Protein AF-A0A7J6M4R4-F1 (afdb_monomer_lite)

Radius of gyration: 27.01 Å; chains: 1; bounding box: 66×54×71 Å

Organism: Perkinsus olseni (NCBI:txid32597)

Sequence (510 aa):
MNATEAFQARMKKYGTVGLGIIPDSLGALHVAETLDDTTPPPAPTTTGADAINNRDDFLKLLNEVADYHINSRKRISDFARELIKKGGGYEALTFKDLYNMLLDLGQWKDPAEERGINDRDIQSLAMKYDDDEVNKAGERMMLAQQGGISVPPVHATKSVADSIDRKKVINIHKFMNKTFLRLVATFKKIPQTERYEMLPKVVEAAAEVHVTLKVYSEFHIDADDLEMAVQRMEKQLEDDKAYQQEAEMLAHTMAKLHEYCRPLLLEDEFEKMMELLYEQNTSTRKLWAKLYDMLFSSKGTPDHHKISIKTAYREFVKHTKENSKAMKDASRYHPALNPLELGDLYGRYKDNDKIHNIWIKSSCDLAAYLQVMMIAAQGQMPPPPPPPSVMKRVKNITASQVVAMQSCMTACLGLIKTMMKSEENPEEVFDAQYALPFAQGVASIAIEREDSGKGLTGEDLTIAGMMHSPTLQGDMKFMESSMKQQQYISEIMQMCGGAKPPGGDQFTTA

Structure (mmCIF, N/CA/C/O backbone):
data_AF-A0A7J6M4R4-F1
#
_entry.id   AF-A0A7J6M4R4-F1
#
loop_
_atom_site.group_PDB
_atom_site.id
_atom_site.type_symbol
_atom_site.label_atom_id
_atom_site.label_alt_id
_atom_site.label_comp_id
_atom_site.label_asym_id
_atom_site.label_entity_id
_atom_site.label_seq_id
_atom_site.pdbx_PDB_ins_code
_atom_site.Cartn_x
_atom_site.Cartn_y
_atom_site.Cartn_z
_atom_site.occupancy
_atom_site.B_iso_or_equiv
_atom_site.auth_seq_id
_atom_site.auth_comp_id
_atom_site.auth_asym_id
_atom_site.auth_atom_id
_atom_site.pdbx_PDB_model_num
ATOM 1 N N . MET A 1 1 ? -4.336 34.709 4.872 1.00 43.22 1 MET A N 1
ATOM 2 C CA . MET A 1 1 ? -4.403 33.239 4.853 1.00 43.22 1 MET A CA 1
ATOM 3 C C . MET A 1 1 ? -5.694 32.859 4.156 1.00 43.22 1 MET A C 1
ATOM 5 O O . MET A 1 1 ? -6.758 33.210 4.661 1.00 43.22 1 MET A O 1
ATOM 9 N N . ASN A 1 2 ? -5.619 32.290 2.954 1.00 42.69 2 ASN A N 1
ATOM 10 C CA . ASN A 1 2 ? -6.815 31.843 2.232 1.00 42.69 2 ASN A CA 1
ATOM 11 C C . ASN A 1 2 ? -7.357 30.533 2.853 1.00 42.69 2 ASN A C 1
ATOM 13 O O . ASN A 1 2 ? -6.681 29.899 3.665 1.00 42.69 2 ASN A O 1
ATOM 17 N N . ALA A 1 3 ? -8.585 30.132 2.512 1.00 34.19 3 ALA A N 1
ATOM 18 C CA . ALA A 1 3 ? -9.226 28.949 3.102 1.00 34.19 3 ALA A CA 1
ATOM 19 C C . ALA A 1 3 ? -8.422 27.648 2.882 1.00 34.19 3 ALA A C 1
ATOM 21 O O . ALA A 1 3 ? -8.384 26.792 3.764 1.00 34.19 3 ALA A O 1
ATOM 22 N N . THR A 1 4 ? -7.718 27.534 1.755 1.00 36.28 4 THR A N 1
ATOM 23 C CA . THR A 1 4 ? -6.858 26.394 1.401 1.00 36.28 4 THR A CA 1
ATOM 24 C C . THR A 1 4 ? -5.586 26.344 2.250 1.00 36.28 4 THR A C 1
ATOM 26 O O . THR A 1 4 ? -5.200 25.279 2.723 1.00 36.28 4 THR A O 1
ATOM 29 N N . GLU A 1 5 ? -4.965 27.490 2.524 1.00 38.06 5 GLU A N 1
ATOM 30 C CA . GLU A 1 5 ? -3.807 27.605 3.417 1.00 38.06 5 GLU A CA 1
ATOM 31 C C . GLU A 1 5 ? -4.200 27.312 4.868 1.00 38.06 5 GLU A C 1
ATOM 33 O O . GLU A 1 5 ? -3.469 26.628 5.580 1.00 38.06 5 GLU A O 1
ATOM 38 N N . ALA A 1 6 ? -5.372 27.782 5.312 1.00 41.06 6 ALA A N 1
ATOM 39 C CA . ALA A 1 6 ? -5.913 27.470 6.636 1.00 41.06 6 ALA A CA 1
ATOM 40 C C . ALA A 1 6 ? -6.233 25.973 6.784 1.00 41.06 6 ALA A C 1
ATOM 42 O O . ALA A 1 6 ? -5.983 25.397 7.844 1.00 41.06 6 ALA A O 1
ATOM 43 N N . PHE A 1 7 ? -6.727 25.334 5.720 1.00 39.25 7 PHE A N 1
ATOM 44 C CA . PHE A 1 7 ? -6.954 23.893 5.647 1.00 39.25 7 PHE A CA 1
ATOM 45 C C . PHE A 1 7 ? -5.641 23.103 5.704 1.00 39.25 7 PHE A C 1
ATOM 47 O O . PHE A 1 7 ? -5.498 22.240 6.564 1.00 39.25 7 PHE A O 1
ATOM 54 N N . GLN A 1 8 ? -4.646 23.446 4.880 1.00 40.47 8 GLN A N 1
ATOM 55 C CA . GLN A 1 8 ? -3.325 22.808 4.898 1.00 40.47 8 GLN A CA 1
ATOM 56 C C . GLN A 1 8 ? -2.599 23.013 6.232 1.00 40.47 8 GLN A C 1
ATOM 58 O O . GLN A 1 8 ? -2.008 22.074 6.753 1.00 40.47 8 GLN A O 1
ATOM 63 N N . ALA A 1 9 ? -2.685 24.199 6.839 1.00 42.94 9 ALA A N 1
ATOM 64 C CA . ALA A 1 9 ? -2.088 24.464 8.145 1.00 42.94 9 ALA A CA 1
ATOM 65 C C . ALA A 1 9 ? -2.790 23.708 9.283 1.00 42.94 9 ALA A C 1
ATOM 67 O O . ALA A 1 9 ? -2.124 23.280 10.220 1.00 42.94 9 ALA A O 1
ATOM 68 N N . ARG A 1 10 ? -4.112 23.500 9.210 1.00 42.72 10 ARG A N 1
ATOM 69 C CA . ARG A 1 10 ? -4.854 22.671 10.177 1.00 42.72 10 ARG A CA 1
ATOM 70 C C . ARG A 1 10 ? -4.609 21.180 9.955 1.00 42.72 10 ARG A C 1
ATOM 72 O O . ARG A 1 10 ? -4.394 20.480 10.931 1.00 42.72 10 ARG A O 1
ATOM 79 N N . MET A 1 11 ? -4.534 20.717 8.710 1.00 38.66 11 MET A N 1
ATOM 80 C CA . MET A 1 11 ? -4.119 19.353 8.359 1.00 38.66 11 MET A CA 1
ATOM 81 C C . MET A 1 11 ? -2.675 19.067 8.793 1.00 38.66 11 MET A C 1
ATOM 83 O O . MET A 1 11 ? -2.385 17.987 9.283 1.00 38.66 11 MET A O 1
ATOM 87 N N . LYS A 1 12 ? -1.776 20.051 8.687 1.00 39.12 12 LYS A N 1
ATOM 88 C CA . LYS A 1 12 ? -0.374 19.950 9.120 1.00 39.12 12 LYS A CA 1
ATOM 89 C C . LYS A 1 12 ? -0.208 20.038 10.642 1.00 39.12 12 LYS A C 1
ATOM 91 O O . LYS A 1 12 ? 0.678 19.400 11.191 1.00 39.12 12 LYS A O 1
ATOM 96 N N . LYS A 1 13 ? -1.045 20.829 11.324 1.00 37.16 13 LYS A N 1
ATOM 97 C CA . LYS A 1 13 ? -0.998 21.026 12.786 1.00 37.16 13 LYS A CA 1
ATOM 98 C C . LYS A 1 13 ? -1.772 19.963 13.567 1.00 37.16 13 LYS A C 1
ATOM 100 O O . LYS A 1 13 ? -1.419 19.680 14.705 1.00 37.16 13 LYS A O 1
ATOM 105 N N . TYR A 1 14 ? -2.833 19.421 12.979 1.00 37.69 14 TYR A N 1
ATOM 106 C CA . TYR A 1 14 ? -3.732 18.485 13.640 1.00 37.69 14 TYR A CA 1
ATOM 107 C C . TYR A 1 14 ? -3.774 17.117 12.959 1.00 37.69 14 TYR A C 1
ATOM 109 O O . TYR A 1 14 ? -4.137 16.182 13.638 1.00 37.69 14 TYR A O 1
ATOM 117 N N . GLY A 1 15 ? -3.370 16.943 11.697 1.00 42.88 15 GLY A N 1
ATOM 118 C CA . GLY A 1 15 ? -3.602 15.719 10.908 1.00 42.88 15 GLY A CA 1
ATOM 119 C C . GLY A 1 15 ? -4.983 15.714 10.233 1.00 42.88 15 GLY A C 1
ATOM 120 O O . GLY A 1 15 ? -5.699 16.716 10.275 1.00 42.88 15 GLY A O 1
ATOM 121 N N . THR A 1 16 ? -5.405 14.575 9.664 1.00 38.44 16 THR A N 1
ATOM 122 C CA . THR A 1 16 ? -6.754 14.238 9.119 1.00 38.44 16 THR A CA 1
ATOM 123 C C . THR A 1 16 ? -7.880 14.278 10.182 1.00 38.44 16 THR A C 1
ATOM 125 O O . THR A 1 16 ? -8.871 13.551 10.140 1.00 38.44 16 THR A O 1
ATOM 128 N N . VAL A 1 17 ? -7.717 15.125 11.192 1.00 37.97 17 VAL A N 1
ATOM 129 C CA . VAL A 1 17 ? -8.192 14.995 12.575 1.00 37.97 17 VAL A CA 1
ATOM 130 C C . VAL A 1 17 ? -9.563 15.623 12.825 1.00 37.97 17 VAL A C 1
ATOM 132 O O . VAL A 1 17 ? -10.061 15.638 13.944 1.00 37.97 17 VAL A O 1
ATOM 135 N N . GLY A 1 18 ? -10.252 16.018 11.757 1.00 32.75 18 GLY A N 1
ATOM 136 C CA . GLY A 1 18 ? -11.677 16.351 11.784 1.00 32.75 18 GLY A CA 1
ATOM 137 C C . GLY A 1 18 ? -12.593 15.239 11.277 1.00 32.75 18 GLY A C 1
ATOM 138 O O . GLY A 1 18 ? -13.783 15.475 11.186 1.00 32.75 18 GLY A O 1
ATOM 139 N N . LEU A 1 19 ? -12.081 14.069 10.879 1.00 35.00 19 LEU A N 1
ATOM 140 C CA . LEU A 1 19 ? -12.911 13.020 10.263 1.00 35.00 19 LEU A CA 1
ATOM 141 C C . LEU A 1 19 ? -13.091 11.774 11.111 1.00 35.00 19 LEU A C 1
ATOM 143 O O . LEU A 1 19 ? -13.772 10.866 10.642 1.00 35.00 19 LEU A O 1
ATOM 147 N N . GLY A 1 20 ? -12.484 11.755 12.309 1.00 37.81 20 GLY A N 1
ATOM 148 C CA . GLY A 1 20 ? -12.611 10.694 13.304 1.00 37.81 20 GLY A CA 1
ATOM 149 C C . GLY A 1 20 ? -12.851 9.352 12.641 1.00 37.81 20 GLY A C 1
ATOM 150 O O . GLY A 1 20 ? -13.966 8.859 12.747 1.00 37.81 20 GLY A O 1
ATOM 151 N N . ILE A 1 21 ? -11.875 8.852 11.865 1.00 45.12 21 ILE A N 1
ATOM 152 C CA . ILE A 1 21 ? -12.045 7.595 11.131 1.00 45.12 21 ILE A CA 1
ATOM 153 C C . ILE A 1 21 ? -12.424 6.571 12.183 1.00 45.12 21 ILE A C 1
ATOM 155 O O . ILE A 1 21 ? -11.621 6.232 13.052 1.00 45.12 21 ILE A O 1
ATOM 159 N N . ILE A 1 22 ? -13.690 6.181 12.154 1.00 47.81 22 ILE A N 1
ATOM 160 C CA . ILE A 1 22 ? -14.184 5.049 12.901 1.00 47.81 22 ILE A CA 1
ATOM 161 C C . ILE A 1 22 ? -13.554 3.896 12.137 1.00 47.81 22 ILE A C 1
ATOM 163 O O . ILE A 1 22 ? -13.922 3.722 10.973 1.00 47.81 22 ILE A O 1
ATOM 167 N N . PRO A 1 23 ? -12.539 3.200 12.685 1.00 44.09 23 PRO A N 1
ATOM 168 C CA . PRO A 1 23 ? -12.071 2.007 12.019 1.00 44.09 23 PRO A CA 1
ATOM 169 C C . PRO A 1 23 ? -13.297 1.115 11.893 1.00 44.09 23 PRO A C 1
ATOM 171 O O . PRO A 1 23 ? -13.993 0.850 12.880 1.00 44.09 23 PRO A O 1
ATOM 174 N N . ASP A 1 24 ? -13.608 0.750 10.658 1.00 51.47 24 ASP A N 1
ATOM 175 C CA . ASP A 1 24 ? -14.667 -0.197 10.389 1.00 51.47 24 ASP A CA 1
ATOM 176 C C . ASP A 1 24 ? -14.326 -1.512 11.085 1.00 51.47 24 ASP A C 1
ATOM 178 O O . ASP A 1 24 ? -13.186 -1.753 11.498 1.00 51.47 24 ASP A O 1
ATOM 182 N N . SER A 1 25 ? -15.312 -2.386 11.263 1.00 47.34 25 SER A N 1
ATOM 183 C CA . SER A 1 25 ? -15.033 -3.632 11.979 1.00 47.34 25 SER A CA 1
ATOM 184 C C . SER A 1 25 ? -13.973 -4.491 11.281 1.00 47.34 25 SER A C 1
ATOM 186 O O . SER A 1 25 ? -13.215 -5.182 11.961 1.00 47.34 25 SER A O 1
ATOM 188 N N . LEU A 1 26 ? -13.831 -4.338 9.958 1.00 49.62 26 LEU A N 1
ATOM 189 C CA . LEU A 1 26 ? -12.753 -4.927 9.172 1.00 49.62 26 LEU A CA 1
ATOM 190 C C . LEU A 1 26 ? -11.388 -4.293 9.474 1.00 49.62 26 LEU A C 1
ATOM 192 O O . LEU A 1 26 ? -10.435 -5.017 9.713 1.00 49.62 26 LEU A O 1
ATOM 196 N N . GLY A 1 27 ? -11.272 -2.967 9.502 1.00 52.19 27 GLY A N 1
ATOM 197 C CA . GLY A 1 27 ? -10.034 -2.247 9.798 1.00 52.19 27 GLY A CA 1
ATOM 198 C C . GLY A 1 27 ? -9.601 -2.396 11.253 1.00 52.19 27 GLY A C 1
ATOM 199 O O . GLY A 1 27 ? -8.415 -2.547 11.525 1.00 52.19 27 GLY A O 1
ATOM 200 N N . ALA A 1 28 ? -10.548 -2.437 12.191 1.00 48.16 28 ALA A N 1
ATOM 201 C CA . ALA A 1 28 ? -10.298 -2.742 13.598 1.00 48.16 28 ALA A CA 1
ATOM 202 C C . ALA A 1 28 ? -9.776 -4.176 13.788 1.00 48.16 28 ALA A C 1
ATOM 204 O O . ALA A 1 28 ? -8.831 -4.384 14.551 1.00 48.16 28 ALA A O 1
ATOM 205 N N . LEU A 1 29 ? -10.365 -5.148 13.079 1.00 45.91 29 LEU A N 1
ATOM 206 C CA . LEU A 1 29 ? -9.872 -6.525 13.033 1.00 45.91 29 LEU A CA 1
ATOM 207 C C . LEU A 1 29 ? -8.509 -6.597 12.354 1.00 45.91 29 LEU A C 1
ATOM 209 O O . LEU A 1 29 ? -7.602 -7.153 12.941 1.00 45.91 29 LEU A O 1
ATOM 213 N N . HIS A 1 30 ? -8.320 -5.978 11.191 1.00 54.97 30 HIS A N 1
ATOM 214 C CA . HIS A 1 30 ? -7.069 -6.029 10.437 1.00 54.97 30 HIS A CA 1
ATOM 215 C C . HIS A 1 30 ? -5.902 -5.398 11.208 1.00 54.97 30 HIS A C 1
ATOM 217 O O . HIS A 1 30 ? -4.803 -5.948 11.243 1.00 54.97 30 HIS A O 1
ATOM 223 N N . VAL A 1 31 ? -6.137 -4.273 11.896 1.00 50.06 31 VAL A N 1
ATOM 224 C CA . VAL A 1 31 ? -5.154 -3.679 12.815 1.00 50.06 31 VAL A CA 1
ATOM 225 C C . VAL A 1 31 ? -4.826 -4.649 13.946 1.00 50.06 31 VAL A C 1
ATOM 227 O O . VAL A 1 31 ? -3.660 -4.806 14.276 1.00 50.06 31 VAL A O 1
ATOM 230 N N . ALA A 1 32 ? -5.813 -5.336 14.517 1.00 45.38 32 ALA A N 1
ATOM 231 C CA . ALA A 1 32 ? -5.558 -6.300 15.579 1.00 45.38 32 ALA A CA 1
ATOM 232 C C . ALA A 1 32 ? -4.910 -7.611 15.080 1.00 45.38 32 ALA A C 1
ATOM 234 O O . ALA A 1 32 ? -4.064 -8.168 15.766 1.00 45.38 32 ALA A O 1
ATOM 235 N N . GLU A 1 33 ? -5.244 -8.081 13.878 1.00 48.84 33 GLU A N 1
ATOM 236 C CA . GLU A 1 33 ? -4.722 -9.294 13.234 1.00 48.84 33 GLU A CA 1
ATOM 237 C C . GLU A 1 33 ? -3.269 -9.128 12.789 1.00 48.84 33 GLU A C 1
ATOM 239 O O . GLU A 1 33 ? -2.447 -10.009 13.028 1.00 48.84 33 GLU A O 1
ATOM 244 N N . THR A 1 34 ? -2.932 -7.974 12.204 1.00 46.62 34 THR A N 1
ATOM 245 C CA . THR A 1 34 ? -1.546 -7.620 11.847 1.00 46.62 34 THR A CA 1
ATOM 246 C C . THR A 1 34 ? -0.642 -7.486 13.074 1.00 46.62 34 THR A C 1
ATOM 248 O O . THR A 1 34 ? 0.573 -7.615 12.955 1.00 46.62 34 THR A O 1
ATOM 251 N N . LEU A 1 35 ? -1.221 -7.257 14.256 1.00 42.97 35 LEU A N 1
ATOM 252 C CA . LEU A 1 35 ? -0.511 -7.178 15.534 1.00 42.97 35 LEU A CA 1
ATOM 253 C C . LEU A 1 35 ? -0.487 -8.526 16.288 1.00 42.97 35 LEU A C 1
ATOM 255 O O . LEU A 1 35 ? 0.447 -8.790 17.041 1.00 42.97 35 LEU A O 1
ATOM 259 N N . ASP A 1 36 ? -1.464 -9.407 16.038 1.00 39.66 36 ASP A N 1
ATOM 260 C CA . ASP A 1 36 ? -1.549 -10.785 16.546 1.00 39.66 36 ASP A CA 1
ATOM 261 C C . ASP A 1 36 ? -0.744 -11.781 15.684 1.00 39.66 36 ASP A C 1
ATOM 263 O O . ASP A 1 36 ? -0.751 -12.987 15.948 1.00 39.66 36 ASP A O 1
ATOM 267 N N . ASP A 1 37 ? 0.022 -11.321 14.681 1.00 38.69 37 ASP A N 1
ATOM 268 C CA . ASP A 1 37 ? 1.041 -12.121 13.975 1.00 38.69 37 ASP A CA 1
ATOM 269 C C . ASP A 1 37 ? 2.296 -12.421 14.810 1.00 38.69 37 ASP A C 1
ATOM 271 O O . ASP A 1 37 ? 3.432 -12.475 14.352 1.00 38.69 37 ASP A O 1
ATOM 275 N N . THR A 1 38 ? 2.032 -12.740 16.076 1.00 36.66 38 THR A N 1
ATOM 276 C CA . THR A 1 38 ? 2.885 -13.507 16.970 1.00 36.66 38 THR A CA 1
ATOM 277 C C . THR A 1 38 ? 2.800 -14.995 16.612 1.00 36.66 38 THR A C 1
ATOM 279 O O . THR A 1 38 ? 2.371 -15.846 17.393 1.00 36.66 38 THR A O 1
ATOM 282 N N . THR A 1 39 ? 3.283 -15.375 15.426 1.00 32.81 39 THR A N 1
ATOM 283 C CA . THR A 1 39 ? 4.034 -16.640 15.393 1.00 32.81 39 THR A CA 1
ATOM 284 C C . THR A 1 39 ? 5.058 -16.558 16.527 1.00 32.81 39 THR A C 1
ATOM 286 O O . THR A 1 39 ? 5.784 -15.561 16.573 1.00 32.81 39 THR A O 1
ATOM 289 N N . PRO A 1 40 ? 5.113 -17.518 17.475 1.00 27.31 40 PRO A N 1
ATOM 290 C CA . PRO A 1 40 ? 6.178 -17.499 18.461 1.00 27.31 40 PRO A CA 1
ATOM 291 C C . PRO A 1 40 ? 7.479 -17.487 17.660 1.00 27.31 40 PRO A C 1
ATOM 293 O O . PRO A 1 40 ? 7.645 -18.357 16.793 1.00 27.31 40 PRO A O 1
ATOM 296 N N . PRO A 1 41 ? 8.365 -16.497 17.866 1.00 32.94 41 PRO A N 1
ATOM 297 C CA . PRO A 1 41 ? 9.645 -16.532 17.200 1.00 32.94 41 PRO A CA 1
ATOM 298 C C . PRO A 1 41 ? 10.280 -17.885 17.551 1.00 32.94 41 PRO A C 1
ATOM 300 O O . PRO A 1 41 ? 10.162 -18.335 18.703 1.00 32.94 41 PRO A O 1
ATOM 303 N N . PRO A 1 42 ? 10.948 -18.573 16.607 1.00 29.45 42 PRO A N 1
ATOM 304 C CA . PRO A 1 42 ? 11.981 -19.506 17.036 1.00 29.45 42 PRO A CA 1
ATOM 305 C C . PRO A 1 42 ? 12.830 -18.752 18.072 1.00 29.45 42 PRO A C 1
ATOM 307 O O . PRO A 1 42 ? 13.099 -17.577 17.854 1.00 29.45 42 PRO A O 1
ATOM 310 N N . ALA A 1 43 ? 13.097 -19.378 19.225 1.00 27.05 43 ALA A N 1
ATOM 311 C CA . ALA A 1 43 ? 13.816 -18.848 20.398 1.00 27.05 43 ALA A CA 1
ATOM 312 C C . ALA A 1 43 ? 14.475 -17.456 20.217 1.00 27.05 43 ALA A C 1
ATOM 314 O O . ALA A 1 43 ? 15.260 -17.282 19.292 1.00 27.05 43 ALA A O 1
ATOM 315 N N . PRO A 1 44 ? 14.252 -16.510 21.150 1.00 31.70 44 PRO A N 1
ATOM 316 C CA . PRO A 1 44 ? 14.281 -15.062 20.918 1.00 31.70 44 PRO A CA 1
ATOM 317 C C . PRO A 1 44 ? 15.391 -14.615 19.961 1.00 31.70 44 PRO A C 1
ATOM 319 O O . PRO A 1 44 ? 16.536 -14.411 20.358 1.00 31.70 44 PRO A O 1
ATOM 322 N N . THR A 1 45 ? 15.025 -14.399 18.704 1.00 36.94 45 THR A N 1
ATOM 323 C CA . THR A 1 45 ? 15.667 -13.389 17.871 1.00 36.94 45 THR A CA 1
ATOM 324 C C . THR A 1 45 ? 14.772 -12.164 17.921 1.00 36.94 45 THR A C 1
ATOM 326 O O . THR A 1 45 ? 13.642 -12.202 17.440 1.00 36.94 45 THR A O 1
ATOM 329 N N . THR A 1 46 ? 15.265 -11.124 18.587 1.00 40.50 46 THR A N 1
ATOM 330 C CA . THR A 1 46 ? 14.769 -9.745 18.567 1.00 40.50 46 THR A CA 1
ATOM 331 C C . THR A 1 46 ? 14.129 -9.394 17.222 1.00 40.50 46 THR A C 1
ATOM 333 O O . THR A 1 46 ? 14.775 -9.518 16.182 1.00 40.50 46 THR A O 1
ATOM 336 N N . THR A 1 47 ? 12.882 -8.924 17.237 1.00 51.31 47 THR A N 1
ATOM 337 C CA . THR A 1 47 ? 12.305 -8.102 16.163 1.00 51.31 47 THR A CA 1
ATOM 338 C C . THR A 1 47 ? 13.347 -7.054 15.769 1.00 51.31 47 THR A C 1
ATOM 340 O O . THR A 1 47 ? 13.869 -6.358 16.639 1.00 51.31 47 THR A O 1
ATOM 343 N N . GLY A 1 48 ? 13.740 -6.969 14.493 1.00 56.94 48 GLY A N 1
ATOM 344 C CA . GLY A 1 48 ? 14.892 -6.145 14.098 1.00 56.94 48 GLY A CA 1
ATOM 345 C C . GLY A 1 48 ? 14.746 -4.666 14.443 1.00 56.94 48 GLY A C 1
ATOM 346 O O . GLY A 1 48 ? 15.748 -4.003 14.694 1.00 56.94 48 GLY A O 1
ATOM 347 N N . ALA A 1 49 ? 13.513 -4.163 14.541 1.00 59.50 49 ALA A N 1
ATOM 348 C CA . ALA A 1 49 ? 13.232 -2.807 15.002 1.00 59.50 49 ALA A CA 1
ATOM 349 C C . ALA A 1 49 ? 13.609 -2.595 16.483 1.00 59.50 49 ALA A C 1
ATOM 351 O O . ALA A 1 49 ? 14.135 -1.540 16.824 1.00 59.50 49 ALA A O 1
ATOM 352 N N . ASP A 1 50 ? 13.449 -3.611 17.339 1.00 63.69 50 ASP A N 1
ATOM 353 C CA . ASP A 1 50 ? 13.881 -3.573 18.747 1.00 63.69 50 ASP A CA 1
ATOM 354 C C . ASP A 1 50 ? 15.406 -3.721 18.893 1.00 63.69 50 ASP A C 1
ATOM 356 O O . ASP A 1 50 ? 15.983 -3.390 19.929 1.00 63.69 50 ASP A O 1
ATOM 360 N N . ALA A 1 51 ? 16.093 -4.192 17.846 1.00 67.62 51 ALA A N 1
ATOM 361 C CA . ALA A 1 51 ? 17.552 -4.158 17.784 1.00 67.62 51 ALA A CA 1
ATOM 362 C C . ALA A 1 51 ? 18.091 -2.744 17.478 1.00 67.62 51 ALA A C 1
ATOM 364 O O . ALA A 1 51 ? 19.235 -2.449 17.831 1.00 67.62 51 ALA A O 1
ATOM 365 N N . ILE A 1 52 ? 17.274 -1.860 16.886 1.00 82.25 52 ILE A N 1
ATOM 366 C CA . ILE A 1 52 ? 17.601 -0.448 16.641 1.00 82.25 52 ILE A CA 1
ATOM 367 C C . ILE A 1 52 ? 17.336 0.343 17.932 1.00 82.25 52 ILE A C 1
ATOM 369 O O . ILE A 1 52 ? 16.264 0.909 18.162 1.00 82.25 52 ILE A O 1
ATOM 373 N N . ASN A 1 53 ? 18.331 0.361 18.816 1.00 80.94 53 ASN A N 1
ATOM 374 C CA . ASN A 1 53 ? 18.172 0.921 20.160 1.00 80.94 53 ASN A CA 1
ATOM 375 C C . ASN A 1 53 ? 18.470 2.422 20.223 1.00 80.94 53 ASN A C 1
ATOM 377 O O . ASN A 1 53 ? 17.960 3.135 21.093 1.00 80.94 53 ASN A O 1
ATOM 381 N N . ASN A 1 54 ? 19.275 2.929 19.294 1.00 89.75 54 ASN A N 1
ATOM 382 C CA . ASN A 1 54 ? 19.691 4.324 19.256 1.00 89.75 54 ASN A CA 1
ATOM 383 C C . ASN A 1 54 ? 19.625 4.902 17.831 1.00 89.75 54 ASN A C 1
ATOM 385 O O . ASN A 1 54 ? 19.433 4.192 16.845 1.00 89.75 54 ASN A O 1
ATOM 389 N N . ARG A 1 55 ? 19.773 6.227 17.758 1.00 91.88 55 ARG A N 1
ATOM 390 C CA . ARG A 1 55 ? 19.773 7.010 16.517 1.00 91.88 55 ARG A CA 1
ATOM 391 C C . ARG A 1 55 ? 20.820 6.519 15.515 1.00 91.88 55 ARG A C 1
ATOM 393 O O . ARG A 1 55 ? 20.534 6.454 14.323 1.00 91.88 55 ARG A O 1
ATOM 400 N N . ASP A 1 56 ? 22.017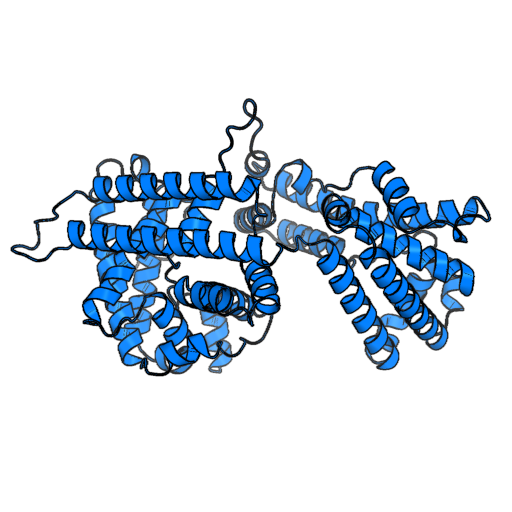 6.190 15.987 1.00 93.06 56 ASP A N 1
ATOM 401 C CA . ASP A 1 56 ? 23.144 5.847 15.119 1.00 93.06 56 ASP A CA 1
ATOM 402 C C . ASP A 1 56 ? 22.941 4.480 14.452 1.00 93.06 56 ASP A C 1
ATOM 404 O O . ASP A 1 56 ? 23.266 4.316 13.276 1.00 93.06 56 ASP A O 1
ATOM 408 N N . ASP A 1 57 ? 22.308 3.531 15.148 1.00 92.31 57 ASP A N 1
ATOM 409 C CA . ASP A 1 57 ? 21.888 2.250 14.572 1.00 92.31 57 ASP A CA 1
ATOM 410 C C . ASP A 1 57 ? 20.861 2.457 13.449 1.00 92.31 57 ASP A C 1
ATOM 412 O O . ASP A 1 57 ? 20.947 1.817 12.398 1.00 92.31 57 ASP A O 1
ATOM 416 N N . PHE A 1 58 ? 19.916 3.386 13.638 1.00 93.75 58 PHE A N 1
ATOM 417 C CA . PHE A 1 58 ? 18.922 3.706 12.616 1.00 93.75 58 PHE A CA 1
ATOM 418 C C . PHE A 1 58 ? 19.549 4.399 11.402 1.00 93.75 58 PHE A C 1
ATOM 420 O O . PHE A 1 58 ? 19.301 4.004 10.264 1.00 93.75 58 PHE A O 1
ATOM 427 N N . LEU A 1 59 ? 20.427 5.380 11.624 1.00 93.06 59 LEU A N 1
ATOM 428 C CA . LEU A 1 59 ? 21.192 6.022 10.552 1.00 93.06 59 LEU A CA 1
ATOM 429 C C . LEU A 1 59 ? 22.030 5.026 9.759 1.00 93.06 59 LEU A C 1
ATOM 431 O O . LEU A 1 59 ? 22.112 5.111 8.531 1.00 93.06 59 LEU A O 1
ATOM 435 N N . LYS A 1 60 ? 22.662 4.082 10.456 1.00 94.44 60 LYS A N 1
ATOM 436 C CA . LYS A 1 60 ? 23.433 3.020 9.826 1.00 94.44 60 LYS A CA 1
ATOM 437 C C . LYS A 1 60 ? 22.537 2.148 8.951 1.00 94.44 60 LYS A C 1
ATOM 439 O O . LYS A 1 60 ? 22.890 1.926 7.798 1.00 94.44 60 LYS A O 1
ATOM 444 N N . LEU A 1 61 ? 21.371 1.735 9.451 1.00 93.94 61 LEU A N 1
ATOM 445 C CA . LEU A 1 61 ? 20.386 0.983 8.672 1.00 93.94 61 LEU A CA 1
ATOM 446 C C . LEU A 1 61 ? 19.981 1.732 7.394 1.00 93.94 61 LEU A C 1
ATOM 448 O O . LEU A 1 61 ? 20.063 1.158 6.312 1.00 93.94 61 LEU A O 1
ATOM 452 N N . LEU A 1 62 ? 19.587 3.006 7.499 1.00 91.81 62 LEU A N 1
ATOM 453 C CA . LEU A 1 62 ? 19.167 3.809 6.342 1.00 91.81 62 LEU A CA 1
ATOM 454 C C . LEU A 1 62 ? 20.267 3.890 5.274 1.00 91.81 62 LEU A C 1
ATOM 456 O O . LEU A 1 62 ? 19.998 3.744 4.080 1.00 91.81 62 LEU A O 1
ATOM 460 N N . ASN A 1 63 ? 21.518 4.079 5.700 1.00 92.38 63 ASN A N 1
ATOM 461 C CA . ASN A 1 63 ? 22.659 4.109 4.790 1.00 92.38 63 ASN A CA 1
ATOM 462 C C . ASN A 1 63 ? 22.959 2.742 4.170 1.00 92.38 63 ASN A C 1
ATOM 464 O O . ASN A 1 63 ? 23.219 2.683 2.973 1.00 92.38 63 ASN A O 1
ATOM 468 N N . GLU A 1 64 ? 22.884 1.656 4.940 1.00 93.06 64 GLU A N 1
ATOM 469 C CA . GLU A 1 64 ? 23.058 0.293 4.428 1.00 93.06 64 GLU A CA 1
ATOM 470 C C . GLU A 1 64 ? 21.983 -0.066 3.393 1.00 93.06 64 GLU A C 1
ATOM 472 O O . GLU A 1 64 ? 22.302 -0.658 2.363 1.00 93.06 64 GLU A O 1
ATOM 477 N N . VAL A 1 65 ? 20.724 0.328 3.621 1.00 89.12 65 VAL A N 1
ATOM 478 C CA . VAL A 1 65 ? 19.632 0.148 2.651 1.00 89.12 65 VAL A CA 1
ATOM 479 C C . VAL A 1 65 ? 19.893 0.977 1.392 1.00 89.12 65 VAL A C 1
ATOM 481 O O . VAL A 1 65 ? 19.812 0.452 0.281 1.00 89.12 65 VAL A O 1
ATOM 484 N N . ALA A 1 66 ? 20.282 2.248 1.533 1.00 87.50 66 ALA A N 1
ATOM 485 C CA . ALA A 1 66 ? 20.645 3.085 0.389 1.00 87.50 66 ALA A CA 1
ATOM 486 C C . ALA A 1 66 ? 21.799 2.473 -0.430 1.00 87.50 66 ALA A C 1
ATOM 488 O O . ALA A 1 66 ? 21.714 2.374 -1.657 1.00 87.50 66 ALA A O 1
ATOM 489 N N . ASP A 1 67 ? 22.857 2.020 0.246 1.00 90.00 67 ASP A N 1
ATOM 490 C CA . ASP A 1 67 ? 24.021 1.385 -0.372 1.00 90.00 67 ASP A CA 1
ATOM 491 C C . ASP A 1 67 ? 23.648 0.063 -1.047 1.00 90.00 67 ASP A C 1
ATOM 493 O O . ASP A 1 67 ? 24.132 -0.218 -2.143 1.00 90.00 67 ASP A O 1
ATOM 497 N N . TYR A 1 68 ? 22.751 -0.726 -0.453 1.00 90.06 68 TYR A N 1
ATOM 498 C CA . TYR A 1 68 ? 22.209 -1.932 -1.073 1.00 90.06 68 TYR A CA 1
ATOM 499 C C . TYR A 1 68 ? 21.525 -1.619 -2.410 1.00 90.06 68 TYR A C 1
ATOM 501 O O . TYR A 1 68 ? 21.859 -2.240 -3.419 1.00 90.06 68 TYR A O 1
ATOM 509 N N . HIS A 1 69 ? 20.626 -0.630 -2.465 1.00 83.44 69 HIS A N 1
ATOM 510 C CA . HIS A 1 69 ? 19.937 -0.274 -3.713 1.00 83.44 69 HIS A CA 1
ATOM 511 C C . HIS A 1 69 ? 20.893 0.288 -4.776 1.00 83.44 69 HIS A C 1
ATOM 513 O O . HIS A 1 69 ? 20.753 -0.018 -5.963 1.00 83.44 69 HIS A O 1
ATOM 519 N N . ILE A 1 70 ? 21.900 1.067 -4.369 1.00 83.31 70 ILE A N 1
ATOM 520 C CA . ILE A 1 70 ? 22.963 1.553 -5.263 1.00 83.31 70 ILE A CA 1
ATOM 521 C C . ILE A 1 70 ? 23.784 0.379 -5.822 1.00 83.31 70 ILE A C 1
ATOM 523 O O . ILE A 1 70 ? 23.982 0.273 -7.035 1.00 83.31 70 ILE A O 1
ATOM 527 N N . ASN A 1 71 ? 24.236 -0.526 -4.954 1.00 85.50 71 ASN A N 1
ATOM 528 C CA . ASN A 1 71 ? 25.077 -1.658 -5.336 1.00 85.50 71 ASN A CA 1
ATOM 529 C C . ASN A 1 71 ? 24.312 -2.709 -6.146 1.00 85.50 71 ASN A C 1
ATOM 531 O O . ASN A 1 71 ? 24.890 -3.308 -7.050 1.00 85.50 71 ASN A O 1
ATOM 535 N N . SER A 1 72 ? 23.022 -2.914 -5.869 1.00 85.19 72 SER A N 1
ATOM 536 C CA . SER A 1 72 ? 22.169 -3.830 -6.629 1.00 85.19 72 SER A CA 1
ATOM 537 C C . SER A 1 72 ? 22.029 -3.376 -8.084 1.00 85.19 72 SER A C 1
ATOM 539 O O . SER A 1 72 ? 22.284 -4.168 -8.989 1.00 85.19 72 SER A O 1
ATOM 541 N N . ARG A 1 73 ? 21.763 -2.081 -8.328 1.00 80.06 73 ARG A N 1
ATOM 542 C CA . ARG A 1 73 ? 21.736 -1.509 -9.690 1.00 80.06 73 ARG A CA 1
ATOM 543 C C . ARG A 1 73 ? 23.061 -1.706 -10.419 1.00 80.06 73 ARG A C 1
ATOM 545 O O . ARG A 1 73 ? 23.091 -2.202 -11.543 1.00 80.06 73 ARG A O 1
ATOM 552 N N . LYS A 1 74 ? 24.175 -1.402 -9.745 1.00 83.12 74 LYS A N 1
ATOM 553 C CA . LYS A 1 74 ? 25.514 -1.634 -10.298 1.00 83.12 74 LYS A CA 1
ATOM 554 C C . LYS A 1 74 ? 25.734 -3.106 -10.660 1.00 83.12 74 LYS A C 1
ATOM 556 O O . LYS A 1 74 ? 26.218 -3.395 -11.747 1.00 83.12 74 LYS A O 1
ATOM 561 N N . ARG A 1 75 ? 25.349 -4.034 -9.779 1.00 86.75 75 ARG A N 1
ATOM 562 C CA . ARG A 1 75 ? 25.467 -5.481 -10.004 1.00 86.75 75 ARG A CA 1
ATOM 563 C C . ARG A 1 75 ? 24.656 -5.941 -11.218 1.00 86.75 75 ARG A C 1
ATOM 565 O O . ARG A 1 75 ? 25.145 -6.772 -11.977 1.00 86.75 75 ARG A O 1
ATOM 572 N N . ILE A 1 76 ? 23.452 -5.404 -11.411 1.00 87.50 76 ILE A N 1
ATOM 573 C CA . ILE A 1 76 ? 22.594 -5.708 -12.567 1.00 87.50 76 ILE A CA 1
ATOM 574 C C . ILE A 1 76 ? 23.239 -5.205 -13.872 1.00 87.50 76 ILE A C 1
ATOM 576 O O . ILE A 1 76 ? 23.335 -5.972 -14.835 1.00 87.50 76 ILE A O 1
ATOM 580 N N . SER A 1 77 ? 23.753 -3.968 -13.887 1.00 84.94 77 SER A N 1
ATOM 581 C CA . SER A 1 77 ? 24.481 -3.409 -15.041 1.00 84.94 77 SER A CA 1
ATOM 582 C C . SER A 1 77 ? 25.757 -4.210 -15.356 1.00 84.94 77 SER A C 1
ATOM 584 O O . SER A 1 77 ? 25.955 -4.663 -16.490 1.00 84.94 77 SER A O 1
ATOM 586 N N . ASP A 1 78 ? 26.580 -4.497 -14.340 1.00 88.12 78 ASP A N 1
ATOM 587 C CA . ASP A 1 78 ? 27.803 -5.298 -14.479 1.00 88.12 78 ASP A CA 1
ATOM 588 C C . ASP A 1 78 ? 27.492 -6.703 -15.028 1.00 88.12 78 ASP A C 1
ATOM 590 O O . ASP A 1 78 ? 28.181 -7.178 -15.934 1.00 88.12 78 ASP A O 1
ATOM 594 N N . PHE A 1 79 ? 26.416 -7.343 -14.556 1.00 91.06 79 PHE A N 1
ATOM 595 C CA . PHE A 1 79 ? 25.965 -8.645 -15.051 1.00 91.06 79 PHE A CA 1
ATOM 596 C C . PHE A 1 79 ? 25.598 -8.609 -16.542 1.00 91.06 79 PHE A C 1
ATOM 598 O O . PHE A 1 79 ? 26.081 -9.442 -17.315 1.00 91.06 79 PHE A O 1
ATOM 605 N N . ALA A 1 80 ? 24.798 -7.629 -16.981 1.00 90.62 80 ALA A N 1
ATOM 606 C CA . ALA A 1 80 ? 24.451 -7.475 -18.397 1.00 90.62 80 ALA A CA 1
ATOM 607 C C . ALA A 1 80 ? 25.708 -7.288 -19.265 1.00 90.62 80 ALA A C 1
ATOM 609 O O . ALA A 1 80 ? 25.855 -7.906 -20.325 1.00 90.62 80 ALA A O 1
ATOM 610 N N . ARG A 1 81 ? 26.661 -6.490 -18.781 1.00 89.06 81 ARG A N 1
ATOM 611 C CA . ARG A 1 81 ? 27.925 -6.236 -19.470 1.00 89.06 81 ARG A CA 1
ATOM 612 C C . ARG A 1 81 ? 28.822 -7.466 -19.543 1.00 89.06 81 ARG A C 1
ATOM 614 O O . ARG A 1 81 ? 29.485 -7.680 -20.558 1.00 89.06 81 ARG A O 1
ATOM 621 N N . GLU A 1 82 ? 28.872 -8.280 -18.494 1.00 91.19 82 GLU A N 1
ATOM 622 C CA . GLU A 1 82 ? 29.602 -9.547 -18.522 1.00 91.19 82 GLU A CA 1
ATOM 623 C C . GLU A 1 82 ? 29.046 -10.506 -19.575 1.00 91.19 82 GLU A C 1
ATOM 625 O O . GLU A 1 82 ? 29.830 -11.146 -20.277 1.00 91.19 82 GLU A O 1
ATOM 630 N N . LEU A 1 83 ? 27.719 -10.582 -19.722 1.00 92.69 83 LEU A N 1
ATOM 631 C CA . LEU A 1 83 ? 27.084 -11.387 -20.769 1.00 92.69 83 LEU A CA 1
ATOM 632 C C . LEU A 1 83 ? 27.483 -10.910 -22.168 1.00 92.69 83 LEU A C 1
ATOM 634 O O . LEU A 1 83 ? 27.843 -11.729 -23.009 1.00 92.69 83 LEU A O 1
ATOM 638 N N . ILE A 1 84 ? 27.505 -9.595 -22.390 1.00 91.19 84 ILE A N 1
ATOM 639 C CA . ILE A 1 84 ? 27.963 -8.993 -23.649 1.00 91.19 84 ILE A CA 1
ATOM 640 C C . ILE A 1 84 ? 29.443 -9.322 -23.914 1.00 91.19 84 ILE A C 1
ATOM 642 O O . ILE A 1 84 ? 29.808 -9.746 -25.012 1.00 91.19 84 ILE A O 1
ATOM 646 N N . LYS A 1 85 ? 30.312 -9.159 -22.905 1.00 89.50 85 LYS A N 1
ATOM 647 C CA . LYS A 1 85 ? 31.765 -9.392 -23.020 1.00 89.50 85 LYS A CA 1
ATOM 648 C C . LYS A 1 85 ? 32.130 -10.851 -23.278 1.00 89.50 85 LYS A C 1
ATOM 650 O O . LYS A 1 85 ? 33.127 -11.102 -23.952 1.00 89.50 85 LYS A O 1
ATOM 655 N N . LYS A 1 86 ? 31.359 -11.806 -22.744 1.00 86.88 86 LYS A N 1
ATOM 656 C CA . LYS A 1 86 ? 31.577 -13.249 -22.954 1.00 86.88 86 LYS A CA 1
ATOM 657 C C . LYS A 1 86 ? 31.379 -13.678 -24.419 1.00 86.88 86 LYS A C 1
ATOM 659 O O . LYS A 1 86 ? 31.774 -14.788 -24.768 1.00 86.88 86 LYS A O 1
ATOM 664 N N . GLY A 1 87 ? 30.878 -12.790 -25.284 1.00 71.12 87 GLY A N 1
ATOM 665 C CA . GLY A 1 87 ? 30.654 -13.056 -26.703 1.00 71.12 87 GLY A CA 1
ATOM 666 C C . GLY A 1 87 ? 29.304 -13.727 -26.961 1.00 71.12 87 GLY A C 1
ATOM 667 O O . GLY A 1 87 ? 28.570 -14.035 -26.027 1.00 71.12 87 GLY A O 1
ATOM 668 N N . GLY A 1 88 ? 28.959 -13.889 -28.243 1.00 67.19 88 GLY A N 1
ATOM 669 C CA . GLY A 1 88 ? 27.611 -14.251 -28.705 1.00 67.19 88 GLY A CA 1
ATOM 670 C C . GLY A 1 88 ? 26.968 -15.446 -27.988 1.00 67.19 88 GLY A C 1
ATOM 671 O O . GLY A 1 88 ? 27.643 -16.377 -27.554 1.00 67.19 88 GLY A O 1
ATOM 672 N N . GLY A 1 89 ? 25.637 -15.413 -27.890 1.00 80.62 89 GLY A N 1
ATOM 673 C CA . GLY A 1 89 ? 24.824 -16.417 -27.192 1.00 80.62 89 GLY A CA 1
ATOM 674 C C . GLY A 1 89 ? 23.853 -15.801 -26.186 1.00 80.62 89 GLY A C 1
ATOM 675 O O . GLY A 1 89 ? 22.808 -16.390 -25.908 1.00 80.62 89 GLY A O 1
ATOM 676 N N . TYR A 1 90 ? 24.131 -14.584 -25.708 1.00 87.62 90 TYR A N 1
ATOM 677 C CA . TYR A 1 90 ? 23.210 -13.841 -24.845 1.00 87.62 90 TYR A CA 1
ATOM 678 C C . TYR A 1 90 ? 21.909 -13.459 -25.578 1.00 87.62 90 TYR A C 1
ATOM 680 O O . TYR A 1 90 ? 20.864 -13.288 -24.954 1.00 87.62 90 TYR A O 1
ATOM 688 N N . GLU A 1 91 ? 21.929 -13.385 -26.912 1.00 85.94 91 GLU A N 1
ATOM 689 C CA . GLU A 1 91 ? 20.759 -13.084 -27.738 1.00 85.94 91 GLU A CA 1
ATOM 690 C C . GLU A 1 91 ? 19.702 -14.198 -27.707 1.00 85.94 91 GLU A C 1
ATOM 692 O O . GLU A 1 91 ? 18.519 -13.913 -27.941 1.00 85.94 91 GLU A O 1
ATOM 697 N N . ALA A 1 92 ? 20.135 -15.433 -27.423 1.00 88.50 92 ALA A N 1
ATOM 698 C CA . ALA A 1 92 ? 19.303 -16.629 -27.334 1.00 88.50 92 ALA A CA 1
ATOM 699 C C . ALA A 1 92 ? 18.749 -16.882 -25.921 1.00 88.50 92 ALA A C 1
ATOM 701 O O . ALA A 1 92 ? 17.868 -17.729 -25.773 1.00 88.50 92 ALA A O 1
ATOM 702 N N . LEU A 1 93 ? 19.228 -16.154 -24.904 1.00 92.69 93 LEU A N 1
ATOM 703 C CA . LEU A 1 93 ? 18.752 -16.306 -23.530 1.00 92.69 93 LEU A CA 1
ATOM 704 C C . LEU A 1 93 ? 17.274 -15.923 -23.427 1.00 92.69 93 LEU A C 1
ATOM 706 O O . LEU A 1 93 ? 16.843 -14.842 -23.851 1.00 92.69 93 LEU A O 1
ATOM 710 N N . THR A 1 94 ? 16.488 -16.820 -22.842 1.00 92.88 94 THR A N 1
ATOM 711 C CA . THR A 1 94 ? 15.088 -16.552 -22.530 1.00 92.88 94 THR A CA 1
ATOM 712 C C . THR A 1 94 ? 14.972 -15.712 -21.260 1.00 92.88 94 THR A C 1
ATOM 714 O O . THR A 1 94 ? 15.917 -15.569 -20.486 1.00 92.88 94 THR A O 1
ATOM 717 N N . PHE A 1 95 ? 13.779 -15.168 -21.010 1.00 93.25 95 PHE A N 1
ATOM 718 C CA . PHE A 1 95 ? 13.491 -14.488 -19.745 1.00 93.25 95 PHE A CA 1
ATOM 719 C C . PHE A 1 95 ? 13.766 -15.391 -18.530 1.00 93.25 95 PHE A C 1
ATOM 721 O O . PHE A 1 95 ? 14.341 -14.940 -17.546 1.00 93.25 95 PHE A O 1
ATOM 728 N N . LYS A 1 96 ? 13.385 -16.672 -18.615 1.00 92.50 96 LYS A N 1
ATOM 729 C CA . LYS A 1 96 ? 13.554 -17.635 -17.521 1.00 92.50 96 LYS A CA 1
ATOM 730 C C . LYS A 1 96 ? 15.027 -17.959 -17.268 1.00 92.50 96 LYS A C 1
ATOM 732 O O . LYS A 1 96 ? 15.418 -18.080 -16.113 1.00 92.50 96 LYS A O 1
ATOM 737 N N . ASP A 1 97 ? 15.841 -18.032 -18.322 1.00 94.56 97 ASP A N 1
ATOM 738 C CA . ASP A 1 97 ? 17.289 -18.222 -18.177 1.00 94.56 97 ASP A CA 1
ATOM 739 C C . ASP A 1 97 ? 17.911 -17.043 -17.423 1.00 94.56 97 ASP A C 1
ATOM 741 O O . ASP A 1 97 ? 18.611 -17.245 -16.435 1.00 94.56 97 ASP A O 1
ATOM 745 N N . LEU A 1 98 ? 17.581 -15.810 -17.829 1.00 94.31 98 LEU A N 1
ATOM 746 C CA . LEU A 1 98 ? 18.060 -14.597 -17.160 1.00 94.31 98 LEU A CA 1
ATOM 747 C C . LEU A 1 98 ? 17.589 -14.515 -15.705 1.00 94.31 98 LEU A C 1
ATOM 749 O O . LEU A 1 98 ? 18.388 -14.186 -14.833 1.00 94.31 98 LEU A O 1
ATOM 753 N N . TYR A 1 99 ? 16.323 -14.847 -15.436 1.00 94.69 99 TYR A N 1
ATOM 754 C CA . TYR A 1 99 ? 15.779 -14.887 -14.080 1.00 94.69 99 TYR A CA 1
ATOM 755 C C . TYR A 1 99 ? 16.554 -15.859 -13.185 1.00 94.69 99 TYR A C 1
ATOM 757 O O . TYR A 1 99 ? 16.972 -15.469 -12.100 1.00 94.69 99 TYR A O 1
ATOM 765 N N . ASN A 1 100 ? 16.794 -17.093 -13.640 1.00 95.00 100 ASN A N 1
ATOM 766 C CA . ASN A 1 100 ? 17.532 -18.088 -12.857 1.00 95.00 100 ASN A CA 1
ATOM 767 C C . ASN A 1 100 ? 18.981 -17.646 -12.610 1.00 95.00 100 ASN A C 1
ATOM 769 O O . ASN A 1 100 ? 19.460 -17.709 -11.483 1.00 95.00 100 ASN A O 1
ATOM 773 N N . MET A 1 101 ? 19.657 -17.125 -13.640 1.00 94.62 101 MET A N 1
ATOM 774 C CA . MET A 1 101 ? 21.031 -16.635 -13.502 1.00 94.62 101 MET A CA 1
ATOM 775 C C . MET A 1 101 ? 21.139 -15.461 -12.521 1.00 94.62 101 MET A C 1
ATOM 777 O O . MET A 1 101 ? 22.106 -15.384 -11.770 1.00 94.62 101 MET A O 1
ATOM 781 N N . LEU A 1 102 ? 20.164 -14.547 -12.522 1.00 92.44 102 LEU A N 1
ATOM 782 C CA . LEU A 1 102 ? 20.102 -13.442 -11.566 1.00 92.44 102 LEU A CA 1
ATOM 783 C C . LEU A 1 102 ? 19.751 -13.935 -10.161 1.00 92.44 102 LEU A C 1
ATOM 785 O O . LEU A 1 102 ? 20.359 -13.490 -9.192 1.00 92.44 102 LEU A O 1
ATOM 789 N N . LEU A 1 103 ? 18.818 -14.879 -10.030 1.00 92.44 103 LEU A N 1
ATOM 790 C CA . LEU A 1 103 ? 18.482 -15.481 -8.743 1.00 92.44 103 LEU A CA 1
ATOM 791 C C . LEU A 1 103 ? 19.739 -16.044 -8.057 1.00 92.44 103 LEU A C 1
ATOM 793 O O . LEU A 1 103 ? 19.966 -15.765 -6.878 1.00 92.44 103 LEU A O 1
ATOM 797 N N . ASP A 1 104 ? 20.598 -16.714 -8.829 1.00 91.81 104 ASP A N 1
ATOM 798 C CA . ASP A 1 104 ? 21.868 -17.291 -8.375 1.00 91.81 104 ASP A CA 1
ATOM 799 C C . ASP A 1 104 ? 22.923 -16.246 -7.954 1.00 91.81 104 ASP A C 1
ATOM 801 O O . ASP A 1 104 ? 23.844 -16.580 -7.206 1.00 91.81 104 ASP A O 1
ATOM 805 N N . LEU A 1 105 ? 22.796 -14.973 -8.361 1.00 85.88 105 LEU A N 1
ATOM 806 C CA . LEU A 1 105 ? 23.676 -13.894 -7.877 1.00 85.88 105 LEU A CA 1
ATOM 807 C C . LEU A 1 105 ? 23.445 -13.551 -6.394 1.00 85.88 105 LEU A C 1
ATOM 809 O O . LEU A 1 105 ? 24.317 -12.944 -5.769 1.00 85.88 105 LEU A O 1
ATOM 813 N N . GLY A 1 106 ? 22.298 -13.943 -5.826 1.00 78.81 106 GLY A N 1
ATOM 814 C CA . GLY A 1 106 ? 21.969 -13.768 -4.411 1.00 78.81 106 GLY A CA 1
ATOM 815 C C . GLY A 1 106 ? 21.746 -12.316 -3.954 1.00 78.81 106 GLY A C 1
ATOM 816 O O . GLY A 1 106 ? 21.816 -11.366 -4.730 1.00 78.81 106 GLY A O 1
ATOM 817 N N . GLN A 1 107 ? 21.467 -12.154 -2.650 1.00 76.38 107 GLN A N 1
ATOM 818 C CA . GLN A 1 107 ? 21.216 -10.866 -1.974 1.00 76.38 107 GLN A CA 1
ATOM 819 C C . GLN A 1 107 ? 20.124 -10.026 -2.654 1.00 76.38 107 GLN A C 1
ATOM 821 O O . GLN A 1 107 ? 20.384 -8.944 -3.182 1.00 76.38 107 GLN A O 1
ATOM 826 N N . TRP A 1 108 ? 18.905 -10.566 -2.652 1.00 83.81 108 TRP A N 1
ATOM 827 C CA . TRP A 1 108 ? 17.698 -9.899 -3.152 1.00 83.81 108 TRP A CA 1
ATOM 828 C C . TRP A 1 108 ? 16.834 -9.301 -2.038 1.00 83.81 108 TRP A C 1
ATOM 830 O O . TRP A 1 108 ? 15.812 -8.683 -2.327 1.00 83.81 108 TRP A O 1
ATOM 840 N N . LYS A 1 109 ? 17.256 -9.473 -0.782 1.00 85.00 109 LYS A N 1
ATOM 841 C CA . LYS A 1 109 ? 16.684 -8.800 0.379 1.00 85.00 109 LYS A CA 1
ATOM 842 C C . LYS A 1 109 ? 17.582 -7.642 0.770 1.00 85.00 109 LYS A C 1
ATOM 844 O O . LYS A 1 109 ? 18.801 -7.800 0.773 1.00 85.00 109 LYS A O 1
ATOM 849 N N . ASP A 1 110 ? 16.986 -6.496 1.060 1.00 87.88 110 ASP A N 1
ATOM 850 C CA . ASP A 1 110 ? 17.753 -5.374 1.593 1.00 87.88 110 ASP A CA 1
ATOM 851 C C . ASP A 1 110 ? 18.036 -5.555 3.102 1.00 87.88 110 ASP A C 1
ATOM 853 O O . ASP A 1 110 ? 17.412 -6.390 3.765 1.00 87.88 110 ASP A O 1
ATOM 857 N N . PRO A 1 111 ? 18.974 -4.783 3.678 1.00 90.88 111 PRO A N 1
ATOM 858 C CA . PRO A 1 111 ? 19.336 -4.894 5.090 1.00 90.88 111 PRO A CA 1
ATOM 859 C C . PRO A 1 111 ? 18.202 -4.620 6.093 1.00 90.88 111 PRO A C 1
ATOM 861 O O . PRO A 1 111 ? 18.350 -4.979 7.264 1.00 90.88 111 PRO A O 1
ATOM 864 N N . ALA A 1 112 ? 17.106 -3.962 5.697 1.00 88.31 112 ALA A N 1
ATOM 865 C CA . ALA A 1 112 ? 15.927 -3.805 6.548 1.00 88.31 112 ALA A CA 1
ATOM 866 C C . ALA A 1 112 ? 15.074 -5.078 6.503 1.00 88.31 112 ALA A C 1
ATOM 868 O O . ALA A 1 112 ? 14.778 -5.654 7.552 1.00 88.31 112 ALA A O 1
ATOM 869 N N . GLU A 1 113 ? 14.794 -5.591 5.304 1.00 85.25 113 GLU A N 1
ATOM 870 C CA . GLU A 1 113 ? 14.077 -6.852 5.089 1.00 85.25 113 GLU A CA 1
ATOM 871 C C . GLU A 1 113 ? 14.781 -8.047 5.751 1.00 85.25 113 GLU A C 1
ATOM 873 O O . GLU A 1 113 ? 14.127 -8.896 6.357 1.00 85.25 113 GLU A O 1
ATOM 878 N N . GLU A 1 114 ? 16.115 -8.117 5.685 1.00 88.31 114 GLU A N 1
ATOM 879 C CA . GLU A 1 114 ? 16.913 -9.157 6.355 1.00 88.31 114 GLU A CA 1
ATOM 880 C C . GLU A 1 114 ? 16.767 -9.125 7.879 1.00 88.31 114 GLU A C 1
ATOM 882 O O . GLU A 1 114 ? 16.844 -10.164 8.536 1.00 88.31 114 GLU A O 1
ATOM 887 N N . ARG A 1 115 ? 16.521 -7.938 8.440 1.00 88.62 115 ARG A N 1
ATOM 888 C CA . ARG A 1 115 ? 16.277 -7.728 9.871 1.00 88.62 115 ARG A CA 1
ATOM 889 C C . ARG A 1 115 ? 14.792 -7.831 10.231 1.00 88.62 115 ARG A C 1
ATOM 891 O O . ARG A 1 115 ? 14.451 -7.706 11.402 1.00 88.62 115 ARG A O 1
ATOM 898 N N . GLY A 1 116 ? 13.907 -8.065 9.261 1.00 83.81 116 GLY A N 1
ATOM 899 C CA . GLY A 1 116 ? 12.459 -8.070 9.474 1.00 83.81 116 GLY A CA 1
ATOM 900 C C . GLY A 1 116 ? 11.889 -6.690 9.815 1.00 83.81 116 GLY A C 1
ATOM 901 O O . GLY A 1 116 ? 10.857 -6.614 10.471 1.00 83.81 116 GLY A O 1
ATOM 902 N N . ILE A 1 117 ? 12.576 -5.619 9.411 1.00 82.62 117 ILE A N 1
ATOM 903 C CA . ILE A 1 117 ? 12.133 -4.230 9.562 1.00 82.62 117 ILE A CA 1
ATOM 904 C C . ILE A 1 117 ? 11.328 -3.871 8.313 1.00 82.62 117 ILE A C 1
ATOM 906 O O . ILE A 1 117 ? 11.847 -3.950 7.201 1.00 82.62 117 ILE A O 1
ATOM 910 N N . ASN A 1 118 ? 10.066 -3.489 8.491 1.00 80.38 118 ASN A N 1
ATOM 911 C CA . ASN A 1 118 ? 9.186 -3.074 7.396 1.00 80.38 118 ASN A CA 1
ATOM 912 C C . ASN A 1 118 ? 9.090 -1.536 7.285 1.00 80.38 118 ASN A C 1
ATOM 914 O O . ASN A 1 118 ? 9.591 -0.795 8.132 1.00 80.38 118 ASN A O 1
ATOM 918 N N . ASP A 1 119 ? 8.397 -1.036 6.259 1.00 73.19 119 ASP A N 1
ATOM 919 C CA . ASP A 1 119 ? 8.238 0.408 6.025 1.00 73.19 119 ASP A CA 1
ATOM 920 C C . ASP A 1 119 ? 7.571 1.15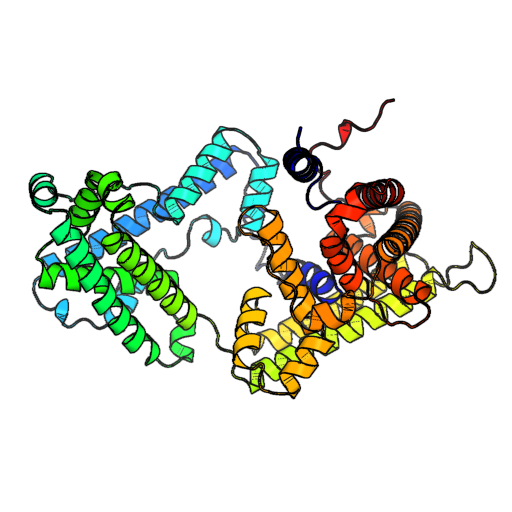1 7.191 1.00 73.19 119 ASP A C 1
ATOM 922 O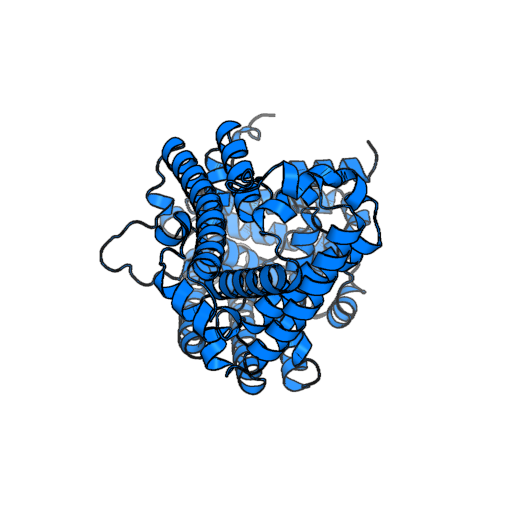 O . ASP A 1 119 ? 7.900 2.307 7.466 1.00 73.19 119 ASP A O 1
ATOM 926 N N . ARG A 1 120 ? 6.648 0.501 7.911 1.00 69.00 120 ARG A N 1
ATOM 927 C CA . ARG A 1 120 ? 6.001 1.083 9.094 1.00 69.00 120 ARG A CA 1
ATOM 928 C C . ARG A 1 120 ? 6.999 1.223 10.241 1.00 69.00 120 ARG A C 1
ATOM 930 O O . ARG A 1 120 ? 6.968 2.237 10.941 1.00 69.00 120 ARG A O 1
ATOM 937 N N . ASP A 1 121 ? 7.886 0.250 10.425 1.00 80.56 121 ASP A N 1
ATOM 938 C CA . ASP A 1 121 ? 8.955 0.329 11.421 1.00 80.56 121 ASP A CA 1
ATOM 939 C C . ASP A 1 121 ? 9.915 1.472 11.080 1.00 80.56 121 ASP A C 1
ATOM 941 O O . ASP A 1 121 ? 10.226 2.286 11.947 1.00 80.56 121 ASP A O 1
ATOM 945 N N . ILE A 1 122 ? 10.306 1.606 9.805 1.00 80.25 122 ILE A N 1
ATOM 946 C CA . ILE A 1 122 ? 11.148 2.712 9.321 1.00 80.25 122 ILE A CA 1
ATOM 947 C C . ILE A 1 122 ? 10.472 4.064 9.580 1.00 80.25 122 ILE A C 1
ATOM 949 O O . ILE A 1 122 ? 11.108 4.963 10.126 1.00 80.25 122 ILE A O 1
ATOM 953 N N . GLN A 1 123 ? 9.183 4.214 9.254 1.00 74.06 123 GLN A N 1
ATOM 954 C CA . GLN A 1 123 ? 8.421 5.438 9.541 1.00 74.06 123 GLN A CA 1
ATOM 955 C C . GLN A 1 123 ? 8.362 5.738 11.045 1.00 74.06 123 GLN A C 1
ATOM 957 O O . GLN A 1 123 ? 8.575 6.877 11.461 1.00 74.06 123 GLN A O 1
ATOM 962 N N . SER A 1 124 ? 8.115 4.720 11.872 1.00 75.88 124 SER A N 1
ATOM 963 C CA . SER A 1 124 ? 8.045 4.876 13.330 1.00 75.88 124 SER A CA 1
ATOM 964 C C . SER A 1 124 ? 9.399 5.291 13.916 1.00 75.88 124 SER A C 1
ATOM 966 O O . SER A 1 124 ? 9.462 6.181 14.764 1.00 75.88 124 SER A O 1
ATOM 968 N N . LEU A 1 125 ? 10.492 4.687 13.438 1.00 82.25 125 LEU A N 1
ATOM 969 C CA . LEU A 1 125 ? 11.863 5.020 13.832 1.00 82.25 125 LEU A CA 1
ATOM 970 C C . LEU A 1 125 ? 12.266 6.423 13.356 1.00 82.25 125 LEU A C 1
ATOM 972 O O . LEU A 1 125 ? 12.888 7.158 14.121 1.00 82.25 125 LEU A O 1
ATOM 976 N N . ALA A 1 126 ? 11.853 6.833 12.154 1.00 81.31 126 ALA A N 1
ATOM 977 C CA . ALA A 1 126 ? 12.075 8.186 11.643 1.00 81.31 126 ALA A CA 1
ATOM 978 C C . ALA A 1 126 ? 11.372 9.245 12.500 1.00 81.31 126 ALA A C 1
ATOM 980 O O . ALA A 1 126 ? 11.984 10.246 12.852 1.00 81.31 126 ALA A O 1
ATOM 981 N N . MET A 1 127 ? 10.129 8.992 12.923 1.00 78.00 127 MET A N 1
ATOM 982 C CA . MET A 1 127 ? 9.427 9.878 13.860 1.00 78.00 127 MET A CA 1
ATOM 983 C C . MET A 1 127 ? 10.067 9.890 15.255 1.00 78.00 127 MET A C 1
ATOM 985 O O . MET A 1 127 ? 10.056 10.916 15.932 1.00 78.00 127 MET A O 1
ATOM 989 N N . LYS A 1 128 ? 10.607 8.751 15.710 1.00 81.50 128 LYS A N 1
ATOM 990 C CA . LYS A 1 128 ? 11.274 8.624 17.015 1.00 81.50 128 LYS A CA 1
ATOM 991 C C . LYS A 1 128 ? 12.594 9.397 17.069 1.00 81.50 128 LYS A C 1
ATOM 993 O O . LYS A 1 128 ? 12.909 9.971 18.109 1.00 81.50 128 LYS A O 1
ATOM 998 N N . TYR A 1 129 ? 13.362 9.386 15.982 1.00 85.56 129 TYR A N 1
ATOM 999 C CA . TYR A 1 129 ? 14.685 10.006 15.881 1.00 85.56 129 TYR A CA 1
ATOM 1000 C C . TYR A 1 129 ? 14.689 11.235 14.956 1.00 85.56 129 TYR A C 1
ATOM 1002 O O . TYR A 1 129 ? 15.694 11.464 14.290 1.00 85.56 129 TYR A O 1
ATOM 1010 N N . ASP A 1 130 ? 13.584 11.994 14.909 1.00 82.50 130 ASP A N 1
ATOM 1011 C CA . ASP A 1 130 ? 13.385 13.154 14.021 1.00 82.50 130 ASP A CA 1
ATOM 1012 C C . ASP A 1 130 ? 14.528 14.179 14.146 1.00 82.50 130 ASP A C 1
ATOM 1014 O O . ASP A 1 130 ? 14.619 14.944 15.109 1.00 82.50 130 ASP A O 1
ATOM 1018 N N . ASP A 1 131 ? 15.438 14.130 13.175 1.00 85.69 131 ASP A N 1
ATOM 1019 C CA . ASP A 1 131 ? 16.708 14.847 13.138 1.00 85.69 131 ASP A CA 1
ATOM 1020 C C . ASP A 1 131 ? 17.125 15.070 11.677 1.00 85.69 131 ASP A C 1
ATOM 1022 O O . ASP A 1 131 ? 16.864 14.241 10.802 1.00 85.69 131 ASP A O 1
ATOM 1026 N N . ASP A 1 132 ? 17.804 16.184 11.402 1.00 86.88 132 ASP A N 1
ATOM 1027 C CA . ASP A 1 132 ? 18.208 16.577 10.048 1.00 86.88 132 ASP A CA 1
ATOM 1028 C C . ASP A 1 132 ? 19.074 15.528 9.328 1.00 86.88 132 ASP A C 1
ATOM 1030 O O . ASP A 1 132 ? 18.972 15.371 8.110 1.00 86.88 132 ASP A O 1
ATOM 1034 N N . GLU A 1 133 ? 19.950 14.817 10.039 1.00 90.31 133 GLU A N 1
ATOM 1035 C CA . GLU A 1 133 ? 20.801 13.778 9.451 1.00 90.31 133 GLU A CA 1
ATOM 1036 C C . GLU A 1 133 ? 19.996 12.515 9.137 1.00 90.31 133 GLU A C 1
ATOM 1038 O O . GLU A 1 133 ? 20.195 11.915 8.081 1.00 90.31 133 GLU A O 1
ATOM 1043 N N . VAL A 1 134 ? 19.057 12.144 10.015 1.00 87.31 134 VAL A N 1
ATOM 1044 C CA . VAL A 1 134 ? 18.137 11.014 9.802 1.00 87.31 134 VAL A CA 1
ATOM 1045 C C . VAL A 1 134 ? 17.243 11.294 8.605 1.00 87.31 134 VAL A C 1
ATOM 1047 O O . VAL A 1 134 ? 17.116 10.447 7.723 1.00 87.31 134 VAL A O 1
ATOM 1050 N N . ASN A 1 135 ? 16.708 12.511 8.515 1.00 84.56 135 ASN A N 1
ATOM 1051 C CA . ASN A 1 135 ? 15.882 12.950 7.399 1.00 84.56 135 ASN A CA 1
ATOM 1052 C C . ASN A 1 135 ? 16.667 12.944 6.075 1.00 84.56 135 ASN A C 1
ATOM 1054 O O . ASN A 1 135 ? 16.167 12.432 5.074 1.00 84.56 135 ASN A O 1
ATOM 1058 N N . LYS A 1 136 ? 17.928 13.401 6.068 1.00 84.38 136 LYS A N 1
ATOM 1059 C CA . LYS A 1 136 ? 18.812 13.311 4.887 1.00 84.38 136 LYS A CA 1
ATOM 1060 C C . LYS A 1 136 ? 19.154 11.872 4.502 1.00 84.38 136 LYS A C 1
ATOM 1062 O O . LYS A 1 136 ? 19.183 11.547 3.318 1.00 84.38 136 LYS A O 1
ATOM 1067 N N . ALA A 1 137 ? 19.434 11.007 5.476 1.00 85.94 137 ALA A N 1
ATOM 1068 C CA . ALA A 1 137 ? 19.698 9.593 5.221 1.00 85.94 137 ALA A CA 1
ATOM 1069 C C . ALA A 1 137 ? 18.445 8.879 4.687 1.00 85.94 137 ALA A C 1
ATOM 1071 O O . ALA A 1 137 ? 18.549 8.065 3.770 1.00 85.94 137 ALA A O 1
ATOM 1072 N N . GLY A 1 138 ? 17.263 9.230 5.200 1.00 84.88 138 GLY A N 1
ATOM 1073 C CA . GLY A 1 138 ? 15.971 8.756 4.708 1.00 84.88 138 GLY A CA 1
ATOM 1074 C C . GLY A 1 138 ? 15.691 9.218 3.278 1.00 84.88 138 GLY A C 1
ATOM 1075 O O . GLY A 1 138 ? 15.343 8.400 2.430 1.00 84.88 138 GLY A O 1
ATOM 1076 N N . GLU A 1 139 ? 15.934 10.494 2.967 1.00 80.44 139 GLU A N 1
ATOM 1077 C CA . GLU A 1 139 ? 15.840 11.024 1.600 1.00 80.44 139 GLU A CA 1
ATOM 1078 C C . GLU A 1 139 ? 16.799 10.287 0.655 1.00 80.44 139 GLU A C 1
ATOM 1080 O O . GLU A 1 139 ? 16.397 9.839 -0.418 1.00 80.44 139 GLU A O 1
ATOM 1085 N N . ARG A 1 140 ? 18.052 10.073 1.080 1.00 84.06 140 ARG A N 1
ATOM 1086 C CA . ARG A 1 140 ? 19.041 9.289 0.329 1.00 84.06 140 ARG A CA 1
ATOM 1087 C C . ARG A 1 140 ? 18.544 7.863 0.068 1.00 84.06 140 ARG A C 1
ATOM 1089 O O . ARG A 1 140 ? 18.647 7.380 -1.056 1.00 84.06 140 ARG A O 1
ATOM 1096 N N . MET A 1 141 ? 17.999 7.189 1.076 1.00 85.69 141 MET A N 1
ATOM 1097 C CA . MET A 1 141 ? 17.429 5.846 0.937 1.00 85.69 141 MET A CA 1
ATOM 1098 C C . MET A 1 141 ? 16.278 5.824 -0.080 1.00 85.69 141 MET A C 1
ATOM 1100 O O . MET A 1 141 ? 16.292 5.001 -0.995 1.00 85.69 141 MET A O 1
ATOM 1104 N N . MET A 1 142 ? 15.330 6.761 0.023 1.00 75.31 142 MET A N 1
ATOM 1105 C CA . MET A 1 142 ? 14.196 6.866 -0.902 1.00 75.31 142 MET A CA 1
ATOM 1106 C C . MET A 1 142 ? 14.647 7.143 -2.338 1.00 75.31 142 MET A C 1
ATOM 1108 O O . MET A 1 142 ? 14.205 6.476 -3.274 1.00 75.31 142 MET A O 1
ATOM 1112 N N . LEU A 1 143 ? 15.571 8.088 -2.524 1.00 72.06 143 LEU A N 1
ATOM 1113 C CA . LEU A 1 143 ? 16.146 8.374 -3.834 1.00 72.06 143 LEU A CA 1
ATOM 1114 C C . LEU A 1 143 ? 16.906 7.154 -4.381 1.00 72.06 143 LEU A C 1
ATOM 1116 O O . LEU A 1 143 ? 16.861 6.897 -5.581 1.00 72.06 143 LEU A O 1
ATOM 1120 N N . ALA A 1 144 ? 17.599 6.379 -3.539 1.00 74.19 144 ALA A N 1
ATOM 1121 C CA . ALA A 1 144 ? 18.299 5.171 -3.975 1.00 74.19 144 ALA A CA 1
ATOM 1122 C C . ALA A 1 144 ? 17.323 4.096 -4.474 1.00 74.19 144 ALA A C 1
ATOM 1124 O O . ALA A 1 144 ? 17.598 3.461 -5.493 1.00 74.19 144 ALA A O 1
ATOM 1125 N N . GLN A 1 145 ? 16.191 3.930 -3.782 1.00 70.94 145 GLN A N 1
ATOM 1126 C CA . GLN A 1 145 ? 15.110 3.004 -4.131 1.00 70.94 145 GLN A CA 1
ATOM 1127 C C . GLN A 1 145 ? 14.411 3.377 -5.438 1.00 70.94 145 GLN A C 1
ATOM 1129 O O . GLN A 1 145 ? 14.146 2.511 -6.264 1.00 70.94 145 GLN A O 1
ATOM 1134 N N . GLN A 1 146 ? 14.146 4.667 -5.645 1.00 64.56 146 GLN A N 1
ATOM 1135 C CA . GLN A 1 146 ? 13.460 5.177 -6.837 1.00 64.56 146 GLN A CA 1
ATOM 1136 C C . GLN A 1 146 ? 14.380 5.315 -8.058 1.00 64.56 146 GLN A C 1
ATOM 1138 O O . GLN A 1 146 ? 13.954 5.796 -9.104 1.00 64.56 146 GLN A O 1
ATOM 1143 N N . GLY A 1 147 ? 15.663 4.972 -7.920 1.00 60.50 147 GLY A N 1
ATOM 1144 C CA . GLY A 1 147 ? 16.666 5.228 -8.949 1.00 60.50 147 GLY A CA 1
ATOM 1145 C C . GLY A 1 147 ? 17.074 6.703 -9.087 1.00 60.50 147 GLY A C 1
ATOM 1146 O O . GLY A 1 147 ? 17.932 7.015 -9.905 1.00 60.50 147 GLY A O 1
ATOM 1147 N N . GLY A 1 148 ? 16.518 7.599 -8.264 1.00 42.03 148 GLY A N 1
ATOM 1148 C CA . GLY A 1 148 ? 16.763 9.045 -8.259 1.00 42.03 148 GLY A CA 1
ATOM 1149 C C . GLY A 1 148 ? 18.129 9.469 -7.709 1.00 42.03 148 GLY A C 1
ATOM 1150 O O . GLY A 1 148 ? 18.600 10.560 -8.023 1.00 42.03 148 GLY A O 1
ATOM 1151 N N . ILE A 1 149 ? 18.828 8.613 -6.948 1.00 53.69 149 ILE A N 1
ATOM 1152 C CA . ILE A 1 149 ? 20.281 8.782 -6.808 1.00 53.69 149 ILE A CA 1
ATOM 1153 C C . ILE A 1 149 ? 20.895 8.340 -8.122 1.00 53.69 149 ILE A C 1
ATOM 1155 O O . ILE A 1 149 ? 20.992 7.134 -8.379 1.00 53.69 149 ILE A O 1
ATOM 1159 N N . SER A 1 150 ? 21.316 9.333 -8.906 1.00 51.00 150 SER A N 1
ATOM 1160 C CA . SER A 1 150 ? 22.228 9.168 -10.030 1.00 51.00 150 SER A CA 1
ATOM 1161 C C . SER A 1 150 ? 23.479 8.474 -9.496 1.00 51.00 150 SER A C 1
ATOM 1163 O O . SER A 1 150 ? 24.340 9.085 -8.860 1.00 51.00 150 SER A O 1
ATOM 1165 N N . VAL A 1 151 ? 23.535 7.155 -9.668 1.00 55.69 151 VAL A N 1
ATOM 1166 C CA . VAL A 1 151 ? 24.802 6.444 -9.586 1.00 55.69 151 VAL A CA 1
ATOM 1167 C C . VAL A 1 151 ? 25.537 6.927 -10.823 1.00 55.69 151 VAL A C 1
ATOM 1169 O O . VAL A 1 151 ? 25.010 6.740 -11.919 1.00 55.69 151 VAL A O 1
ATOM 1172 N N . PRO A 1 152 ? 26.686 7.612 -10.691 1.00 58.03 152 PRO A N 1
ATOM 1173 C CA . PRO A 1 152 ? 27.417 8.047 -11.863 1.00 58.03 152 PRO A CA 1
ATOM 1174 C C . PRO A 1 152 ? 27.655 6.807 -12.723 1.00 58.03 152 PRO A C 1
ATOM 1176 O O . PRO A 1 152 ? 28.203 5.840 -12.183 1.00 58.03 152 PRO A O 1
ATOM 1179 N N . PRO A 1 153 ? 27.221 6.794 -13.994 1.00 64.12 153 PRO A N 1
ATOM 1180 C CA . PRO A 1 153 ? 27.365 5.617 -14.834 1.00 64.12 153 PRO A CA 1
ATOM 1181 C C . PRO A 1 153 ? 28.851 5.256 -14.887 1.00 64.12 153 PRO A C 1
ATOM 1183 O O . PRO A 1 153 ? 29.688 6.022 -15.375 1.00 64.12 153 PRO A O 1
ATOM 1186 N N . VAL A 1 154 ? 29.191 4.139 -14.240 1.00 65.38 154 VAL A N 1
ATOM 1187 C CA . VAL A 1 154 ? 30.557 3.849 -13.774 1.00 65.38 154 VAL A CA 1
ATOM 1188 C C . VAL A 1 154 ? 31.457 3.520 -14.958 1.00 65.38 154 VAL A C 1
ATOM 1190 O O . VAL A 1 154 ? 32.660 3.792 -14.926 1.00 65.38 154 VAL A O 1
ATOM 1193 N N . HIS A 1 155 ? 30.871 2.963 -16.018 1.00 70.62 155 HIS A N 1
ATOM 1194 C CA . HIS A 1 155 ? 31.583 2.497 -17.201 1.00 70.62 155 HIS A CA 1
ATOM 1195 C C . HIS A 1 155 ? 31.312 3.323 -18.451 1.00 70.62 155 HIS A C 1
ATOM 1197 O O . HIS A 1 155 ? 31.814 2.973 -19.523 1.00 70.62 155 HIS A O 1
ATOM 1203 N N . ALA A 1 156 ? 30.556 4.409 -18.324 1.00 78.12 156 ALA A N 1
ATOM 1204 C CA . ALA A 1 156 ? 30.214 5.245 -19.455 1.00 78.12 156 ALA A CA 1
ATOM 1205 C C . ALA A 1 156 ? 31.442 5.948 -20.037 1.00 78.12 156 ALA A C 1
ATOM 1207 O O . ALA A 1 156 ? 32.246 6.599 -19.360 1.00 78.12 156 ALA A O 1
ATOM 1208 N N . THR A 1 157 ? 31.552 5.862 -21.352 1.00 85.19 157 THR A N 1
ATOM 1209 C CA . THR A 1 157 ? 32.558 6.540 -22.145 1.00 85.19 157 THR A CA 1
ATOM 1210 C C . THR A 1 157 ? 31.996 7.882 -22.587 1.00 85.19 157 THR A C 1
ATOM 1212 O O . THR A 1 157 ? 31.159 7.966 -23.485 1.00 85.19 157 THR A O 1
ATOM 1215 N N . LYS A 1 158 ? 32.507 8.970 -21.998 1.00 84.75 158 LYS A N 1
ATOM 1216 C CA . LYS A 1 158 ? 32.032 10.336 -22.272 1.00 84.75 158 LYS A CA 1
ATOM 1217 C C . LYS A 1 158 ? 31.883 10.651 -23.766 1.00 84.75 158 LYS A C 1
ATOM 1219 O O . LYS A 1 158 ? 30.877 11.250 -24.125 1.00 84.75 158 LYS A O 1
ATOM 1224 N N . SER A 1 159 ? 32.839 10.246 -24.605 1.00 88.06 159 SER A N 1
ATOM 1225 C CA . SER A 1 159 ? 32.798 10.487 -26.054 1.00 88.06 159 SER A CA 1
ATOM 1226 C C . SER A 1 159 ? 31.702 9.701 -26.776 1.00 88.06 159 SER A C 1
ATOM 1228 O O . SER A 1 159 ? 31.152 10.199 -27.755 1.00 88.06 159 SER A O 1
ATOM 1230 N N . VAL A 1 160 ? 31.367 8.498 -26.300 1.00 87.94 160 VAL A N 1
ATOM 1231 C CA . VAL A 1 160 ? 30.251 7.701 -26.825 1.00 87.94 160 VAL A CA 1
ATOM 1232 C C . VAL A 1 160 ? 28.940 8.351 -26.409 1.00 87.94 160 VAL A C 1
ATOM 1234 O O . VAL A 1 160 ? 28.128 8.646 -27.282 1.00 87.94 160 VAL A O 1
ATOM 1237 N N . ALA A 1 161 ? 28.774 8.685 -25.127 1.00 87.81 161 ALA A N 1
ATOM 1238 C CA . ALA A 1 161 ? 27.599 9.405 -24.634 1.00 87.81 161 ALA A CA 1
ATOM 1239 C C . ALA A 1 161 ? 27.381 10.752 -25.357 1.00 87.81 161 ALA A C 1
ATOM 1241 O O . ALA A 1 161 ? 26.262 11.055 -25.757 1.00 87.81 161 ALA A O 1
ATOM 1242 N N . ASP A 1 162 ? 28.447 11.523 -25.615 1.00 88.94 162 ASP A N 1
ATOM 1243 C CA . ASP A 1 162 ? 28.382 12.789 -26.371 1.00 88.94 162 ASP A CA 1
ATOM 1244 C C . ASP A 1 162 ? 27.957 12.597 -27.840 1.00 88.94 162 ASP A C 1
ATOM 1246 O O . ASP A 1 162 ? 27.476 13.532 -28.478 1.00 88.94 162 ASP A O 1
ATOM 1250 N N . SER A 1 163 ? 28.119 11.390 -28.391 1.00 92.44 163 SER A N 1
ATOM 1251 C CA . SER A 1 163 ? 27.689 11.060 -29.755 1.00 92.44 163 SER A CA 1
ATOM 1252 C C . SER A 1 163 ? 26.210 10.661 -29.859 1.00 92.44 163 SER A C 1
ATOM 1254 O O . SER A 1 163 ? 25.683 10.532 -30.968 1.00 92.44 163 SER A O 1
ATOM 1256 N N . ILE A 1 164 ? 25.529 10.441 -28.728 1.00 94.62 164 ILE A N 1
ATOM 1257 C CA . ILE A 1 164 ? 24.115 10.061 -28.684 1.00 94.62 164 ILE A CA 1
ATOM 1258 C C . ILE A 1 164 ? 23.279 11.341 -28.648 1.00 94.62 164 ILE A C 1
ATOM 1260 O O . ILE A 1 164 ? 23.155 11.995 -27.618 1.00 94.62 164 ILE A O 1
ATOM 1264 N N . ASP A 1 165 ? 22.685 11.696 -29.785 1.00 94.88 165 ASP A N 1
ATOM 1265 C CA . ASP A 1 165 ? 21.790 12.847 -29.863 1.00 94.88 165 ASP A CA 1
ATOM 1266 C C . ASP A 1 165 ? 20.388 12.553 -29.292 1.00 94.88 165 ASP A C 1
ATOM 1268 O O . ASP A 1 165 ? 19.980 11.403 -29.086 1.00 94.88 165 ASP A O 1
ATOM 1272 N N . ARG A 1 166 ? 19.605 13.619 -29.079 1.00 94.69 166 ARG A N 1
ATOM 1273 C CA . ARG A 1 166 ? 18.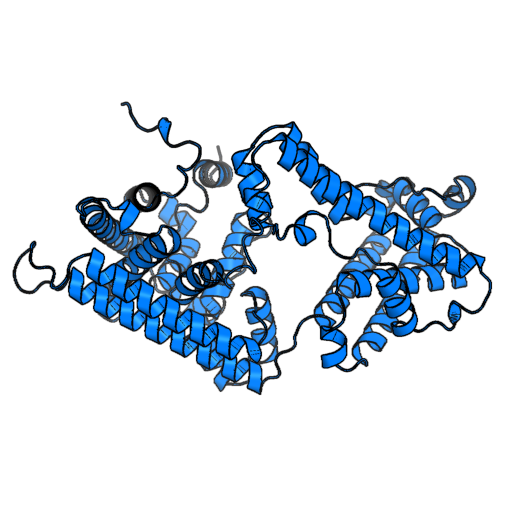225 13.537 -28.570 1.00 94.69 166 ARG A CA 1
ATOM 1274 C C . ARG A 1 166 ? 17.351 12.574 -29.381 1.00 94.69 166 ARG A C 1
ATOM 1276 O O . ARG A 1 166 ? 16.559 11.820 -28.821 1.00 94.69 166 ARG A O 1
ATOM 1283 N N . LYS A 1 167 ? 17.486 12.579 -30.711 1.00 95.75 167 LYS A N 1
ATOM 1284 C CA . LYS A 1 167 ? 16.689 11.721 -31.600 1.00 95.75 167 LYS A CA 1
ATOM 1285 C C . LYS A 1 167 ? 17.029 10.246 -31.382 1.00 95.75 167 LYS A C 1
ATOM 1287 O O . LYS A 1 167 ? 16.129 9.406 -31.382 1.00 95.75 167 LYS A O 1
ATOM 1292 N N . LYS A 1 168 ? 18.309 9.930 -31.185 1.00 96.38 168 LYS A N 1
ATOM 1293 C CA . LYS A 1 168 ? 18.795 8.583 -30.900 1.00 96.38 168 LYS A CA 1
ATOM 1294 C C . LYS A 1 168 ? 18.311 8.102 -29.533 1.00 96.38 168 LYS A C 1
ATOM 1296 O O . LYS A 1 168 ? 17.818 6.981 -29.471 1.00 96.38 168 LYS A O 1
ATOM 1301 N N . VAL A 1 169 ? 18.323 8.951 -28.500 1.00 94.69 169 VAL A N 1
ATOM 1302 C CA . VAL A 1 169 ? 17.727 8.630 -27.184 1.00 94.69 169 VAL A CA 1
ATOM 1303 C C . VAL A 1 169 ? 16.260 8.218 -27.322 1.00 94.69 169 VAL A C 1
ATOM 1305 O O . VAL A 1 169 ? 15.881 7.147 -26.848 1.00 94.69 169 VAL A O 1
ATOM 1308 N N . ILE A 1 170 ? 15.448 9.018 -28.022 1.00 94.06 170 ILE A N 1
ATOM 1309 C CA . ILE A 1 170 ? 14.016 8.732 -28.220 1.00 94.06 170 ILE A CA 1
ATOM 1310 C C . ILE A 1 170 ? 13.815 7.422 -28.996 1.00 94.06 170 ILE A C 1
ATOM 1312 O O . ILE A 1 170 ? 12.947 6.619 -28.657 1.00 94.06 170 ILE A O 1
ATOM 1316 N N . ASN A 1 171 ? 14.620 7.173 -30.032 1.00 96.81 171 ASN A N 1
ATOM 1317 C CA . ASN A 1 171 ? 14.538 5.932 -30.807 1.00 96.81 171 ASN A CA 1
ATOM 1318 C C . ASN A 1 171 ? 14.904 4.695 -29.976 1.00 96.81 171 ASN A C 1
ATOM 1320 O O . ASN A 1 171 ? 14.274 3.649 -30.139 1.00 96.81 171 ASN A O 1
ATOM 1324 N N . ILE A 1 172 ? 15.889 4.814 -29.084 1.00 95.12 172 ILE A N 1
ATOM 1325 C CA . ILE A 1 172 ? 16.254 3.733 -28.169 1.00 95.12 172 ILE A CA 1
ATOM 1326 C C . ILE A 1 172 ? 15.111 3.477 -27.180 1.00 95.12 172 ILE A C 1
ATOM 1328 O O . ILE A 1 172 ? 14.699 2.330 -27.049 1.00 95.12 172 ILE A O 1
ATOM 1332 N N . HIS A 1 173 ? 14.507 4.513 -26.585 1.00 92.75 173 HIS A N 1
ATOM 1333 C CA . HIS A 1 173 ? 13.358 4.352 -25.675 1.00 92.75 173 HIS A CA 1
ATOM 1334 C C . HIS A 1 173 ? 12.146 3.702 -26.366 1.00 92.75 173 HIS A C 1
ATOM 1336 O O . HIS A 1 173 ? 11.543 2.776 -25.825 1.00 92.75 173 HIS A O 1
ATOM 1342 N N . LYS A 1 174 ? 11.854 4.079 -27.619 1.00 94.06 174 LYS A N 1
ATOM 1343 C CA . LYS A 1 174 ? 10.849 3.399 -28.463 1.00 94.06 174 LYS A CA 1
ATOM 1344 C C . LYS A 1 174 ? 11.131 1.913 -28.634 1.00 94.06 174 LYS A C 1
ATOM 1346 O O . LYS A 1 174 ? 10.231 1.071 -28.565 1.00 94.06 174 LYS A O 1
ATOM 1351 N N . PHE A 1 175 ? 12.391 1.577 -28.890 1.00 96.12 175 PHE A N 1
ATOM 1352 C CA . PHE A 1 175 ? 12.808 0.190 -29.024 1.00 96.12 175 PHE A CA 1
ATOM 1353 C C . PHE A 1 175 ? 12.722 -0.565 -27.692 1.00 96.12 175 PHE A C 1
ATOM 1355 O O . PHE A 1 175 ? 12.254 -1.708 -27.683 1.00 96.12 175 PHE A O 1
ATOM 1362 N N . MET A 1 176 ? 13.109 0.068 -26.579 1.00 93.44 176 MET A N 1
ATOM 1363 C CA . MET A 1 176 ? 12.952 -0.476 -25.228 1.00 93.44 176 MET A CA 1
ATOM 1364 C C . MET A 1 176 ? 11.484 -0.805 -24.962 1.00 93.44 176 MET A C 1
ATOM 1366 O O . MET A 1 176 ? 11.190 -1.951 -24.638 1.00 93.44 176 MET A O 1
ATOM 1370 N N . ASN A 1 177 ? 10.555 0.116 -25.239 1.00 90.75 177 ASN A N 1
ATOM 1371 C CA . ASN A 1 177 ? 9.113 -0.117 -25.111 1.00 90.75 177 ASN A CA 1
ATOM 1372 C C . ASN A 1 177 ? 8.632 -1.323 -25.917 1.00 90.75 177 ASN A C 1
ATOM 1374 O O . ASN A 1 177 ? 7.998 -2.237 -25.386 1.00 90.75 177 ASN A O 1
ATOM 1378 N N . LYS A 1 178 ? 8.974 -1.378 -27.208 1.00 94.06 178 LYS A N 1
ATOM 1379 C CA . LYS A 1 178 ? 8.593 -2.501 -28.078 1.00 94.06 178 LYS A CA 1
ATOM 1380 C C . LYS A 1 178 ? 9.157 -3.833 -27.578 1.00 94.06 178 LYS A C 1
ATOM 1382 O O . LYS A 1 178 ? 8.519 -4.880 -27.713 1.00 94.06 178 LYS A O 1
ATOM 1387 N N . THR A 1 179 ? 10.379 -3.828 -27.063 1.00 93.62 179 THR A N 1
ATOM 1388 C CA . THR A 1 179 ? 11.022 -5.023 -26.513 1.00 93.62 179 THR A CA 1
ATOM 1389 C C . THR A 1 179 ? 10.373 -5.432 -25.201 1.00 93.62 179 THR A C 1
ATOM 1391 O O . THR A 1 179 ? 10.039 -6.604 -25.034 1.00 93.62 179 THR A O 1
ATOM 1394 N N . PHE A 1 180 ? 10.088 -4.473 -24.331 1.00 91.19 180 PHE A N 1
ATOM 1395 C CA . PHE A 1 180 ? 9.520 -4.740 -23.026 1.00 91.19 180 PHE A CA 1
ATOM 1396 C C . PHE A 1 180 ? 8.069 -5.234 -23.115 1.00 91.19 180 PHE A C 1
ATOM 1398 O O . PHE A 1 180 ? 7.714 -6.218 -22.474 1.00 91.19 180 PHE A O 1
ATOM 1405 N N . LEU A 1 181 ? 7.259 -4.683 -24.026 1.00 90.12 181 LEU A N 1
ATOM 1406 C CA . LEU A 1 181 ? 5.916 -5.200 -24.324 1.00 90.12 181 LEU A CA 1
ATOM 1407 C C . LEU A 1 181 ? 5.937 -6.664 -24.798 1.00 90.12 181 LEU A C 1
ATOM 1409 O O . LEU A 1 181 ? 5.083 -7.462 -24.404 1.00 90.12 181 LEU A O 1
ATOM 1413 N N . ARG A 1 182 ? 6.922 -7.045 -25.624 1.00 93.38 182 ARG A N 1
ATOM 1414 C CA . ARG A 1 182 ? 7.108 -8.443 -26.056 1.00 93.38 182 ARG A CA 1
ATOM 1415 C C . ARG A 1 182 ? 7.531 -9.344 -24.898 1.00 93.38 182 ARG A C 1
ATOM 1417 O O . ARG A 1 182 ? 7.068 -10.484 -24.820 1.00 93.38 182 ARG A O 1
ATOM 1424 N N . LEU A 1 183 ? 8.376 -8.838 -24.003 1.00 93.44 183 LEU A N 1
ATOM 1425 C CA . LEU A 1 183 ? 8.777 -9.542 -22.790 1.00 93.44 183 LEU A CA 1
ATOM 1426 C C . LEU A 1 183 ? 7.576 -9.780 -21.880 1.00 93.44 183 LEU A C 1
ATOM 1428 O O . LEU A 1 183 ? 7.328 -10.926 -21.527 1.00 93.44 183 LEU A O 1
ATOM 1432 N N . VAL A 1 184 ? 6.771 -8.757 -21.588 1.00 88.88 184 VAL A N 1
ATOM 1433 C CA . VAL A 1 184 ? 5.551 -8.890 -20.775 1.00 88.88 184 VAL A CA 1
ATOM 1434 C C . VAL A 1 184 ? 4.581 -9.902 -21.395 1.00 88.88 184 VAL A C 1
ATOM 1436 O O . VAL A 1 184 ? 4.044 -10.761 -20.696 1.00 88.88 184 VAL A O 1
ATOM 1439 N N . ALA A 1 185 ? 4.403 -9.880 -22.720 1.00 87.56 185 ALA A N 1
ATOM 1440 C CA . ALA A 1 185 ? 3.589 -10.874 -23.422 1.00 87.56 185 ALA A CA 1
ATOM 1441 C C . ALA A 1 185 ? 4.154 -12.305 -23.328 1.00 87.56 185 ALA A C 1
ATOM 1443 O O . ALA A 1 185 ? 3.392 -13.269 -23.403 1.00 87.56 185 ALA A O 1
ATOM 1444 N N . THR A 1 186 ? 5.472 -12.454 -23.178 1.00 89.81 186 THR A N 1
ATOM 1445 C CA . THR A 1 186 ? 6.142 -13.746 -22.968 1.00 89.81 186 THR A CA 1
ATOM 1446 C C . THR A 1 186 ? 6.012 -14.195 -21.516 1.00 89.81 186 THR A C 1
ATOM 1448 O O . THR A 1 186 ? 5.612 -15.329 -21.274 1.00 89.81 186 THR A O 1
ATOM 1451 N N . PHE A 1 187 ? 6.251 -13.295 -20.562 1.00 91.25 187 PHE A N 1
ATOM 1452 C CA . PHE A 1 187 ? 6.095 -13.535 -19.129 1.00 91.25 187 PHE A CA 1
ATOM 1453 C C . PHE A 1 187 ? 4.675 -13.991 -18.791 1.00 91.25 187 PHE A C 1
ATOM 1455 O O . PHE A 1 187 ? 4.493 -14.990 -18.107 1.00 91.25 187 PHE A O 1
ATOM 1462 N N . LYS A 1 188 ? 3.655 -13.356 -19.382 1.00 86.56 188 LYS A N 1
ATOM 1463 C CA . LYS A 1 188 ? 2.245 -13.748 -19.226 1.00 86.56 188 LYS A CA 1
ATOM 1464 C C . LYS A 1 188 ? 1.961 -15.217 -19.579 1.00 86.56 188 LYS A C 1
ATOM 1466 O O . LYS A 1 188 ? 1.002 -15.783 -19.063 1.00 86.56 188 LYS A O 1
ATOM 1471 N N . LYS A 1 189 ? 2.753 -15.830 -20.466 1.00 89.06 189 LYS A N 1
ATOM 1472 C CA . LYS A 1 189 ? 2.587 -17.237 -20.872 1.00 89.06 189 LYS A CA 1
ATOM 1473 C C . LYS A 1 189 ? 3.161 -18.227 -19.856 1.00 89.06 189 LYS A C 1
ATOM 1475 O O . LYS A 1 189 ? 2.866 -19.413 -19.968 1.00 89.06 189 LYS A O 1
ATOM 1480 N N . ILE A 1 190 ? 3.971 -17.767 -18.902 1.00 88.25 190 ILE A N 1
ATOM 1481 C CA . ILE A 1 190 ? 4.459 -18.597 -17.798 1.00 88.25 190 ILE A CA 1
ATOM 1482 C C . ILE A 1 190 ? 3.258 -18.964 -16.911 1.00 88.25 190 ILE A C 1
ATOM 1484 O O . ILE A 1 190 ? 2.433 -18.077 -16.624 1.00 88.25 190 ILE A O 1
ATOM 1488 N N . PRO A 1 191 ? 3.133 -20.239 -16.482 1.00 86.94 191 PRO A N 1
ATOM 1489 C CA . PRO A 1 191 ? 2.094 -20.658 -15.557 1.00 86.94 191 PRO A CA 1
ATOM 1490 C C . PRO A 1 191 ? 2.011 -19.716 -14.365 1.00 86.94 191 PRO A C 1
ATOM 1492 O O . PRO A 1 191 ? 3.011 -19.285 -13.801 1.00 86.94 191 PRO A O 1
ATOM 1495 N N . GLN A 1 192 ? 0.787 -19.369 -14.007 1.00 76.12 192 GLN A N 1
ATOM 1496 C CA . GLN A 1 192 ? 0.521 -18.380 -12.978 1.00 76.12 192 GLN A CA 1
ATOM 1497 C C . GLN A 1 192 ? 1.115 -18.773 -11.617 1.00 76.12 192 GLN A C 1
ATOM 1499 O O . GLN A 1 192 ? 1.694 -17.928 -10.948 1.00 76.12 192 GLN A O 1
ATOM 1504 N N . THR A 1 193 ? 1.026 -20.054 -11.254 1.00 77.94 193 THR A N 1
ATOM 1505 C CA . THR A 1 193 ? 1.627 -20.605 -10.031 1.00 77.94 193 THR A CA 1
ATOM 1506 C C . THR A 1 193 ? 3.138 -20.392 -9.998 1.00 77.94 193 THR A C 1
ATOM 1508 O O . THR A 1 193 ? 3.669 -19.945 -8.992 1.00 77.94 193 THR A O 1
ATOM 1511 N N . GLU A 1 194 ? 3.817 -20.619 -11.124 1.00 85.81 194 GLU A N 1
ATOM 1512 C CA . GLU A 1 194 ? 5.258 -20.392 -11.245 1.00 85.81 194 GLU A CA 1
ATOM 1513 C C . GLU A 1 194 ? 5.594 -18.901 -11.122 1.00 85.81 194 GLU A C 1
ATOM 1515 O O . GLU A 1 194 ? 6.517 -18.545 -10.401 1.00 85.81 194 GLU A O 1
ATOM 1520 N N . ARG A 1 195 ? 4.807 -18.008 -11.743 1.00 86.19 195 ARG A N 1
ATOM 1521 C CA . ARG A 1 195 ? 5.015 -16.553 -11.622 1.00 86.19 195 ARG A CA 1
ATOM 1522 C C . ARG A 1 195 ? 4.936 -16.038 -10.180 1.00 86.19 195 ARG A C 1
ATOM 1524 O O . ARG A 1 195 ? 5.551 -15.017 -9.901 1.00 86.19 195 ARG A O 1
ATOM 1531 N N . TYR A 1 196 ? 4.209 -16.708 -9.286 1.00 76.94 196 TYR A N 1
ATOM 1532 C CA . TYR A 1 196 ? 4.082 -16.304 -7.872 1.00 76.94 196 TYR A CA 1
ATOM 1533 C C . TYR A 1 196 ? 5.227 -16.747 -6.998 1.00 76.94 196 TYR A C 1
ATOM 1535 O O . TYR A 1 196 ? 5.544 -16.089 -6.014 1.00 76.94 196 TYR A O 1
ATOM 1543 N N . GLU A 1 197 ? 5.857 -17.849 -7.368 1.00 82.75 197 GLU A N 1
ATOM 1544 C CA . GLU A 1 197 ? 7.074 -18.296 -6.710 1.00 82.75 197 GLU A CA 1
ATOM 1545 C C . GLU A 1 197 ? 8.275 -17.435 -7.134 1.00 82.75 197 GLU A C 1
ATOM 1547 O O . GLU A 1 197 ? 9.324 -17.468 -6.488 1.00 82.75 197 GLU A O 1
ATOM 1552 N N . MET A 1 198 ? 8.132 -16.633 -8.199 1.00 88.38 198 MET A N 1
ATOM 1553 C CA . MET A 1 198 ? 9.184 -15.738 -8.663 1.00 88.38 198 MET A CA 1
ATOM 1554 C C . MET A 1 198 ? 9.305 -14.490 -7.780 1.00 88.38 198 MET A C 1
ATOM 1556 O O . MET A 1 198 ? 8.344 -13.757 -7.560 1.00 88.38 198 MET A O 1
ATOM 1560 N N . LEU A 1 199 ? 10.527 -14.200 -7.330 1.00 87.31 199 LEU A N 1
ATOM 1561 C CA . LEU A 1 199 ? 10.852 -13.008 -6.547 1.00 87.31 199 LEU A CA 1
ATOM 1562 C C . LEU A 1 199 ? 10.681 -11.742 -7.409 1.00 87.31 199 LEU A C 1
ATOM 1564 O O . LEU A 1 199 ? 11.408 -11.600 -8.399 1.00 87.31 199 LEU A O 1
ATOM 1568 N N . PRO A 1 200 ? 9.807 -10.784 -7.035 1.00 85.31 200 PRO A N 1
ATOM 1569 C CA . PRO A 1 200 ? 9.531 -9.599 -7.854 1.00 85.31 200 PRO A CA 1
ATOM 1570 C C . PRO A 1 200 ? 10.779 -8.781 -8.211 1.00 85.31 200 PRO A C 1
ATOM 1572 O O . PRO A 1 200 ? 10.960 -8.430 -9.373 1.00 85.31 200 PRO A O 1
ATOM 1575 N N . LYS A 1 201 ? 11.694 -8.574 -7.250 1.00 86.00 201 LYS A N 1
ATOM 1576 C CA . LYS A 1 201 ? 12.968 -7.859 -7.470 1.00 86.00 201 LYS A CA 1
ATOM 1577 C C . LYS A 1 201 ? 13.851 -8.543 -8.531 1.00 86.00 201 LYS A C 1
ATOM 1579 O O . LYS A 1 201 ? 14.527 -7.874 -9.305 1.00 86.00 201 LYS A O 1
ATOM 1584 N N . VAL A 1 202 ? 13.820 -9.877 -8.602 1.00 91.31 202 VAL A N 1
ATOM 1585 C CA . VAL A 1 202 ? 14.573 -10.656 -9.602 1.00 91.31 202 VAL A CA 1
ATOM 1586 C C . VAL A 1 202 ? 13.873 -10.613 -10.961 1.00 91.31 202 VAL A C 1
ATOM 1588 O O . VAL A 1 202 ? 14.536 -10.551 -11.992 1.00 91.31 202 VAL A O 1
ATOM 1591 N N . VAL A 1 203 ? 12.535 -10.612 -10.981 1.00 91.94 203 VAL A N 1
ATOM 1592 C CA . VAL A 1 203 ? 11.742 -10.433 -12.209 1.00 91.94 203 VAL A CA 1
ATOM 1593 C C . VAL A 1 203 ? 12.030 -9.078 -12.856 1.00 91.94 203 VAL A C 1
ATOM 1595 O O . VAL A 1 203 ? 12.256 -9.025 -14.066 1.00 91.94 203 VAL A O 1
ATOM 1598 N N . GLU A 1 204 ? 12.060 -8.008 -12.061 1.00 90.19 204 GLU A N 1
ATOM 1599 C CA . GLU A 1 204 ? 12.404 -6.657 -12.512 1.00 90.19 204 GLU A CA 1
ATOM 1600 C C . GLU A 1 204 ? 13.827 -6.609 -13.082 1.00 90.19 204 GLU A C 1
ATOM 1602 O O . GLU A 1 204 ? 14.010 -6.230 -14.240 1.00 90.19 204 GLU A O 1
ATOM 1607 N N . ALA A 1 205 ? 14.814 -7.118 -12.336 1.00 90.75 205 ALA A N 1
ATOM 1608 C CA . ALA A 1 205 ? 16.200 -7.194 -12.795 1.00 90.75 205 ALA A CA 1
ATOM 1609 C C . ALA A 1 205 ? 16.347 -8.017 -14.090 1.00 90.75 205 ALA A C 1
ATOM 1611 O O . ALA A 1 205 ? 17.070 -7.628 -15.007 1.00 90.75 205 ALA A O 1
ATOM 1612 N N . ALA A 1 206 ? 15.639 -9.145 -14.212 1.00 94.06 206 ALA A N 1
ATOM 1613 C CA . ALA A 1 206 ? 15.670 -9.978 -15.414 1.00 94.06 206 ALA A CA 1
ATOM 1614 C C . ALA A 1 206 ? 15.068 -9.258 -16.621 1.00 94.06 206 ALA A C 1
ATOM 1616 O O . ALA A 1 206 ? 15.575 -9.391 -17.738 1.00 94.06 206 ALA A O 1
ATOM 1617 N N . ALA A 1 207 ? 14.006 -8.480 -16.405 1.00 92.88 207 ALA A N 1
ATOM 1618 C CA . ALA A 1 207 ? 13.415 -7.654 -17.440 1.00 92.88 207 ALA A CA 1
ATOM 1619 C C . ALA A 1 207 ? 14.353 -6.529 -17.886 1.00 92.88 207 ALA A C 1
ATOM 1621 O O . ALA A 1 207 ? 14.538 -6.347 -19.093 1.00 92.88 207 ALA A O 1
ATOM 1622 N N . GLU A 1 208 ? 14.976 -5.831 -16.936 1.00 91.31 208 GLU A N 1
ATOM 1623 C CA . GLU A 1 208 ? 15.961 -4.781 -17.197 1.00 91.31 208 GLU A CA 1
ATOM 1624 C C . GLU A 1 208 ? 17.136 -5.324 -18.018 1.00 91.31 208 GLU A C 1
ATOM 1626 O O . GLU A 1 208 ? 17.401 -4.832 -19.116 1.00 91.31 208 GLU A O 1
ATOM 1631 N N . VAL A 1 209 ? 17.768 -6.413 -17.563 1.00 93.31 209 VAL A N 1
ATOM 1632 C CA . VAL A 1 209 ? 18.878 -7.057 -18.283 1.00 93.31 209 VAL A CA 1
ATOM 1633 C C . VAL A 1 209 ? 18.440 -7.489 -19.678 1.00 93.31 209 VAL A C 1
ATOM 1635 O O . VAL A 1 209 ? 19.155 -7.243 -20.648 1.00 93.31 209 VAL A O 1
ATOM 1638 N N . HIS A 1 210 ? 17.258 -8.092 -19.823 1.00 94.62 210 HIS A N 1
ATOM 1639 C CA . HIS A 1 210 ? 16.772 -8.517 -21.133 1.00 94.62 210 HIS A CA 1
ATOM 1640 C C . HIS A 1 210 ? 16.633 -7.338 -22.105 1.00 94.62 210 HIS A C 1
ATOM 1642 O O . HIS A 1 210 ? 17.051 -7.436 -23.261 1.00 94.62 210 HIS A O 1
ATOM 1648 N N . VAL A 1 211 ? 16.057 -6.220 -21.655 1.00 92.81 211 VAL A N 1
ATOM 1649 C CA . VAL A 1 211 ? 15.920 -5.009 -22.475 1.00 92.81 211 VAL A CA 1
ATOM 1650 C C . VAL A 1 211 ? 17.297 -4.434 -22.810 1.00 92.81 211 VAL A C 1
ATOM 1652 O O . VAL A 1 211 ? 17.556 -4.171 -23.985 1.00 92.81 211 VAL A O 1
ATOM 1655 N N . THR A 1 212 ? 18.196 -4.329 -21.830 1.00 93.25 212 THR A N 1
ATOM 1656 C CA . THR A 1 212 ? 19.573 -3.843 -22.003 1.00 93.25 212 THR A CA 1
ATOM 1657 C C . THR A 1 212 ? 20.341 -4.650 -23.048 1.00 93.25 212 THR A C 1
ATOM 1659 O O . THR A 1 212 ? 20.901 -4.079 -23.985 1.00 93.25 212 THR A O 1
ATOM 1662 N N . LEU A 1 213 ? 20.296 -5.982 -22.975 1.00 94.50 213 LEU A N 1
ATOM 1663 C CA . LEU A 1 213 ? 20.952 -6.857 -23.951 1.00 94.50 213 LEU A CA 1
ATOM 1664 C C . LEU A 1 213 ? 20.402 -6.659 -25.371 1.00 94.50 213 LEU A C 1
ATOM 1666 O O . LEU A 1 213 ? 21.162 -6.661 -26.344 1.00 94.50 213 LEU A O 1
ATOM 1670 N N . LYS A 1 214 ? 19.086 -6.458 -25.519 1.00 94.62 214 LYS A N 1
ATOM 1671 C CA . LYS A 1 214 ? 18.467 -6.192 -26.828 1.00 94.62 214 LYS A CA 1
ATOM 1672 C C . LYS A 1 214 ? 18.805 -4.800 -27.358 1.00 94.62 214 LYS A C 1
ATOM 1674 O O . LYS A 1 214 ? 19.006 -4.669 -28.562 1.00 94.62 214 LYS A O 1
ATOM 1679 N N . VAL A 1 215 ? 18.892 -3.784 -26.498 1.00 94.12 215 VAL A N 1
ATOM 1680 C CA . VAL A 1 215 ? 19.351 -2.438 -26.884 1.00 94.12 215 VAL A CA 1
ATOM 1681 C C . VAL A 1 215 ? 20.795 -2.496 -27.368 1.00 94.12 215 VAL A C 1
ATOM 1683 O O . VAL A 1 215 ? 21.089 -1.983 -28.446 1.00 94.12 215 VAL A O 1
ATOM 1686 N N . TYR A 1 216 ? 21.674 -3.181 -26.636 1.00 94.06 216 TYR A N 1
ATOM 1687 C CA . TYR A 1 216 ? 23.061 -3.357 -27.053 1.00 94.06 216 TYR A CA 1
ATOM 1688 C C . TYR A 1 216 ? 23.170 -4.092 -28.397 1.00 94.06 216 TYR A C 1
ATOM 1690 O O . TYR A 1 216 ? 23.935 -3.676 -29.265 1.00 94.06 216 TYR A O 1
ATOM 1698 N N . SER A 1 217 ? 22.367 -5.143 -28.602 1.00 93.81 217 SER A N 1
ATOM 1699 C CA . SER A 1 217 ? 22.346 -5.900 -29.865 1.00 93.81 217 SER A CA 1
ATOM 1700 C C . SER A 1 217 ? 21.964 -5.033 -31.071 1.00 93.81 217 SER A C 1
ATOM 1702 O O . SER A 1 217 ? 22.516 -5.214 -32.150 1.00 93.81 217 SER A O 1
ATOM 1704 N N . GLU A 1 218 ? 21.005 -4.118 -30.897 1.00 95.50 218 GLU A N 1
ATOM 1705 C CA . GLU A 1 218 ? 20.455 -3.291 -31.980 1.00 95.50 218 GLU A CA 1
ATOM 1706 C C . GLU A 1 218 ? 21.279 -2.019 -32.229 1.00 95.50 218 GLU A C 1
ATOM 1708 O O . GLU A 1 218 ? 21.512 -1.631 -33.372 1.00 95.50 218 GLU A O 1
ATOM 1713 N N . PHE A 1 219 ? 21.706 -1.343 -31.160 1.00 94.62 219 PHE A N 1
ATOM 1714 C CA . PHE A 1 219 ? 22.302 -0.007 -31.241 1.00 94.62 219 PHE A CA 1
ATOM 1715 C C . PHE A 1 219 ? 23.798 0.028 -30.933 1.00 94.62 219 PHE A C 1
ATOM 1717 O O . PHE A 1 219 ? 24.418 1.071 -31.156 1.00 94.62 219 PHE A O 1
ATOM 1724 N N . HIS A 1 220 ? 24.364 -1.067 -30.412 1.00 93.00 220 HIS A N 1
ATOM 1725 C CA . HIS A 1 220 ? 25.743 -1.150 -29.917 1.00 93.00 220 HIS A CA 1
ATOM 1726 C C . HIS A 1 220 ? 26.094 -0.023 -28.935 1.00 93.00 220 HIS A C 1
ATOM 1728 O O . HIS A 1 220 ? 27.187 0.539 -28.970 1.00 93.00 220 HIS A O 1
ATOM 1734 N N . ILE A 1 221 ? 25.129 0.322 -28.082 1.00 92.06 221 ILE A N 1
ATOM 1735 C CA . ILE A 1 221 ? 25.254 1.315 -27.015 1.00 92.06 221 ILE A CA 1
ATOM 1736 C C . ILE A 1 221 ? 25.107 0.586 -25.683 1.00 92.06 221 ILE A C 1
ATOM 1738 O O . ILE A 1 221 ? 24.163 -0.187 -25.509 1.00 92.06 221 ILE A O 1
ATOM 1742 N N . ASP A 1 222 ? 26.052 0.822 -24.775 1.00 89.38 222 ASP A N 1
ATOM 1743 C CA . ASP A 1 222 ? 26.000 0.332 -23.397 1.00 89.38 222 ASP A CA 1
ATOM 1744 C C . ASP A 1 222 ? 24.932 1.110 -22.599 1.00 89.38 222 ASP A C 1
ATOM 1746 O O . ASP A 1 222 ? 24.651 2.277 -22.895 1.00 89.38 222 ASP A O 1
ATOM 1750 N N . ALA A 1 223 ? 24.316 0.471 -21.603 1.00 87.06 223 ALA A N 1
ATOM 1751 C CA . ALA A 1 223 ? 23.279 1.101 -20.785 1.00 87.06 223 ALA A CA 1
ATOM 1752 C C . ALA A 1 223 ? 23.823 2.325 -20.036 1.00 87.06 223 ALA A C 1
ATOM 1754 O O . ALA A 1 223 ? 23.169 3.368 -20.021 1.00 87.06 223 ALA A O 1
ATOM 1755 N N . ASP A 1 224 ? 25.054 2.233 -19.525 1.00 86.25 224 ASP A N 1
ATOM 1756 C CA . ASP A 1 224 ? 25.725 3.330 -18.825 1.00 86.25 224 ASP A CA 1
ATOM 1757 C C . ASP A 1 224 ? 25.928 4.548 -19.759 1.00 86.25 224 ASP A C 1
ATOM 1759 O O . ASP A 1 224 ? 25.733 5.698 -19.355 1.00 86.25 224 ASP A O 1
ATOM 1763 N N . ASP A 1 225 ? 26.290 4.319 -21.031 1.00 90.19 225 ASP A N 1
ATOM 1764 C CA . ASP A 1 225 ? 26.470 5.386 -22.031 1.00 90.19 225 ASP A CA 1
ATOM 1765 C C . ASP A 1 225 ? 25.145 6.088 -22.359 1.00 90.19 225 ASP A C 1
ATOM 1767 O O . ASP A 1 225 ? 25.099 7.315 -22.506 1.00 90.19 225 ASP A O 1
ATOM 1771 N N . LEU A 1 226 ? 24.065 5.309 -22.477 1.00 90.62 226 LEU A N 1
ATOM 1772 C CA . LEU A 1 226 ? 22.721 5.830 -22.703 1.00 90.62 226 LEU A CA 1
ATOM 1773 C C . LEU A 1 226 ? 22.235 6.652 -21.507 1.00 90.62 226 LEU A C 1
ATOM 1775 O O . LEU A 1 226 ? 21.726 7.754 -21.709 1.00 90.62 226 LEU A O 1
ATOM 1779 N N . GLU A 1 227 ? 22.409 6.150 -20.284 1.00 87.94 227 GLU A N 1
ATOM 1780 C CA . GLU A 1 227 ? 22.026 6.859 -19.061 1.00 87.94 227 GLU A CA 1
ATOM 1781 C C . GLU A 1 227 ? 22.777 8.192 -18.946 1.00 87.94 227 GLU A C 1
ATOM 1783 O O . GLU A 1 227 ? 22.162 9.238 -18.731 1.00 87.94 227 GLU A O 1
ATOM 1788 N N . MET A 1 228 ? 24.091 8.192 -19.201 1.00 87.69 228 MET A N 1
ATOM 1789 C CA . MET A 1 228 ? 24.897 9.415 -19.222 1.00 87.69 228 MET A CA 1
ATOM 1790 C C . MET A 1 228 ? 24.393 10.422 -20.269 1.00 87.69 228 MET A C 1
ATOM 1792 O O . MET A 1 228 ? 24.376 11.629 -20.009 1.00 87.69 228 MET A O 1
ATOM 1796 N N . ALA A 1 229 ? 23.991 9.954 -21.454 1.00 89.94 229 ALA A N 1
ATOM 1797 C CA . ALA A 1 229 ? 23.434 10.813 -22.495 1.00 89.94 229 ALA A CA 1
ATOM 1798 C C . ALA A 1 229 ? 22.078 11.412 -22.079 1.00 89.94 229 ALA A C 1
ATOM 1800 O O . ALA A 1 229 ? 21.859 12.612 -22.263 1.00 89.94 229 ALA A O 1
ATOM 1801 N N . VAL A 1 230 ? 21.196 10.610 -21.471 1.00 89.44 230 VAL A N 1
ATOM 1802 C CA . VAL A 1 230 ? 19.899 11.060 -20.936 1.00 89.44 230 VAL A CA 1
ATOM 1803 C C . VAL A 1 230 ? 20.099 12.115 -19.849 1.00 89.44 230 VAL A C 1
ATOM 1805 O O . VAL A 1 230 ? 19.538 13.201 -19.966 1.00 89.44 230 VAL A O 1
ATOM 1808 N N . GLN A 1 231 ? 20.958 11.855 -18.858 1.00 86.75 231 GLN A N 1
ATOM 1809 C CA . GLN A 1 231 ? 21.250 12.792 -17.763 1.00 86.75 231 GLN A CA 1
ATOM 1810 C C . GLN A 1 231 ? 21.772 14.144 -18.282 1.00 86.75 231 GLN A C 1
ATOM 1812 O O . GLN A 1 231 ? 21.374 15.203 -17.805 1.00 86.75 231 GLN A O 1
ATOM 1817 N N . ARG A 1 232 ? 22.627 14.152 -19.314 1.00 86.88 232 ARG A N 1
ATOM 1818 C CA . ARG A 1 232 ? 23.128 15.402 -19.924 1.00 86.88 232 ARG A CA 1
ATOM 1819 C C . ARG A 1 232 ? 22.049 16.205 -20.640 1.00 86.88 232 ARG A C 1
ATOM 1821 O O . ARG A 1 232 ? 22.143 17.430 -20.713 1.00 86.88 232 ARG A O 1
ATOM 1828 N N . MET A 1 233 ? 21.068 15.515 -21.211 1.00 90.25 233 MET A N 1
ATOM 1829 C CA . MET A 1 233 ? 19.982 16.110 -21.984 1.00 90.25 233 MET A CA 1
ATOM 1830 C C . MET A 1 233 ? 18.687 16.250 -21.179 1.00 90.25 233 MET A C 1
ATOM 1832 O O . MET A 1 233 ? 17.678 16.615 -21.773 1.00 90.25 233 MET A O 1
ATOM 1836 N N . GLU A 1 234 ? 18.710 16.026 -19.860 1.00 86.69 234 GLU A N 1
ATOM 1837 C CA . GLU A 1 234 ? 17.530 15.969 -18.985 1.00 86.69 234 GLU A CA 1
ATOM 1838 C C . GLU A 1 234 ? 16.552 17.121 -19.245 1.00 86.69 234 GLU A C 1
ATOM 1840 O O . GLU A 1 234 ? 15.429 16.878 -19.669 1.00 86.69 234 GLU A O 1
ATOM 1845 N N . LYS A 1 235 ? 17.014 18.377 -19.164 1.00 88.62 235 LYS A N 1
ATOM 1846 C CA . LYS A 1 235 ? 16.174 19.563 -19.429 1.00 88.62 235 LYS A CA 1
ATOM 1847 C C . LYS A 1 235 ? 15.568 19.601 -20.834 1.00 88.62 235 LYS A C 1
ATOM 1849 O O . LYS A 1 235 ? 14.494 20.146 -21.032 1.00 88.62 235 LYS A O 1
ATOM 1854 N N . GLN A 1 236 ? 16.276 19.081 -21.836 1.00 89.31 236 GLN A N 1
ATOM 1855 C CA . GLN A 1 236 ? 15.772 19.059 -23.213 1.00 89.31 236 GLN A CA 1
ATOM 1856 C C . GLN A 1 236 ? 14.759 17.935 -23.434 1.00 89.31 236 GLN A C 1
ATOM 1858 O O . GLN A 1 236 ? 13.905 18.056 -24.307 1.00 89.31 236 GLN A O 1
ATOM 1863 N N . LEU A 1 237 ? 14.908 16.832 -22.701 1.00 88.19 237 LEU A N 1
ATOM 1864 C CA . LEU A 1 237 ? 14.023 15.673 -22.746 1.00 88.19 237 LEU A CA 1
ATOM 1865 C C . LEU A 1 237 ? 12.763 15.901 -21.905 1.00 88.19 237 LEU A C 1
ATOM 1867 O O . LEU A 1 237 ? 11.698 15.432 -22.294 1.00 88.19 237 LEU A O 1
ATOM 1871 N N . GLU A 1 238 ? 12.870 16.663 -20.814 1.00 87.00 238 GLU A N 1
ATOM 1872 C CA . GLU A 1 238 ? 11.755 17.039 -19.942 1.00 87.00 238 GLU A CA 1
ATOM 1873 C C . GLU A 1 238 ? 10.621 17.704 -20.742 1.00 87.00 238 GLU A C 1
ATOM 1875 O O . GLU A 1 238 ? 9.464 17.303 -20.630 1.00 87.00 238 GLU A O 1
ATOM 1880 N N . ASP A 1 239 ? 10.971 18.618 -21.650 1.00 89.06 239 ASP A N 1
ATOM 1881 C CA . ASP A 1 239 ? 10.022 19.326 -22.517 1.00 89.06 239 ASP A CA 1
ATOM 1882 C C . ASP A 1 239 ? 9.637 18.554 -23.803 1.00 89.06 239 ASP A C 1
ATOM 1884 O O . ASP A 1 239 ? 8.755 18.983 -24.561 1.00 89.06 239 ASP A O 1
ATOM 1888 N N . ASP A 1 240 ? 10.285 17.420 -24.102 1.00 92.94 240 ASP A N 1
ATOM 1889 C CA . ASP A 1 240 ? 10.054 16.665 -25.337 1.00 92.94 240 ASP A CA 1
ATOM 1890 C C . ASP A 1 240 ? 8.900 15.665 -25.170 1.00 92.94 240 ASP A C 1
ATOM 1892 O O . ASP A 1 240 ? 9.037 14.583 -24.599 1.00 92.94 240 ASP A O 1
ATOM 1896 N N . LYS A 1 241 ? 7.742 16.003 -25.748 1.00 92.81 241 LYS A N 1
ATOM 1897 C CA . LYS A 1 241 ? 6.532 15.163 -25.689 1.00 92.81 241 LYS A CA 1
ATOM 1898 C C . LYS A 1 241 ? 6.747 13.732 -26.178 1.00 92.81 241 LYS A C 1
ATOM 1900 O O . LYS A 1 241 ? 6.087 12.829 -25.674 1.00 92.81 241 LYS A O 1
ATOM 1905 N N . ALA A 1 242 ? 7.602 13.522 -27.179 1.00 91.31 242 ALA A N 1
ATOM 1906 C CA . ALA A 1 242 ? 7.837 12.182 -27.697 1.00 91.31 242 ALA A CA 1
ATOM 1907 C C . ALA A 1 242 ? 8.662 11.360 -26.708 1.00 91.31 242 ALA A C 1
ATOM 1909 O O . ALA A 1 242 ? 8.394 10.178 -26.560 1.00 91.31 242 ALA A O 1
ATOM 1910 N N . TYR A 1 243 ? 9.626 11.964 -26.014 1.00 90.19 243 TYR A N 1
ATOM 1911 C CA . TYR A 1 243 ? 10.335 11.283 -24.933 1.00 90.19 243 TYR A CA 1
ATOM 1912 C C . TYR A 1 243 ? 9.399 10.953 -23.763 1.00 90.19 243 TYR A C 1
ATOM 1914 O O . TYR A 1 243 ? 9.352 9.800 -23.340 1.00 90.19 243 TYR A O 1
ATOM 1922 N N . GLN A 1 244 ? 8.599 11.925 -23.308 1.00 88.75 244 GLN A N 1
ATOM 1923 C CA . GLN A 1 244 ? 7.667 11.741 -22.187 1.00 88.75 244 GLN A CA 1
ATOM 1924 C C . GLN A 1 244 ? 6.680 10.595 -22.427 1.00 88.75 244 GLN A C 1
ATOM 1926 O O . GLN A 1 244 ? 6.530 9.721 -21.580 1.00 88.75 244 GLN A O 1
ATOM 1931 N N . GLN A 1 245 ? 6.080 10.528 -23.621 1.00 87.62 245 GLN A N 1
ATOM 1932 C CA . GLN A 1 245 ? 5.182 9.428 -23.992 1.00 87.62 245 GLN A CA 1
ATOM 1933 C C . GLN A 1 245 ? 5.854 8.053 -23.893 1.00 87.62 245 GLN A C 1
ATOM 1935 O O . GLN A 1 245 ? 5.230 7.079 -23.473 1.00 87.62 245 GLN A O 1
ATOM 1940 N N . GLU A 1 246 ? 7.124 7.955 -24.289 1.00 88.00 246 GLU A N 1
ATOM 1941 C CA . GLU A 1 246 ? 7.857 6.692 -24.244 1.00 88.00 246 GLU A CA 1
ATOM 1942 C C . GLU A 1 246 ? 8.280 6.339 -22.811 1.00 88.00 246 GLU A C 1
ATOM 1944 O O . GLU A 1 246 ? 8.186 5.172 -22.430 1.00 88.00 246 GLU A O 1
ATOM 1949 N N . ALA A 1 247 ? 8.679 7.320 -21.998 1.00 82.38 247 ALA A N 1
ATOM 1950 C CA . ALA A 1 247 ? 8.994 7.122 -20.582 1.00 82.38 247 ALA A CA 1
ATOM 1951 C C . ALA A 1 247 ? 7.758 6.674 -19.778 1.00 82.38 247 ALA A C 1
ATOM 1953 O O . ALA A 1 247 ? 7.820 5.691 -19.037 1.00 82.38 247 ALA A O 1
ATOM 1954 N N . GLU A 1 248 ? 6.607 7.320 -19.993 1.00 79.62 248 GLU A N 1
ATOM 1955 C CA . GLU A 1 248 ? 5.323 6.930 -19.398 1.00 79.62 248 GLU A CA 1
ATOM 1956 C C . GLU A 1 248 ? 4.918 5.506 -19.804 1.00 79.62 248 GLU A C 1
ATOM 1958 O O . GLU A 1 248 ? 4.480 4.710 -18.969 1.00 79.62 248 GLU A O 1
ATOM 1963 N N . MET A 1 249 ? 5.094 5.147 -21.081 1.00 82.12 249 MET A N 1
ATOM 1964 C CA . MET A 1 249 ? 4.789 3.802 -21.572 1.00 82.12 249 MET A CA 1
ATOM 1965 C C . MET A 1 249 ? 5.700 2.733 -20.947 1.00 82.12 249 MET A C 1
ATOM 1967 O O . MET A 1 249 ? 5.215 1.640 -20.631 1.00 82.12 249 MET A O 1
ATOM 1971 N N . LEU A 1 250 ? 6.986 3.036 -20.721 1.00 82.62 250 LEU A N 1
ATOM 1972 C CA . LEU A 1 250 ? 7.913 2.132 -20.030 1.00 82.62 250 LEU A CA 1
ATOM 1973 C C . LEU A 1 250 ? 7.459 1.902 -18.588 1.00 82.62 250 LEU A C 1
ATOM 1975 O O . LEU A 1 250 ? 7.312 0.749 -18.177 1.00 82.62 250 LEU A O 1
ATOM 1979 N N . ALA A 1 251 ? 7.157 2.979 -17.855 1.00 76.25 251 ALA A N 1
ATOM 1980 C CA . ALA A 1 251 ? 6.654 2.905 -16.484 1.00 76.25 251 ALA A CA 1
ATOM 1981 C C . ALA A 1 251 ? 5.345 2.099 -16.402 1.00 76.25 251 ALA A C 1
ATOM 1983 O O . ALA A 1 251 ? 5.202 1.201 -15.570 1.00 76.25 251 ALA A O 1
ATOM 1984 N N . HIS A 1 252 ? 4.409 2.340 -17.325 1.00 75.94 252 HIS A N 1
ATOM 1985 C CA . HIS A 1 252 ? 3.156 1.590 -17.408 1.00 75.94 252 HIS A CA 1
ATOM 1986 C C . HIS A 1 252 ? 3.374 0.102 -17.733 1.00 75.94 252 HIS A C 1
ATOM 1988 O O . HIS A 1 252 ? 2.677 -0.770 -17.209 1.00 75.94 252 HIS A O 1
ATOM 1994 N N . THR A 1 253 ? 4.345 -0.214 -18.590 1.00 81.81 253 THR A N 1
ATOM 1995 C CA . THR A 1 253 ? 4.682 -1.601 -18.942 1.00 81.81 253 THR A CA 1
ATOM 1996 C C . THR A 1 253 ? 5.357 -2.328 -17.776 1.00 81.81 253 THR A C 1
ATOM 1998 O O . THR A 1 253 ? 5.043 -3.497 -17.543 1.00 81.81 253 THR A O 1
ATOM 2001 N N . MET A 1 254 ? 6.193 -1.637 -16.992 1.00 83.75 254 MET A N 1
ATOM 2002 C CA . MET A 1 254 ? 6.761 -2.168 -15.745 1.00 83.75 254 MET A CA 1
ATOM 2003 C C . MET A 1 254 ? 5.665 -2.460 -14.715 1.00 83.75 254 MET A C 1
ATOM 2005 O O . MET A 1 254 ? 5.605 -3.556 -14.163 1.00 83.75 254 MET A O 1
ATOM 2009 N N . ALA A 1 255 ? 4.721 -1.531 -14.530 1.00 78.12 255 ALA A N 1
ATOM 2010 C CA . ALA A 1 255 ? 3.581 -1.742 -13.640 1.00 78.12 255 ALA A CA 1
ATOM 2011 C C . ALA A 1 255 ? 2.761 -2.986 -14.033 1.00 78.12 255 ALA A C 1
ATOM 2013 O O . ALA A 1 255 ? 2.378 -3.773 -13.169 1.00 78.12 255 ALA A O 1
ATOM 2014 N N . LYS A 1 256 ? 2.558 -3.221 -15.338 1.00 81.19 256 LYS A N 1
ATOM 2015 C CA . LYS A 1 256 ? 1.923 -4.452 -15.842 1.00 81.19 256 LYS A CA 1
ATOM 2016 C C . LYS A 1 256 ? 2.736 -5.707 -15.540 1.00 81.19 256 LYS A C 1
ATOM 2018 O O . LYS A 1 256 ? 2.148 -6.741 -15.240 1.00 81.19 256 LYS A O 1
ATOM 2023 N N . LEU A 1 257 ? 4.065 -5.656 -15.641 1.00 86.31 257 LEU A N 1
ATOM 2024 C CA . LEU A 1 257 ? 4.911 -6.788 -15.257 1.00 86.31 257 LEU A CA 1
ATOM 2025 C C . LEU A 1 257 ? 4.699 -7.131 -13.778 1.00 86.31 257 LEU A C 1
ATOM 2027 O O . LEU A 1 257 ? 4.429 -8.287 -13.463 1.00 86.31 257 LEU A O 1
ATOM 2031 N N . HIS A 1 258 ? 4.727 -6.124 -12.900 1.00 81.69 258 HIS A N 1
ATOM 2032 C CA . HIS A 1 258 ? 4.464 -6.300 -11.470 1.00 81.69 258 HIS A CA 1
ATOM 2033 C C . HIS A 1 258 ? 3.061 -6.850 -11.202 1.00 81.69 258 HIS A C 1
ATOM 2035 O O . HIS A 1 258 ? 2.908 -7.747 -10.379 1.00 81.69 258 HIS A O 1
ATOM 2041 N N . GLU A 1 259 ? 2.044 -6.393 -11.936 1.00 78.69 259 GLU A N 1
ATOM 2042 C CA . GLU A 1 259 ? 0.687 -6.946 -11.860 1.00 78.69 259 GLU A CA 1
ATOM 2043 C C . GLU A 1 259 ? 0.663 -8.451 -12.178 1.00 78.69 259 GLU A C 1
ATOM 2045 O O . GLU A 1 259 ? -0.031 -9.216 -11.510 1.00 78.69 259 GLU A O 1
ATOM 2050 N N . TYR A 1 260 ? 1.455 -8.904 -13.155 1.00 81.44 260 TYR A N 1
ATOM 2051 C CA . TYR A 1 260 ? 1.572 -10.327 -13.476 1.00 81.44 260 TYR A CA 1
ATOM 2052 C C . TYR A 1 260 ? 2.348 -11.139 -12.430 1.00 81.44 260 TYR A C 1
ATOM 2054 O O . TYR A 1 260 ? 2.217 -12.366 -12.439 1.00 81.44 260 TYR A O 1
ATOM 2062 N N . CYS A 1 261 ? 3.119 -10.501 -11.551 1.00 78.25 261 CYS A N 1
ATOM 2063 C CA . CYS A 1 261 ? 3.751 -11.153 -10.401 1.00 78.25 261 CYS A CA 1
ATOM 2064 C C . CYS A 1 261 ? 2.801 -11.274 -9.201 1.00 78.25 261 CYS A C 1
ATOM 2066 O O . CYS A 1 261 ? 3.073 -12.052 -8.292 1.00 78.25 261 CYS A O 1
ATOM 2068 N N . ARG A 1 262 ? 1.689 -10.524 -9.174 1.00 72.81 262 ARG A N 1
ATOM 2069 C CA . ARG A 1 262 ? 0.749 -10.544 -8.046 1.00 72.81 262 ARG A CA 1
ATOM 2070 C C . ARG A 1 262 ? -0.175 -11.767 -8.080 1.00 72.81 262 ARG A C 1
ATOM 2072 O O . ARG A 1 262 ? -0.663 -12.122 -9.162 1.00 72.81 262 ARG A O 1
ATOM 2079 N N . PRO A 1 263 ? -0.505 -12.351 -6.911 1.00 63.47 263 PRO A N 1
ATOM 2080 C CA . PRO A 1 263 ? -1.518 -13.390 -6.796 1.00 63.47 263 PRO A CA 1
ATOM 2081 C C . PRO A 1 263 ? -2.853 -12.967 -7.433 1.00 63.47 263 PRO A C 1
ATOM 2083 O O . PRO A 1 263 ? -3.476 -11.982 -7.053 1.00 63.47 263 PRO A O 1
ATOM 2086 N N . LEU A 1 264 ? -3.305 -13.721 -8.425 1.00 67.62 264 LEU A N 1
ATOM 2087 C CA . LEU A 1 264 ? -4.651 -13.729 -8.966 1.00 67.62 264 LEU A CA 1
ATOM 2088 C C . LEU A 1 264 ? -5.325 -14.858 -8.203 1.00 67.62 264 LEU A C 1
ATOM 2090 O O . LEU A 1 264 ? -5.194 -16.024 -8.573 1.00 67.62 264 LEU A O 1
ATOM 2094 N N . LEU A 1 265 ? -6.020 -14.504 -7.129 1.00 78.69 265 LEU A N 1
ATOM 2095 C CA . LEU A 1 265 ? -7.082 -15.364 -6.630 1.00 78.69 265 LEU A CA 1
ATOM 2096 C C . LEU A 1 265 ? -8.039 -15.620 -7.794 1.00 78.69 265 LEU A C 1
ATOM 2098 O O . LEU A 1 265 ? -8.505 -14.665 -8.433 1.00 78.69 265 LEU A O 1
ATOM 2102 N N . LEU A 1 266 ? -8.279 -16.892 -8.107 1.00 85.00 266 LEU A N 1
ATOM 2103 C CA . LEU A 1 266 ? -9.318 -17.266 -9.063 1.00 85.00 266 LEU A CA 1
ATOM 2104 C C . LEU A 1 266 ? -10.674 -16.776 -8.543 1.00 85.00 266 LEU A C 1
ATOM 2106 O O . LEU A 1 266 ? -10.829 -16.550 -7.346 1.00 85.00 266 LEU A O 1
ATOM 2110 N N . GLU A 1 267 ? -11.657 -16.616 -9.428 1.00 87.88 267 GLU A N 1
ATOM 2111 C CA . GLU A 1 267 ? -12.974 -16.076 -9.060 1.00 87.88 267 GLU A CA 1
ATOM 2112 C C . GLU A 1 267 ? -13.596 -16.815 -7.861 1.00 87.88 267 GLU A C 1
ATOM 2114 O O . GLU A 1 267 ? -13.948 -16.177 -6.873 1.00 87.88 267 GLU A O 1
ATOM 2119 N N . ASP A 1 268 ? -13.609 -18.153 -7.886 1.00 89.44 268 ASP A N 1
ATOM 2120 C CA . ASP A 1 268 ? -14.133 -18.991 -6.795 1.00 89.44 268 ASP A CA 1
ATOM 2121 C C . ASP A 1 268 ? -13.345 -18.846 -5.480 1.00 89.44 268 ASP A C 1
ATOM 2123 O O . ASP A 1 268 ? -13.889 -19.009 -4.386 1.00 89.44 268 ASP A O 1
ATOM 2127 N N . GLU A 1 269 ? -12.040 -18.581 -5.562 1.00 87.62 269 GLU A N 1
ATOM 2128 C CA . GLU A 1 269 ? -11.186 -18.389 -4.388 1.00 87.62 269 GLU A CA 1
ATOM 2129 C C . GLU A 1 269 ? -11.381 -16.993 -3.799 1.00 87.62 269 GLU A C 1
ATOM 2131 O O . GLU A 1 269 ? -11.466 -16.838 -2.581 1.00 87.62 269 GLU A O 1
ATOM 2136 N N . PHE A 1 270 ? -11.495 -15.985 -4.667 1.00 89.38 270 PHE A N 1
ATOM 2137 C CA . PHE A 1 270 ? -11.819 -14.620 -4.282 1.00 89.38 270 PHE A CA 1
ATOM 2138 C C . PHE A 1 270 ? -13.208 -14.557 -3.645 1.00 89.38 270 PHE A C 1
ATOM 2140 O O . PHE A 1 270 ? -13.370 -13.925 -2.607 1.00 89.38 270 PHE A O 1
ATOM 2147 N N . GLU A 1 271 ? -14.192 -15.266 -4.203 1.00 91.69 271 GLU A N 1
ATOM 2148 C CA . GLU A 1 271 ? -15.535 -15.375 -3.637 1.00 91.69 271 GLU A CA 1
ATOM 2149 C C . GLU A 1 271 ? -15.510 -15.938 -2.209 1.00 91.69 271 GLU A C 1
ATOM 2151 O O . GLU A 1 271 ? -16.060 -15.310 -1.306 1.00 91.69 271 GLU A O 1
ATOM 2156 N N . LYS A 1 272 ? -14.816 -17.060 -1.975 1.00 90.69 272 LYS A N 1
ATOM 2157 C CA . LYS A 1 272 ? -14.678 -17.663 -0.633 1.00 90.69 272 LYS A CA 1
ATOM 2158 C C . LYS A 1 272 ? -13.997 -16.734 0.365 1.00 90.69 272 LYS A C 1
ATOM 2160 O O . LYS A 1 272 ? -14.427 -16.619 1.510 1.00 90.69 272 LYS A O 1
ATOM 2165 N N . MET A 1 273 ? -12.941 -16.050 -0.065 1.00 88.56 273 MET A N 1
ATOM 2166 C CA . MET A 1 273 ? -12.262 -15.066 0.771 1.00 88.56 273 MET A CA 1
ATOM 2167 C C . MET A 1 273 ? -13.188 -13.881 1.099 1.00 88.56 273 MET A C 1
ATOM 2169 O O . MET A 1 273 ? -13.214 -13.417 2.238 1.00 88.56 273 MET A O 1
ATOM 2173 N N . MET A 1 274 ? -13.993 -13.419 0.139 1.00 89.94 274 MET A N 1
ATOM 2174 C CA . MET A 1 274 ? -14.989 -12.371 0.370 1.00 89.94 274 MET A CA 1
ATOM 2175 C C . MET A 1 274 ? -16.092 -12.824 1.338 1.00 89.94 274 MET A C 1
ATOM 2177 O O . MET A 1 274 ? -16.514 -12.031 2.181 1.00 89.94 274 MET A O 1
ATOM 2181 N N . GLU A 1 275 ? -16.546 -14.080 1.259 1.00 91.50 275 GLU A N 1
ATOM 2182 C CA . GLU A 1 275 ? -17.480 -14.666 2.233 1.00 91.50 275 GLU A CA 1
ATOM 2183 C C . GLU A 1 275 ? -16.894 -14.641 3.647 1.00 91.50 275 GLU A C 1
ATOM 2185 O O . GLU A 1 275 ? -17.561 -14.179 4.573 1.00 91.50 275 GLU A O 1
ATOM 2190 N N . LEU A 1 276 ? -15.630 -15.040 3.802 1.00 87.88 276 LEU A N 1
ATOM 2191 C CA . LEU A 1 276 ? -14.938 -15.015 5.089 1.00 87.88 276 LEU A CA 1
ATOM 2192 C C . LEU A 1 276 ? -14.835 -13.591 5.660 1.00 87.88 276 LEU A C 1
ATOM 2194 O O . LEU A 1 276 ? -15.206 -13.363 6.812 1.00 87.88 276 LEU A O 1
ATOM 2198 N N . LEU A 1 277 ? -14.403 -12.619 4.846 1.00 85.31 277 LEU A N 1
ATOM 2199 C CA . LEU A 1 277 ? -14.340 -11.203 5.241 1.00 85.31 277 LEU A CA 1
ATOM 2200 C C . LEU A 1 277 ? -15.716 -10.681 5.682 1.00 85.31 277 LEU A C 1
ATOM 2202 O O . LEU A 1 277 ? -15.839 -9.965 6.681 1.00 85.31 277 LEU A O 1
ATOM 2206 N N . TYR A 1 278 ? -16.772 -11.055 4.957 1.00 89.31 278 TYR A N 1
ATOM 2207 C CA . TYR A 1 278 ? -18.141 -10.681 5.294 1.00 89.31 278 TYR A CA 1
ATOM 2208 C C . TYR A 1 278 ? -18.616 -11.292 6.617 1.00 89.31 278 TYR A C 1
ATOM 2210 O O . TYR A 1 278 ? -19.216 -10.589 7.442 1.00 89.31 278 TYR A O 1
ATOM 2218 N N . GLU A 1 279 ? -18.360 -12.582 6.838 1.00 89.44 279 GLU A N 1
ATOM 2219 C CA . GLU A 1 279 ? -18.717 -13.283 8.072 1.00 89.44 279 GLU A CA 1
ATOM 2220 C C . GLU A 1 279 ? -18.015 -12.670 9.284 1.00 89.44 279 GLU A C 1
ATOM 2222 O O . GLU A 1 279 ? -18.661 -12.401 10.303 1.00 89.44 279 GLU A O 1
ATOM 2227 N N . GLN A 1 280 ? -16.724 -12.361 9.152 1.00 86.25 280 GLN A N 1
ATOM 2228 C CA . GLN A 1 280 ? -15.944 -11.723 10.205 1.00 86.25 280 GLN A CA 1
ATOM 2229 C C . GLN A 1 280 ? -16.453 -10.329 10.542 1.00 86.25 280 GLN A C 1
ATOM 2231 O O . GLN A 1 280 ? -16.710 -10.050 11.717 1.00 86.25 280 GLN A O 1
ATOM 2236 N N . ASN A 1 281 ? -16.674 -9.483 9.531 1.00 85.19 281 ASN A N 1
ATOM 2237 C CA . ASN A 1 281 ? -17.201 -8.135 9.736 1.00 85.19 281 ASN A CA 1
ATOM 2238 C C . ASN A 1 281 ? -18.578 -8.195 10.429 1.00 85.19 281 ASN A C 1
ATOM 2240 O O . ASN A 1 281 ? -18.833 -7.541 11.445 1.00 85.19 281 ASN A O 1
ATOM 2244 N N . THR A 1 282 ? -19.451 -9.089 9.956 1.00 88.69 282 THR A N 1
ATOM 2245 C CA . THR A 1 282 ? -20.776 -9.302 10.550 1.00 88.69 282 THR A CA 1
ATOM 2246 C C . THR A 1 282 ? -20.686 -9.779 12.002 1.00 88.69 282 THR A C 1
ATOM 2248 O O . THR A 1 282 ? -21.446 -9.309 12.854 1.00 88.69 282 THR A O 1
ATOM 2251 N N . SER A 1 283 ? -19.785 -10.715 12.308 1.00 90.81 283 SER A N 1
ATOM 2252 C CA . SER A 1 283 ? -19.631 -11.252 13.661 1.00 90.81 283 SER A CA 1
ATOM 2253 C C . SER A 1 283 ? -19.059 -10.219 14.631 1.00 90.81 283 SER A C 1
ATOM 2255 O O . SER A 1 283 ? -19.571 -10.080 15.743 1.00 90.81 283 SER A O 1
ATOM 2257 N N . THR A 1 284 ? -18.055 -9.448 14.210 1.00 89.19 284 THR A N 1
ATOM 2258 C CA . THR A 1 284 ? -17.448 -8.393 15.034 1.00 89.19 284 THR A CA 1
ATOM 2259 C C . THR A 1 284 ? -18.441 -7.279 15.326 1.00 89.19 284 THR A C 1
ATOM 2261 O O . THR A 1 284 ? -18.598 -6.886 16.482 1.00 89.19 284 THR A O 1
ATOM 2264 N N . ARG A 1 285 ? -19.215 -6.839 14.328 1.00 89.00 285 ARG A N 1
ATOM 2265 C CA . ARG A 1 285 ? -20.265 -5.834 14.543 1.00 89.00 285 ARG A CA 1
ATOM 2266 C C . ARG A 1 285 ? -21.362 -6.328 15.491 1.00 89.00 285 ARG A C 1
ATOM 2268 O O . ARG A 1 285 ? -21.797 -5.583 16.370 1.00 89.00 285 ARG A O 1
ATOM 2275 N N . LYS A 1 286 ? -21.779 -7.598 15.383 1.00 92.88 286 LYS A N 1
ATOM 2276 C CA . LYS A 1 286 ? -22.709 -8.220 16.349 1.00 92.88 286 LYS A CA 1
ATOM 2277 C C . LYS A 1 286 ? -22.136 -8.230 17.764 1.00 92.88 286 LYS A C 1
ATOM 2279 O O . LYS A 1 286 ? -22.877 -7.968 18.715 1.00 92.88 286 LYS A O 1
ATOM 2284 N N . LEU A 1 287 ? -20.843 -8.520 17.912 1.00 94.25 287 LEU A N 1
ATOM 2285 C CA . LEU A 1 287 ? -20.183 -8.466 19.209 1.00 94.25 287 LEU A CA 1
ATOM 2286 C C . LEU A 1 287 ? -20.174 -7.041 19.759 1.00 94.25 287 LEU A C 1
ATOM 2288 O O . LEU A 1 287 ? -20.606 -6.849 20.890 1.00 94.25 287 LEU A O 1
ATOM 2292 N N . TRP A 1 288 ? -19.760 -6.043 18.979 1.00 92.94 288 TRP A N 1
ATOM 2293 C CA . TRP A 1 288 ? -19.782 -4.647 19.417 1.00 92.94 288 TRP A CA 1
ATOM 2294 C C . TRP A 1 288 ? -21.172 -4.205 19.853 1.00 92.94 288 TRP A C 1
ATOM 2296 O O . TRP A 1 288 ? -21.301 -3.608 20.919 1.00 92.94 288 TRP A O 1
ATOM 2306 N N . ALA A 1 289 ? -22.215 -4.568 19.101 1.00 92.44 289 ALA A N 1
ATOM 2307 C CA . ALA A 1 289 ? -23.590 -4.268 19.480 1.00 92.44 289 ALA A CA 1
ATOM 2308 C C . ALA A 1 289 ? -23.968 -4.897 20.829 1.00 92.44 289 ALA A C 1
ATOM 2310 O O . ALA A 1 289 ? -24.518 -4.229 21.705 1.00 92.44 289 ALA A O 1
ATOM 2311 N N . LYS A 1 290 ? -23.602 -6.167 21.033 1.00 94.56 290 LYS A N 1
ATOM 2312 C CA . LYS A 1 290 ? -23.805 -6.878 22.300 1.00 94.56 290 LYS A CA 1
ATOM 2313 C C . LYS A 1 290 ? -23.035 -6.215 23.450 1.00 94.56 290 LYS A C 1
ATOM 2315 O O . LYS A 1 290 ? -23.596 -6.042 24.528 1.00 94.56 290 LYS A O 1
ATOM 2320 N N . LEU A 1 291 ? -21.765 -5.858 23.245 1.00 94.56 291 LEU A N 1
ATOM 2321 C CA . LEU A 1 291 ? -20.919 -5.212 24.255 1.00 94.56 291 LEU A CA 1
ATOM 2322 C C . LEU A 1 291 ? -21.455 -3.823 24.615 1.00 94.56 291 LEU A C 1
ATOM 2324 O O . LEU A 1 291 ? -21.575 -3.518 25.799 1.00 94.56 291 LEU A O 1
ATOM 2328 N N . TYR A 1 292 ? -21.856 -3.033 23.617 1.00 92.94 292 TYR A N 1
ATOM 2329 C CA . TYR A 1 292 ? -22.511 -1.743 23.811 1.00 92.94 292 TYR A CA 1
ATOM 2330 C C . TYR A 1 292 ? -23.773 -1.892 24.661 1.00 92.94 292 TYR A C 1
ATOM 2332 O O . TYR A 1 292 ? -23.911 -1.219 25.677 1.00 92.94 292 TYR A O 1
ATOM 2340 N N . ASP A 1 293 ? -24.663 -2.826 24.317 1.00 91.25 293 ASP A N 1
ATOM 2341 C CA . ASP A 1 293 ? -25.886 -3.046 25.087 1.00 91.25 293 ASP A CA 1
ATOM 2342 C C . ASP A 1 293 ? -25.579 -3.521 26.522 1.00 91.25 293 ASP A C 1
ATOM 2344 O O . ASP A 1 293 ? -26.289 -3.169 27.458 1.00 91.25 293 ASP A O 1
ATOM 2348 N N . MET A 1 294 ? -24.528 -4.312 26.751 1.00 91.19 294 MET A N 1
ATOM 2349 C CA . MET A 1 294 ? -24.161 -4.742 28.108 1.00 91.19 294 MET A CA 1
ATOM 2350 C C . MET A 1 294 ? -23.538 -3.619 28.945 1.00 91.19 294 MET A C 1
ATOM 2352 O O . MET A 1 294 ? -23.788 -3.558 30.151 1.00 91.19 294 MET A O 1
ATOM 2356 N N . LEU A 1 295 ? -22.772 -2.727 28.315 1.00 91.50 295 LEU A N 1
ATOM 2357 C CA . LEU A 1 295 ? -22.168 -1.567 28.967 1.00 91.50 295 LEU A CA 1
ATOM 2358 C C . LEU A 1 295 ? -23.188 -0.443 29.185 1.00 91.50 295 LEU A C 1
ATOM 2360 O O . LEU A 1 295 ? -23.167 0.187 30.230 1.00 91.50 295 LEU A O 1
ATOM 2364 N N . PHE A 1 296 ? -24.114 -0.203 28.257 1.00 87.50 296 PHE A N 1
ATOM 2365 C CA . PHE A 1 296 ? -24.932 1.018 28.241 1.00 87.50 296 PHE A CA 1
ATOM 2366 C C . PHE A 1 296 ? -26.454 0.792 28.292 1.00 87.50 296 PHE A C 1
ATOM 2368 O O . PHE A 1 296 ? -27.204 1.761 28.208 1.00 87.50 296 PHE A O 1
ATOM 2375 N N . SER A 1 297 ? -26.957 -0.444 28.440 1.00 76.62 297 SER A N 1
ATOM 2376 C CA . SER A 1 297 ? -28.410 -0.723 28.463 1.00 76.62 297 SER A CA 1
ATOM 2377 C C . SER A 1 297 ? -29.151 0.036 29.575 1.00 76.62 297 SER A C 1
ATOM 2379 O O . SER A 1 297 ? -29.226 -0.403 30.724 1.00 76.62 297 SER A O 1
ATOM 2381 N N . SER A 1 298 ? -29.836 1.103 29.170 1.00 57.97 298 SER A N 1
ATOM 2382 C CA . SER A 1 298 ? -30.648 2.021 29.969 1.00 57.97 298 SER A CA 1
ATOM 2383 C C . SER A 1 298 ? -32.022 1.453 30.364 1.00 57.97 298 SER A C 1
ATOM 2385 O O . SER A 1 298 ? -33.070 1.907 29.896 1.00 57.97 298 SER A O 1
ATOM 2387 N N . LYS A 1 299 ? -32.060 0.467 31.261 1.00 50.81 299 LYS A N 1
ATOM 2388 C CA . LYS A 1 299 ? -33.293 0.149 32.003 1.00 50.81 299 LYS A CA 1
ATOM 2389 C C . LYS A 1 299 ? -33.052 0.241 33.506 1.00 50.81 299 LYS A C 1
ATOM 2391 O O . LYS A 1 299 ? -33.067 -0.774 34.189 1.00 50.81 299 LYS A O 1
ATOM 2396 N N . GLY A 1 300 ? -32.861 1.458 34.019 1.00 43.06 300 GLY A N 1
ATOM 2397 C CA . GLY A 1 300 ? -33.169 1.725 35.427 1.00 43.06 300 GLY A CA 1
ATOM 2398 C C . GLY A 1 300 ? -32.388 2.841 36.101 1.00 43.06 300 GLY A C 1
ATOM 2399 O O . GLY A 1 300 ? -33.010 3.664 36.759 1.00 43.06 300 GLY A O 1
ATOM 2400 N N . THR A 1 301 ? -31.067 2.904 35.945 1.00 46.41 301 THR A N 1
ATOM 2401 C CA . THR A 1 301 ? -30.223 3.856 36.687 1.00 46.41 301 THR A CA 1
ATOM 2402 C C . THR A 1 301 ? -28.880 4.090 35.976 1.00 46.41 301 THR A C 1
ATOM 2404 O O . THR A 1 301 ? -28.415 3.196 35.266 1.00 46.41 301 THR A O 1
ATOM 2407 N N . PRO A 1 302 ? -28.241 5.263 36.164 1.00 50.38 302 PRO A N 1
ATOM 2408 C CA . PRO A 1 302 ? -26.935 5.601 35.579 1.00 50.38 302 PRO A CA 1
ATOM 2409 C C . PRO A 1 302 ? -25.778 4.652 35.949 1.00 50.38 302 PRO A C 1
ATOM 2411 O O . PRO A 1 302 ? -24.786 4.625 35.231 1.00 50.38 302 PRO A O 1
ATOM 2414 N N . ASP A 1 303 ? -25.930 3.844 37.007 1.00 56.19 303 ASP A N 1
ATOM 2415 C CA . ASP A 1 303 ? -24.850 3.043 37.611 1.00 56.19 303 ASP A CA 1
ATOM 2416 C C . ASP A 1 303 ? -24.999 1.516 37.422 1.00 56.19 303 ASP A C 1
ATOM 2418 O O . ASP A 1 303 ? -24.358 0.724 38.116 1.00 56.19 303 ASP A O 1
ATOM 2422 N N . HIS A 1 304 ? -25.864 1.052 36.514 1.00 59.47 304 HIS A N 1
ATOM 2423 C CA . HIS A 1 304 ? -26.074 -0.385 36.276 1.00 59.47 304 HIS A CA 1
ATOM 2424 C C . HIS A 1 304 ? -25.563 -0.840 34.908 1.00 59.47 304 HIS A C 1
ATOM 2426 O O . HIS A 1 304 ? -26.329 -1.224 34.023 1.00 59.47 304 HIS A O 1
ATOM 2432 N N . HIS A 1 305 ? -24.238 -0.860 34.758 1.00 75.06 305 HIS A N 1
ATOM 2433 C CA . HIS A 1 305 ? -23.587 -1.659 33.719 1.00 75.06 305 HIS A CA 1
ATOM 2434 C C . HIS A 1 305 ? -23.806 -3.148 34.030 1.00 75.06 305 HIS A C 1
ATOM 2436 O O . HIS A 1 305 ? -23.608 -3.584 35.165 1.00 75.06 305 HIS A O 1
ATOM 2442 N N . LYS A 1 306 ? -24.217 -3.955 33.040 1.00 82.25 306 LYS A N 1
ATOM 2443 C CA . LYS A 1 306 ? -24.418 -5.405 33.251 1.00 82.25 306 LYS A CA 1
ATOM 2444 C C . LYS A 1 306 ? -23.097 -6.148 33.442 1.00 82.25 306 LYS A C 1
ATOM 2446 O O . LYS A 1 306 ? -23.090 -7.237 34.007 1.00 82.25 306 LYS A O 1
ATOM 2451 N N . ILE A 1 307 ? -22.008 -5.578 32.931 1.00 91.12 307 ILE A N 1
ATOM 2452 C CA . ILE A 1 307 ? -20.647 -6.108 33.012 1.00 91.12 307 ILE A CA 1
ATOM 2453 C C . ILE A 1 307 ? -19.656 -4.964 33.238 1.00 91.12 307 ILE A C 1
ATOM 2455 O O . ILE A 1 307 ? -19.939 -3.821 32.881 1.00 91.12 307 ILE A O 1
ATOM 2459 N N . SER A 1 308 ? -18.481 -5.280 33.785 1.00 93.00 308 SER A N 1
ATOM 2460 C CA . SER A 1 308 ? -17.369 -4.327 33.857 1.00 93.00 308 SER A CA 1
ATOM 2461 C C . SER A 1 308 ? -16.727 -4.093 32.489 1.00 93.00 308 SER A C 1
ATOM 2463 O O . SER A 1 308 ? -16.786 -4.953 31.600 1.00 93.00 308 SER A O 1
ATOM 2465 N N . ILE A 1 309 ? -16.037 -2.960 32.342 1.00 94.81 309 ILE A N 1
ATOM 2466 C CA . ILE A 1 309 ? -15.297 -2.632 31.120 1.00 94.81 309 ILE A CA 1
ATOM 2467 C C . ILE A 1 309 ? -14.168 -3.636 30.849 1.00 94.81 309 ILE A C 1
ATOM 2469 O O . ILE A 1 309 ? -14.005 -4.060 29.705 1.00 94.81 309 ILE A O 1
ATOM 2473 N N . LYS A 1 310 ? -13.476 -4.130 31.892 1.00 95.00 310 LYS A N 1
ATOM 2474 C CA . LYS A 1 310 ? -12.497 -5.221 31.753 1.00 95.00 310 LYS A CA 1
ATOM 2475 C C . LYS A 1 310 ? -13.129 -6.492 31.174 1.00 95.00 310 LYS A C 1
ATOM 2477 O O . LYS A 1 310 ? -12.520 -7.152 30.334 1.00 95.00 310 LYS A O 1
ATOM 2482 N N . THR A 1 311 ? -14.344 -6.846 31.597 1.00 95.38 311 THR A N 1
ATOM 2483 C CA . THR A 1 311 ? -15.033 -8.042 31.080 1.00 95.38 311 THR A CA 1
ATOM 2484 C C . THR A 1 311 ? -15.401 -7.866 29.608 1.00 95.38 311 THR A C 1
ATOM 2486 O O . THR A 1 311 ? -15.130 -8.753 28.803 1.00 95.38 311 THR A O 1
ATOM 2489 N N . ALA A 1 312 ? -15.951 -6.704 29.240 1.00 95.81 312 ALA A N 1
ATOM 2490 C CA . ALA A 1 312 ? -16.282 -6.386 27.851 1.00 95.81 312 ALA A CA 1
ATOM 2491 C C . ALA A 1 312 ? -15.044 -6.420 26.939 1.00 95.81 312 ALA A C 1
ATOM 2493 O O . ALA A 1 312 ? -15.083 -7.009 25.860 1.00 95.81 312 ALA A O 1
ATOM 2494 N N . TYR A 1 313 ? -13.936 -5.841 27.403 1.00 95.50 313 TYR A N 1
ATOM 2495 C CA . TYR A 1 313 ? -12.667 -5.833 26.686 1.00 95.50 313 TYR A CA 1
ATOM 2496 C C . TYR A 1 313 ? -12.105 -7.246 26.471 1.00 95.50 313 TYR A C 1
ATOM 2498 O O . TYR A 1 313 ? -11.724 -7.591 25.356 1.00 95.50 313 TYR A O 1
ATOM 2506 N N . ARG A 1 314 ? -12.112 -8.106 27.498 1.00 95.06 314 ARG A N 1
ATOM 2507 C CA . ARG A 1 314 ? -11.640 -9.499 27.372 1.00 95.06 314 ARG A CA 1
ATOM 2508 C C . ARG A 1 314 ? -12.456 -10.312 26.368 1.00 95.06 314 ARG A C 1
ATOM 2510 O O . ARG A 1 314 ? -11.878 -11.092 25.617 1.00 95.06 314 ARG A O 1
ATOM 2517 N N . GLU A 1 315 ? -13.773 -10.116 26.334 1.00 95.88 315 GLU A N 1
ATOM 2518 C CA . GLU A 1 315 ? -14.645 -10.742 25.332 1.00 95.88 315 GLU A CA 1
ATOM 2519 C C . GLU A 1 315 ? -14.304 -10.267 23.912 1.00 95.88 315 GLU A C 1
ATOM 2521 O O . GLU A 1 315 ? -14.239 -11.086 22.997 1.00 95.88 315 GLU A O 1
ATOM 2526 N N . PHE A 1 316 ? -14.018 -8.972 23.732 1.00 94.62 316 PHE A N 1
ATOM 2527 C CA . PHE A 1 316 ? -13.527 -8.442 22.457 1.00 94.62 316 PHE A CA 1
ATOM 2528 C C . PHE A 1 316 ? -12.188 -9.065 22.047 1.00 94.62 316 PHE A C 1
ATOM 2530 O O . PHE A 1 316 ? -12.085 -9.592 20.945 1.00 94.62 316 PHE A O 1
ATOM 2537 N N . VAL A 1 317 ? -11.187 -9.074 22.933 1.00 93.00 317 VAL A N 1
ATOM 2538 C CA . VAL A 1 317 ? -9.863 -9.654 22.638 1.00 93.00 317 VAL A CA 1
ATOM 2539 C C . VAL A 1 317 ? -9.976 -11.132 22.267 1.00 93.00 317 VAL A C 1
ATOM 2541 O O . VAL A 1 317 ? -9.348 -11.576 21.308 1.00 93.00 317 VAL A O 1
ATOM 2544 N N . LYS A 1 318 ? -10.795 -11.899 22.997 1.00 94.56 318 LYS A N 1
ATOM 2545 C CA . LYS A 1 318 ? -11.040 -13.313 22.699 1.00 94.56 318 LYS A CA 1
ATOM 2546 C C . LYS A 1 318 ? -11.603 -13.499 21.288 1.00 94.56 318 LYS A C 1
ATOM 2548 O O . LYS A 1 318 ? -11.053 -14.285 20.524 1.00 94.56 318 LYS A O 1
ATOM 2553 N N . HIS A 1 319 ? -12.657 -12.759 20.945 1.00 92.69 319 HIS A N 1
ATOM 2554 C CA . HIS A 1 319 ? -13.283 -12.816 19.621 1.00 92.69 319 HIS A CA 1
ATOM 2555 C C . HIS A 1 319 ? -12.308 -12.432 18.504 1.00 92.69 319 HIS A C 1
ATOM 2557 O O . HIS A 1 319 ? -12.225 -13.116 17.489 1.00 92.69 319 HIS A O 1
ATOM 2563 N N . THR A 1 320 ? -11.518 -11.378 18.709 1.00 86.81 320 THR A N 1
ATOM 2564 C CA . THR A 1 320 ? -10.509 -10.934 17.741 1.00 86.81 320 THR A CA 1
ATOM 2565 C C . THR A 1 320 ? -9.440 -12.000 17.497 1.00 86.81 320 THR A C 1
ATOM 2567 O O . THR A 1 320 ? -9.103 -12.260 16.347 1.00 86.81 320 THR A O 1
ATOM 2570 N N . LYS A 1 321 ? -8.961 -12.687 18.542 1.00 87.12 321 LYS A N 1
ATOM 2571 C CA . LYS A 1 321 ? -8.003 -13.801 18.402 1.00 87.12 321 LYS A CA 1
ATOM 2572 C C . LYS A 1 321 ? -8.603 -15.018 17.697 1.00 87.12 321 LYS A C 1
ATOM 2574 O O . LYS A 1 321 ? -7.928 -15.677 16.909 1.00 87.12 321 LYS A O 1
ATOM 2579 N N . GLU A 1 322 ? -9.870 -15.326 17.963 1.00 88.44 322 GLU A N 1
ATOM 2580 C CA . GLU A 1 322 ? -10.592 -16.402 17.273 1.00 88.44 322 GLU A CA 1
ATOM 2581 C C . GLU A 1 322 ? -10.766 -16.089 15.776 1.00 88.44 322 GLU A C 1
ATOM 2583 O O . GLU A 1 322 ? -10.501 -16.955 14.939 1.00 88.44 322 GLU A O 1
ATOM 2588 N N . ASN A 1 323 ? -11.111 -14.843 15.434 1.00 83.56 323 ASN A N 1
ATOM 2589 C CA . ASN A 1 323 ? -11.192 -14.363 14.052 1.00 83.56 323 ASN A CA 1
ATOM 2590 C C . ASN A 1 323 ? -9.826 -14.358 13.347 1.00 83.56 323 ASN A C 1
ATOM 2592 O O . ASN A 1 323 ? -9.716 -14.902 12.250 1.00 83.56 323 ASN A O 1
ATOM 2596 N N . SER A 1 324 ? -8.786 -13.839 14.006 1.00 79.06 324 SER A N 1
ATOM 2597 C CA . SER A 1 324 ? -7.395 -13.846 13.531 1.00 79.06 324 SER A CA 1
ATOM 2598 C C . SER A 1 324 ? -6.936 -15.257 13.182 1.00 79.06 324 SER A C 1
ATOM 2600 O O . SER A 1 324 ? -6.424 -15.518 12.094 1.00 79.06 324 SER A O 1
ATOM 2602 N N . LYS A 1 325 ? -7.208 -16.225 14.063 1.00 83.62 325 LYS A N 1
ATOM 2603 C CA . LYS A 1 325 ? -6.905 -17.631 13.798 1.00 83.62 325 LYS A CA 1
ATOM 2604 C C . LYS A 1 325 ? -7.656 -18.163 12.575 1.00 83.62 325 LYS A C 1
ATOM 2606 O O . LYS A 1 325 ? -7.043 -18.831 11.747 1.00 83.62 325 LYS A O 1
ATOM 2611 N N . ALA A 1 326 ? -8.948 -17.859 12.442 1.00 79.50 326 ALA A N 1
ATOM 2612 C CA . ALA A 1 326 ? -9.732 -18.264 11.276 1.00 79.50 326 ALA A CA 1
ATOM 2613 C C . ALA A 1 326 ? -9.184 -17.650 9.974 1.00 79.50 326 ALA A C 1
ATOM 2615 O O . ALA A 1 326 ? -9.076 -18.361 8.975 1.00 79.50 326 ALA A O 1
ATOM 2616 N N . MET A 1 327 ? -8.757 -16.379 10.003 1.00 74.88 327 MET A N 1
ATOM 2617 C CA . MET A 1 327 ? -8.064 -15.738 8.881 1.00 74.88 327 MET A CA 1
ATOM 2618 C C . MET A 1 327 ? -6.757 -16.438 8.542 1.00 74.88 327 MET A C 1
ATOM 2620 O O . MET A 1 327 ? -6.506 -16.704 7.374 1.00 74.88 327 MET A O 1
ATOM 2624 N N . LYS A 1 328 ? -5.928 -16.764 9.537 1.00 76.12 328 LYS A N 1
ATOM 2625 C CA . LYS A 1 328 ? -4.643 -17.444 9.313 1.00 76.12 328 LYS A CA 1
ATOM 2626 C C . LYS A 1 328 ? -4.814 -18.860 8.775 1.00 76.12 328 LYS A C 1
ATOM 2628 O O . LYS A 1 328 ? -4.032 -19.319 7.947 1.00 76.12 328 LYS A O 1
ATOM 2633 N N . ASP A 1 329 ? -5.835 -19.573 9.234 1.00 77.00 329 ASP A N 1
ATOM 2634 C CA . ASP A 1 329 ? -6.147 -20.904 8.720 1.00 77.00 329 ASP A CA 1
ATOM 2635 C C . ASP A 1 329 ? -6.658 -20.826 7.270 1.00 77.00 329 ASP A C 1
ATOM 2637 O O . ASP A 1 329 ? -6.301 -21.675 6.450 1.00 77.00 329 ASP A O 1
ATOM 2641 N N . ALA A 1 330 ? -7.414 -19.777 6.926 1.00 72.94 330 ALA A N 1
ATOM 2642 C CA . ALA A 1 330 ? -7.835 -19.496 5.557 1.00 72.94 330 ALA A CA 1
ATOM 2643 C C . ALA A 1 330 ? -6.697 -18.960 4.673 1.00 72.94 330 ALA A C 1
ATOM 2645 O O . ALA A 1 330 ? -6.648 -19.282 3.487 1.00 72.94 330 ALA A O 1
ATOM 2646 N N . SER A 1 331 ? -5.749 -18.205 5.232 1.00 66.12 331 SER A N 1
ATOM 2647 C CA . SER A 1 331 ? -4.635 -17.617 4.483 1.00 66.12 331 SER A CA 1
ATOM 2648 C C . SER A 1 331 ? -3.606 -18.652 4.025 1.00 66.12 331 SER A C 1
ATOM 2650 O O . SER A 1 331 ? -2.848 -18.418 3.088 1.00 66.12 331 SER A O 1
ATOM 2652 N N . ARG A 1 332 ? -3.647 -19.869 4.586 1.00 66.56 332 ARG A N 1
ATOM 2653 C CA . ARG A 1 332 ? -2.966 -21.037 3.998 1.00 66.56 332 ARG A CA 1
ATOM 2654 C C . ARG A 1 332 ? -3.438 -21.346 2.576 1.00 66.56 332 ARG A C 1
ATOM 2656 O O . ARG A 1 332 ? -2.708 -21.990 1.830 1.00 66.56 332 ARG A O 1
ATOM 2663 N N . TYR A 1 333 ? -4.649 -20.917 2.227 1.00 66.94 333 TYR A N 1
ATOM 2664 C CA . TYR A 1 333 ? -5.274 -21.126 0.923 1.00 66.94 333 TYR A CA 1
ATOM 2665 C C . TYR A 1 333 ? -5.483 -19.819 0.145 1.00 66.94 333 TYR A C 1
ATOM 2667 O O . TYR A 1 333 ? -5.763 -19.873 -1.049 1.00 66.94 333 TYR A O 1
ATOM 2675 N N . HIS A 1 334 ? -5.330 -18.657 0.791 1.00 71.00 334 HIS A N 1
ATOM 2676 C CA . HIS A 1 334 ? -5.561 -17.345 0.190 1.00 71.00 334 HIS A CA 1
ATOM 2677 C C . HIS A 1 334 ? -4.442 -16.355 0.567 1.00 71.00 334 HIS A C 1
ATOM 2679 O O . HIS A 1 334 ? -4.120 -16.219 1.744 1.00 71.00 334 HIS A O 1
ATOM 2685 N N . PRO A 1 335 ? -3.845 -15.626 -0.390 1.00 69.69 335 PRO A N 1
ATOM 2686 C CA . PRO A 1 335 ? -2.847 -14.605 -0.083 1.00 69.69 335 PRO A CA 1
ATOM 2687 C C . PRO A 1 335 ? -3.442 -13.508 0.811 1.00 69.69 335 PRO A C 1
ATOM 2689 O O . PRO A 1 335 ? -4.603 -13.128 0.653 1.00 69.69 335 PRO A O 1
ATOM 2692 N N . ALA A 1 336 ? -2.633 -12.968 1.726 1.00 68.19 336 ALA A N 1
ATOM 2693 C CA . ALA A 1 336 ? -2.993 -11.766 2.466 1.00 68.19 336 ALA A CA 1
ATOM 2694 C C . ALA A 1 336 ? -3.005 -10.579 1.494 1.00 68.19 336 ALA A C 1
ATOM 2696 O O . ALA A 1 336 ? -1.953 -10.156 1.020 1.00 68.19 336 ALA A O 1
ATOM 2697 N N . LEU A 1 337 ? -4.198 -10.083 1.169 1.00 72.62 337 LEU A N 1
ATOM 2698 C CA . LEU A 1 337 ? -4.367 -8.941 0.279 1.00 72.62 337 LEU A CA 1
ATOM 2699 C C . LEU A 1 337 ? -4.497 -7.658 1.089 1.00 72.62 337 LEU A C 1
ATOM 2701 O O . LEU A 1 337 ? -5.316 -7.577 2.008 1.00 72.62 337 LEU A O 1
ATOM 2705 N N . ASN A 1 338 ? -3.762 -6.624 0.697 1.00 70.06 338 ASN A N 1
ATOM 2706 C CA . ASN A 1 338 ? -4.061 -5.279 1.177 1.00 70.06 338 ASN A CA 1
ATOM 2707 C C . ASN A 1 338 ? -5.347 -4.738 0.502 1.00 70.06 338 ASN A C 1
ATOM 2709 O O . ASN A 1 338 ? -5.786 -5.277 -0.521 1.00 70.06 338 ASN A O 1
ATOM 2713 N N . PRO A 1 339 ? -5.982 -3.670 1.021 1.00 68.19 339 PRO A N 1
ATOM 2714 C CA . PRO A 1 339 ? -7.277 -3.251 0.487 1.00 68.19 339 PRO A CA 1
ATOM 2715 C C . PRO A 1 339 ? -7.222 -2.690 -0.946 1.00 68.19 339 PRO A C 1
ATOM 2717 O O . PRO A 1 339 ? -8.240 -2.723 -1.639 1.00 68.19 339 PRO A O 1
ATOM 2720 N N . LEU A 1 340 ? -6.056 -2.240 -1.435 1.00 68.31 340 LEU A N 1
ATOM 2721 C CA . LEU A 1 340 ? -5.879 -1.872 -2.846 1.00 68.31 340 LEU A CA 1
ATOM 2722 C C . LEU A 1 340 ? -5.892 -3.116 -3.742 1.00 68.31 340 LEU A C 1
ATOM 2724 O O . LEU A 1 340 ? -6.606 -3.141 -4.739 1.00 68.31 340 LEU A O 1
ATOM 2728 N N . GLU A 1 341 ? -5.171 -4.171 -3.361 1.00 75.69 341 GLU A N 1
ATOM 2729 C CA . GLU A 1 341 ? -5.176 -5.455 -4.077 1.00 75.69 341 GLU A CA 1
ATOM 2730 C C . GLU A 1 341 ? -6.560 -6.109 -4.060 1.00 75.69 341 GLU A C 1
ATOM 2732 O O . GLU A 1 341 ? -7.011 -6.661 -5.066 1.00 75.69 341 GLU A O 1
ATOM 2737 N N . LEU A 1 342 ? -7.261 -5.998 -2.930 1.00 81.00 342 LEU A N 1
ATOM 2738 C CA . LEU A 1 342 ? -8.641 -6.441 -2.789 1.00 81.00 342 LEU A CA 1
ATOM 2739 C C . LEU A 1 342 ? -9.574 -5.666 -3.741 1.00 81.00 342 LEU A C 1
ATOM 2741 O O . LEU A 1 342 ? -10.424 -6.268 -4.399 1.00 81.00 342 LEU A O 1
ATOM 2745 N N . GLY A 1 343 ? -9.384 -4.347 -3.859 1.00 81.31 343 GLY A N 1
ATOM 2746 C CA . GLY A 1 343 ? -10.108 -3.486 -4.797 1.00 81.31 343 GLY A CA 1
ATOM 2747 C C . GLY A 1 343 ? -9.820 -3.808 -6.267 1.00 81.31 343 GLY A C 1
ATOM 2748 O O . GLY A 1 343 ? -10.752 -3.862 -7.073 1.00 81.31 343 GLY A O 1
ATOM 2749 N N . ASP A 1 344 ? -8.561 -4.086 -6.608 1.00 79.94 344 ASP A N 1
ATOM 2750 C CA . ASP A 1 344 ? -8.150 -4.503 -7.953 1.00 79.94 344 ASP A CA 1
ATOM 2751 C C . ASP A 1 344 ? -8.801 -5.840 -8.344 1.00 79.94 344 ASP A C 1
ATOM 2753 O O . ASP A 1 344 ? -9.357 -5.971 -9.440 1.00 79.94 344 ASP A O 1
ATOM 2757 N N . LEU A 1 345 ? -8.787 -6.830 -7.443 1.00 84.50 345 LEU A N 1
ATOM 2758 C CA . LEU A 1 345 ? -9.432 -8.127 -7.670 1.00 84.50 345 LEU A CA 1
ATOM 2759 C C . LEU A 1 345 ? -10.951 -8.001 -7.775 1.00 84.50 345 LEU A C 1
ATOM 2761 O O . LEU A 1 345 ? -11.547 -8.572 -8.690 1.00 84.50 345 LEU A O 1
ATOM 2765 N N . TYR A 1 346 ? -11.574 -7.191 -6.920 1.00 88.38 346 TYR A N 1
ATOM 2766 C CA . TYR A 1 346 ? -12.990 -6.870 -7.058 1.00 88.38 346 TYR A CA 1
ATOM 2767 C C . TYR A 1 346 ? -13.291 -6.246 -8.427 1.00 88.38 346 TYR A C 1
ATOM 2769 O O . TYR A 1 346 ? -14.242 -6.653 -9.086 1.00 88.38 346 TYR A O 1
ATOM 2777 N N . GLY A 1 347 ? -12.458 -5.321 -8.912 1.00 85.38 347 GLY A N 1
ATOM 2778 C CA . GLY A 1 347 ? -12.615 -4.713 -10.234 1.00 85.38 347 GLY A CA 1
ATOM 2779 C C . GLY A 1 347 ? -12.659 -5.729 -11.382 1.00 85.38 347 GLY A C 1
ATOM 2780 O O . GLY A 1 347 ? -13.373 -5.499 -12.362 1.00 85.38 347 GLY A O 1
ATOM 2781 N N . ARG A 1 348 ? -11.949 -6.857 -11.242 1.00 85.88 348 ARG A N 1
ATOM 2782 C CA . ARG A 1 348 ? -11.937 -7.966 -12.212 1.00 85.88 348 ARG A CA 1
ATOM 2783 C C . ARG A 1 348 ? -13.197 -8.829 -12.153 1.00 85.88 348 ARG A C 1
ATOM 2785 O O . ARG A 1 348 ? -13.654 -9.267 -13.202 1.00 85.88 348 ARG A O 1
ATOM 2792 N N . TYR A 1 349 ? -13.755 -9.044 -10.961 1.00 91.12 349 TYR A N 1
ATOM 2793 C CA . TYR A 1 349 ? -14.895 -9.946 -10.736 1.00 91.12 349 TYR A CA 1
ATOM 2794 C C . TYR A 1 349 ? -16.211 -9.229 -10.399 1.00 91.12 349 TYR A C 1
ATOM 2796 O O . TYR A 1 349 ? -17.186 -9.866 -10.013 1.00 91.12 349 TYR A O 1
ATOM 2804 N N . LYS A 1 350 ? -16.275 -7.903 -10.549 1.00 91.31 350 LYS A N 1
ATOM 2805 C CA . LYS A 1 350 ? -17.445 -7.078 -10.191 1.00 91.31 350 LYS A CA 1
ATOM 2806 C C . LYS A 1 350 ? -18.740 -7.456 -10.918 1.00 91.31 350 LYS A C 1
ATOM 2808 O O . LYS A 1 350 ? -19.808 -7.074 -10.454 1.00 91.31 350 LYS A O 1
ATOM 2813 N N . ASP A 1 351 ? -18.635 -8.142 -12.056 1.00 92.06 351 ASP A N 1
ATOM 2814 C CA . ASP A 1 351 ? -19.781 -8.582 -12.856 1.00 92.06 351 ASP A CA 1
ATOM 2815 C C . ASP A 1 351 ? -20.396 -9.890 -12.313 1.00 92.06 351 ASP A C 1
ATOM 2817 O O . ASP A 1 351 ? -21.500 -10.262 -12.705 1.00 92.06 351 ASP A O 1
ATOM 2821 N N . ASN A 1 352 ? -19.720 -10.579 -11.383 1.00 94.62 352 ASN A N 1
ATOM 2822 C CA . ASN A 1 352 ? -20.311 -11.665 -10.608 1.00 94.62 352 ASN A CA 1
ATOM 2823 C C . ASN A 1 352 ? -21.189 -11.064 -9.494 1.00 94.62 352 ASN A C 1
ATOM 2825 O O . ASN A 1 352 ? -20.699 -10.455 -8.538 1.00 94.62 352 ASN A O 1
ATOM 2829 N N . ASP A 1 353 ? -22.504 -11.273 -9.602 1.00 95.12 353 ASP A N 1
ATOM 2830 C CA . ASP A 1 353 ? -23.501 -10.741 -8.666 1.00 95.12 353 ASP A CA 1
ATOM 2831 C C . ASP A 1 353 ? -23.247 -11.155 -7.213 1.00 95.12 353 ASP A C 1
ATOM 2833 O O . ASP A 1 353 ? -23.515 -10.383 -6.290 1.00 95.12 353 ASP A O 1
ATOM 2837 N N . LYS A 1 354 ? -22.755 -12.373 -6.968 1.00 95.06 354 LYS A N 1
ATOM 2838 C CA . LYS A 1 354 ? -22.503 -12.863 -5.611 1.00 95.06 354 LYS A CA 1
ATOM 2839 C C . LYS A 1 354 ? -21.329 -12.115 -4.988 1.00 95.06 354 LYS A C 1
ATOM 2841 O O . LYS A 1 354 ? -21.493 -11.554 -3.903 1.00 95.06 354 LYS A O 1
ATOM 2846 N N . ILE A 1 355 ? -20.208 -12.018 -5.702 1.00 94.06 355 ILE A N 1
ATOM 2847 C CA . ILE A 1 355 ? -19.035 -11.237 -5.283 1.00 94.06 355 ILE A CA 1
ATOM 2848 C C . ILE A 1 355 ? -19.421 -9.770 -5.074 1.00 94.06 355 ILE A C 1
ATOM 2850 O O . ILE A 1 355 ? -19.112 -9.197 -4.030 1.00 94.06 355 ILE A O 1
ATOM 2854 N N . HIS A 1 356 ? -20.162 -9.175 -6.011 1.00 92.94 356 HIS A N 1
ATOM 2855 C CA . HIS A 1 356 ? -20.632 -7.794 -5.909 1.00 92.94 356 HIS A CA 1
ATOM 2856 C C . HIS A 1 356 ? -21.504 -7.552 -4.673 1.00 92.94 356 HIS A C 1
ATOM 2858 O O . HIS A 1 356 ? -21.299 -6.593 -3.923 1.00 92.94 356 HIS A O 1
ATOM 2864 N N . ASN A 1 357 ? -22.457 -8.447 -4.417 1.00 91.44 357 ASN A N 1
ATOM 2865 C CA . ASN A 1 357 ? -23.328 -8.351 -3.254 1.00 91.44 357 ASN A CA 1
ATOM 2866 C C . ASN A 1 357 ? -22.556 -8.513 -1.941 1.00 91.44 357 ASN A C 1
ATOM 2868 O O . ASN A 1 357 ? -22.845 -7.792 -0.984 1.00 91.44 357 ASN A O 1
ATOM 2872 N N . ILE A 1 358 ? -21.599 -9.443 -1.876 1.00 92.31 358 ILE A N 1
ATOM 2873 C CA . ILE A 1 358 ? -20.769 -9.645 -0.686 1.00 92.31 358 ILE A CA 1
ATOM 2874 C C . ILE A 1 358 ? -19.880 -8.421 -0.455 1.00 92.31 358 ILE A C 1
ATOM 2876 O O . ILE A 1 358 ? -19.887 -7.899 0.652 1.00 92.31 358 ILE A O 1
ATOM 2880 N N . TRP A 1 359 ? -19.225 -7.902 -1.496 1.00 90.88 359 TRP A N 1
ATOM 2881 C CA . TRP A 1 359 ? -18.381 -6.702 -1.455 1.00 90.88 359 TRP A CA 1
ATOM 2882 C C . TRP A 1 359 ? -19.084 -5.479 -0.857 1.00 90.88 359 TRP A C 1
ATOM 2884 O O . TRP A 1 359 ? -18.527 -4.774 -0.014 1.00 90.88 359 TRP A O 1
ATOM 2894 N N . ILE A 1 360 ? -20.333 -5.237 -1.267 1.00 87.50 360 ILE A N 1
ATOM 2895 C CA . ILE A 1 360 ? -21.144 -4.137 -0.729 1.00 87.50 360 ILE A CA 1
ATOM 2896 C C . ILE A 1 360 ? -21.550 -4.416 0.724 1.00 87.50 360 ILE A C 1
ATOM 2898 O O . ILE A 1 360 ? -21.536 -3.507 1.555 1.00 87.50 360 ILE A O 1
ATOM 2902 N N . LYS A 1 361 ? -21.941 -5.658 1.040 1.00 86.69 361 LYS A N 1
ATOM 2903 C CA . LYS A 1 361 ? -22.413 -6.047 2.379 1.00 86.69 361 LYS A CA 1
ATOM 2904 C C . LYS A 1 361 ? -21.298 -6.117 3.420 1.00 86.69 361 LYS A C 1
ATOM 2906 O O . LYS A 1 361 ? -21.576 -5.902 4.595 1.00 86.69 361 LYS A O 1
ATOM 2911 N N . SER A 1 362 ? -20.075 -6.431 3.006 1.00 82.38 362 SER A N 1
ATOM 2912 C CA . SER A 1 362 ? -18.883 -6.455 3.852 1.00 82.38 362 SER A CA 1
ATOM 2913 C C . SER A 1 362 ? -18.274 -5.072 4.055 1.00 82.38 362 SER A C 1
ATOM 2915 O O . SER A 1 362 ? -17.257 -4.973 4.733 1.00 82.38 362 SER A O 1
ATOM 2917 N N . SER A 1 363 ? -18.851 -4.021 3.458 1.00 82.06 363 SER A N 1
ATOM 2918 C CA . SER A 1 363 ? -18.294 -2.664 3.463 1.00 82.06 363 SER A CA 1
ATOM 2919 C C . SER A 1 363 ? -16.851 -2.595 2.934 1.00 82.06 363 SER A C 1
ATOM 2921 O O . SER A 1 363 ? -16.128 -1.647 3.227 1.00 82.06 363 SER A O 1
ATOM 2923 N N . CYS A 1 364 ? -16.409 -3.559 2.118 1.00 81.81 364 CYS A N 1
ATOM 2924 C CA . CYS A 1 364 ? -15.071 -3.503 1.520 1.00 81.81 364 CYS A CA 1
ATOM 2925 C C . CYS A 1 364 ? -14.953 -2.337 0.526 1.00 81.81 364 CYS A C 1
ATOM 2927 O O . CYS A 1 364 ? -13.895 -1.717 0.430 1.00 81.81 364 CYS A O 1
ATOM 2929 N N . ASP A 1 365 ? -16.056 -1.977 -0.148 1.00 82.19 365 ASP A N 1
ATOM 2930 C CA . ASP A 1 365 ? -16.135 -0.785 -1.004 1.00 82.19 365 ASP A CA 1
ATOM 2931 C C . ASP A 1 365 ? -15.800 0.505 -0.249 1.00 82.19 365 ASP A C 1
ATOM 2933 O O . ASP A 1 365 ? -15.176 1.424 -0.784 1.00 82.19 365 ASP A O 1
ATOM 2937 N N . LEU A 1 366 ? -16.207 0.539 1.012 1.00 79.38 366 LEU A N 1
ATOM 2938 C CA . LEU A 1 366 ? -16.052 1.644 1.927 1.00 79.38 366 LEU A CA 1
ATOM 2939 C C . LEU A 1 366 ? -14.636 1.712 2.491 1.00 79.38 366 LEU A C 1
ATOM 2941 O O . LEU A 1 366 ? -14.001 2.761 2.398 1.00 79.38 366 LEU A O 1
ATOM 2945 N N . ALA A 1 367 ? -14.118 0.593 2.993 1.00 77.00 367 ALA A N 1
ATOM 2946 C CA . ALA A 1 367 ? -12.747 0.497 3.486 1.00 77.00 367 ALA A CA 1
ATOM 2947 C C . ALA A 1 367 ? -11.726 0.889 2.404 1.00 77.00 367 ALA A C 1
ATOM 2949 O O . ALA A 1 367 ? -10.859 1.734 2.640 1.00 77.00 367 ALA A O 1
ATOM 2950 N N . ALA A 1 368 ? -11.884 0.356 1.185 1.00 76.31 368 ALA A N 1
ATOM 2951 C CA . ALA A 1 368 ? -11.025 0.693 0.053 1.00 76.31 368 ALA A CA 1
ATOM 2952 C C . ALA A 1 368 ? -11.116 2.187 -0.302 1.00 76.31 368 ALA A C 1
ATOM 2954 O O . ALA A 1 368 ? -10.093 2.847 -0.490 1.00 76.31 368 ALA A O 1
ATOM 2955 N N . TYR A 1 369 ? -12.328 2.753 -0.338 1.00 81.06 369 TYR A N 1
ATOM 2956 C CA . TYR A 1 369 ? -12.508 4.179 -0.608 1.00 81.06 369 TYR A CA 1
ATOM 2957 C C . TYR A 1 369 ? -11.859 5.066 0.465 1.00 81.06 369 TYR A C 1
ATOM 2959 O O . TYR A 1 369 ? -11.158 6.020 0.126 1.00 81.06 369 TYR A O 1
ATOM 2967 N N . LEU A 1 370 ? -12.040 4.740 1.749 1.00 75.31 370 LEU A N 1
ATOM 2968 C CA . LEU A 1 370 ? -11.435 5.478 2.860 1.00 75.31 370 LEU A CA 1
ATOM 2969 C C . LEU A 1 370 ? -9.906 5.444 2.796 1.00 75.31 370 LEU A C 1
ATOM 2971 O O . LEU A 1 370 ? -9.278 6.481 2.999 1.00 75.31 370 LEU A O 1
ATOM 2975 N N . GLN A 1 371 ? -9.304 4.304 2.451 1.00 73.81 371 GLN A N 1
ATOM 2976 C CA . GLN A 1 371 ? -7.852 4.209 2.304 1.00 73.81 371 GLN A CA 1
ATOM 2977 C C . GLN A 1 371 ? -7.336 5.118 1.183 1.00 73.81 371 GLN A C 1
ATOM 2979 O O . GLN A 1 371 ? -6.382 5.870 1.388 1.00 73.81 371 GLN A O 1
ATOM 2984 N N . VAL A 1 372 ? -7.992 5.119 0.019 1.00 70.50 372 VAL A N 1
ATOM 2985 C CA . VAL A 1 372 ? -7.603 6.010 -1.085 1.00 70.50 372 VAL A CA 1
ATOM 2986 C C . VAL A 1 372 ? -7.790 7.480 -0.695 1.00 70.50 372 VAL A C 1
ATOM 2988 O O . VAL A 1 372 ? -6.943 8.315 -1.010 1.00 70.50 372 VAL A O 1
ATOM 2991 N N . MET A 1 373 ? -8.848 7.807 0.050 1.00 71.19 373 MET A N 1
ATOM 2992 C CA . MET A 1 373 ? -9.064 9.154 0.584 1.00 71.19 373 MET A CA 1
ATOM 2993 C C . MET A 1 373 ? -7.975 9.579 1.575 1.00 71.19 373 MET A C 1
ATOM 2995 O O . MET A 1 373 ? -7.550 10.733 1.546 1.00 71.19 373 MET A O 1
ATOM 2999 N N . MET A 1 374 ? -7.492 8.672 2.427 1.00 67.25 374 MET A N 1
ATOM 3000 C CA . MET A 1 374 ? -6.376 8.949 3.337 1.00 67.25 374 MET A CA 1
ATOM 3001 C C . MET A 1 374 ? -5.077 9.225 2.576 1.00 67.25 374 MET A C 1
ATOM 3003 O O . MET A 1 374 ? -4.388 10.190 2.900 1.00 67.25 374 MET A O 1
ATOM 3007 N N . ILE A 1 375 ? -4.778 8.436 1.539 1.00 64.69 375 ILE A N 1
ATOM 3008 C CA . ILE A 1 375 ? -3.614 8.648 0.661 1.00 64.69 375 ILE A CA 1
ATOM 3009 C C . ILE A 1 375 ? -3.725 10.005 -0.051 1.00 64.69 375 ILE A C 1
ATOM 3011 O O . ILE A 1 375 ? -2.780 10.795 -0.063 1.00 64.69 375 ILE A O 1
ATOM 3015 N N . ALA A 1 376 ? -4.904 10.332 -0.585 1.00 64.94 376 ALA A N 1
ATOM 3016 C CA . ALA A 1 376 ? -5.157 11.626 -1.215 1.00 64.94 376 ALA A CA 1
ATOM 3017 C C . ALA A 1 376 ? -4.974 12.798 -0.230 1.00 64.94 376 ALA A C 1
ATOM 3019 O O . ALA A 1 376 ? -4.360 13.814 -0.559 1.00 64.94 376 ALA A O 1
ATOM 3020 N N . ALA A 1 377 ? -5.445 12.647 1.012 1.00 61.53 377 ALA A N 1
ATOM 3021 C CA . ALA A 1 377 ? -5.322 13.665 2.055 1.00 61.53 377 ALA A CA 1
ATOM 3022 C C . ALA A 1 377 ? -3.867 13.947 2.477 1.00 61.53 377 ALA A C 1
ATOM 3024 O O . ALA A 1 377 ? -3.586 15.035 2.982 1.00 61.53 377 ALA A O 1
ATOM 3025 N N . GLN A 1 378 ? -2.940 13.016 2.230 1.00 62.56 378 GLN A N 1
ATOM 3026 C CA . GLN A 1 378 ? -1.497 13.213 2.419 1.00 62.56 378 GLN A CA 1
ATOM 3027 C C . GLN A 1 378 ? -0.851 14.063 1.307 1.00 62.56 378 GLN A C 1
ATOM 3029 O O . GLN A 1 378 ? 0.356 14.287 1.322 1.00 62.56 378 GLN A O 1
ATOM 3034 N N . GLY A 1 379 ? -1.641 14.576 0.356 1.00 50.38 379 GLY A N 1
ATOM 3035 C CA . GLY A 1 379 ? -1.181 15.483 -0.697 1.00 50.38 379 GLY A CA 1
ATOM 3036 C C . GLY A 1 379 ? -0.594 14.782 -1.920 1.00 50.38 379 GLY A C 1
ATOM 3037 O O . GLY A 1 379 ? -0.070 15.456 -2.802 1.00 50.38 379 GLY A O 1
ATOM 3038 N N . GLN A 1 380 ? -0.691 13.453 -1.993 1.00 48.28 380 GLN A N 1
ATOM 3039 C CA . GLN A 1 380 ? -0.137 12.681 -3.105 1.00 48.28 380 GLN A CA 1
ATOM 3040 C C . GLN A 1 380 ? -1.036 12.707 -4.349 1.00 48.28 380 GLN A C 1
ATOM 3042 O O . GLN A 1 380 ? -0.526 12.636 -5.462 1.00 48.28 380 GLN A O 1
ATOM 3047 N N . MET A 1 381 ? -2.359 12.847 -4.188 1.00 54.00 381 MET A N 1
ATOM 3048 C CA . MET A 1 381 ? -3.326 12.883 -5.295 1.00 54.00 381 MET A CA 1
ATOM 3049 C C . MET A 1 381 ? -4.610 13.640 -4.910 1.00 54.00 381 MET A C 1
ATOM 3051 O O . MET A 1 381 ? -4.940 13.718 -3.726 1.00 54.00 381 MET A O 1
ATOM 3055 N N . PRO A 1 382 ? -5.373 14.186 -5.878 1.00 60.00 382 PRO A N 1
ATOM 3056 C CA . PRO A 1 382 ? -6.719 14.685 -5.610 1.00 60.00 382 PRO A CA 1
ATOM 3057 C C . PRO A 1 382 ? -7.648 13.542 -5.146 1.00 60.00 382 PRO A C 1
ATOM 3059 O O . PRO A 1 382 ? -7.523 12.420 -5.643 1.00 60.00 382 PRO A O 1
ATOM 3062 N N . PRO A 1 383 ? -8.593 13.802 -4.221 1.00 68.62 383 PRO A N 1
ATOM 3063 C CA . PRO A 1 383 ? -9.502 12.775 -3.722 1.00 68.62 383 PRO A CA 1
ATOM 3064 C C . PRO A 1 383 ? -10.402 12.252 -4.852 1.00 68.62 383 PRO A C 1
ATOM 3066 O O . PRO A 1 383 ? -11.009 13.058 -5.568 1.00 68.62 383 PRO A O 1
ATOM 3069 N N . PRO A 1 384 ? -10.520 10.925 -5.034 1.00 76.12 384 PRO A N 1
ATOM 3070 C CA . PRO A 1 384 ? -11.400 10.372 -6.051 1.00 76.12 384 PRO A CA 1
ATOM 3071 C C . PRO A 1 384 ? -12.879 10.581 -5.683 1.00 76.12 384 PRO A C 1
ATOM 3073 O O . PRO A 1 384 ? -13.232 10.658 -4.497 1.00 76.12 384 PRO A O 1
ATOM 3076 N N . PRO A 1 385 ? -13.779 10.628 -6.683 1.00 78.25 385 PRO A N 1
ATOM 3077 C CA . PRO A 1 385 ? -15.211 10.621 -6.418 1.00 78.25 385 PRO A CA 1
ATOM 3078 C C . PRO A 1 385 ? -15.612 9.325 -5.686 1.00 78.25 385 PRO A C 1
ATOM 3080 O O . PRO A 1 385 ? -15.066 8.263 -6.002 1.00 78.25 385 PRO A O 1
ATOM 3083 N N . PRO A 1 386 ? -16.567 9.370 -4.736 1.00 81.06 386 PRO A N 1
ATOM 3084 C CA . PRO A 1 386 ? -17.007 8.165 -4.047 1.00 81.06 386 PRO A CA 1
ATOM 3085 C C . PRO A 1 386 ? -17.680 7.179 -5.017 1.00 81.06 386 PRO A C 1
ATOM 3087 O O . PRO A 1 386 ? -18.387 7.613 -5.937 1.00 81.06 386 PRO A O 1
ATOM 3090 N N . PRO A 1 387 ? -17.520 5.857 -4.814 1.00 81.50 387 PRO A N 1
ATOM 3091 C CA . PRO A 1 387 ? -18.210 4.846 -5.607 1.00 81.50 387 PRO A CA 1
ATOM 3092 C C . PRO A 1 387 ? -19.736 5.062 -5.625 1.00 81.50 387 PRO A C 1
ATOM 3094 O O . PRO A 1 387 ? -20.299 5.534 -4.635 1.00 81.50 387 PRO A O 1
ATOM 3097 N N . PRO A 1 388 ? -20.461 4.675 -6.694 1.00 84.38 388 PRO A N 1
ATOM 3098 C CA . PRO A 1 388 ? -21.917 4.840 -6.755 1.00 84.38 388 PRO A CA 1
ATOM 3099 C C . PRO A 1 388 ? -22.679 4.176 -5.596 1.00 84.38 388 PRO A C 1
ATOM 3101 O O . PRO A 1 388 ? -23.675 4.729 -5.123 1.00 84.38 388 PRO A O 1
ATOM 3104 N N . SER A 1 389 ? -22.210 3.014 -5.124 1.00 82.44 389 SER A N 1
ATOM 3105 C CA . SER A 1 389 ? -22.758 2.306 -3.956 1.00 82.44 389 SER A CA 1
ATOM 3106 C C . SER A 1 389 ? -22.658 3.160 -2.694 1.00 82.44 389 SER A C 1
ATOM 3108 O O . SER A 1 389 ? -23.661 3.389 -2.017 1.00 82.44 389 SER A O 1
ATOM 3110 N N . VAL A 1 390 ? -21.470 3.709 -2.452 1.00 83.25 390 VAL A N 1
ATOM 3111 C CA . VAL A 1 390 ? -21.166 4.626 -1.358 1.00 83.25 390 VAL A CA 1
ATOM 3112 C C . VAL A 1 390 ? -22.019 5.890 -1.458 1.00 83.25 390 VAL A C 1
ATOM 3114 O O . VAL A 1 390 ? -22.749 6.211 -0.522 1.00 83.25 390 VAL A O 1
ATOM 3117 N N . MET A 1 391 ? -22.018 6.561 -2.616 1.00 86.81 391 MET A N 1
ATOM 3118 C CA . MET A 1 391 ? -22.817 7.770 -2.855 1.00 86.81 391 MET A CA 1
ATOM 3119 C C . MET A 1 391 ? -24.297 7.548 -2.553 1.00 86.81 391 MET A C 1
ATOM 3121 O O . MET A 1 391 ? -24.951 8.416 -1.978 1.00 86.81 391 MET A O 1
ATOM 3125 N N . LYS A 1 392 ? -24.849 6.386 -2.919 1.00 87.81 392 LYS A N 1
ATOM 3126 C CA . LYS A 1 392 ? -26.252 6.061 -2.652 1.00 87.81 392 LYS A CA 1
ATOM 3127 C C . LYS A 1 392 ? -26.562 6.007 -1.152 1.00 87.81 392 LYS A C 1
ATOM 3129 O O . LYS A 1 392 ? -27.666 6.420 -0.792 1.00 87.81 392 LYS A O 1
ATOM 3134 N N . ARG A 1 393 ? -25.624 5.539 -0.315 1.00 84.00 393 ARG A N 1
ATOM 3135 C CA . ARG A 1 393 ? -25.761 5.496 1.153 1.00 84.00 393 ARG A CA 1
ATOM 3136 C C . ARG A 1 393 ? -25.663 6.889 1.774 1.00 84.00 393 ARG A C 1
ATOM 3138 O O . ARG A 1 393 ? -26.530 7.275 2.552 1.00 84.00 393 ARG A O 1
ATOM 3145 N N . VAL A 1 394 ? -24.665 7.675 1.371 1.00 88.06 394 VAL A N 1
ATOM 3146 C CA . VAL A 1 394 ? -24.293 8.900 2.103 1.00 88.06 394 VAL A CA 1
ATOM 3147 C C . VAL A 1 394 ? -24.931 10.188 1.581 1.00 88.06 394 VAL A C 1
ATOM 3149 O O . VAL A 1 394 ? -24.989 11.175 2.309 1.00 88.06 394 VAL A O 1
ATOM 3152 N N . LYS A 1 395 ? -25.468 10.204 0.351 1.00 88.81 395 LYS A N 1
ATOM 3153 C CA . LYS A 1 395 ? -25.991 11.433 -0.291 1.00 88.81 395 LYS A CA 1
ATOM 3154 C C . LYS A 1 395 ? -27.083 12.170 0.493 1.00 88.81 395 LYS A C 1
ATOM 3156 O O . LYS A 1 395 ? -27.280 13.359 0.272 1.00 88.81 395 LYS A O 1
ATOM 3161 N N . ASN A 1 396 ? -27.819 11.465 1.350 1.00 90.12 396 ASN A N 1
ATOM 3162 C CA . ASN A 1 396 ? -28.931 12.029 2.117 1.00 90.12 396 ASN A CA 1
ATOM 3163 C C . ASN A 1 396 ? -28.526 12.428 3.544 1.00 90.12 396 ASN A C 1
ATOM 3165 O O . ASN A 1 396 ? -29.361 12.949 4.279 1.00 90.12 396 ASN A O 1
ATOM 3169 N N . ILE A 1 397 ? -27.281 12.164 3.945 1.00 90.81 397 ILE A N 1
ATOM 3170 C CA . ILE A 1 397 ? -26.765 12.536 5.260 1.00 90.81 397 ILE A CA 1
ATOM 3171 C C . ILE A 1 397 ? -26.420 14.022 5.213 1.00 90.81 397 ILE A C 1
ATOM 3173 O O . ILE A 1 397 ? -25.652 14.457 4.356 1.00 90.81 397 ILE A O 1
ATOM 3177 N N . THR A 1 398 ? -26.991 14.819 6.112 1.00 92.62 398 THR A N 1
ATOM 3178 C CA . THR A 1 398 ? -26.708 16.257 6.202 1.00 92.62 398 THR A CA 1
ATOM 3179 C C . THR A 1 398 ? -25.493 16.536 7.085 1.00 92.62 398 THR A C 1
ATOM 3181 O O . THR A 1 398 ? -25.184 15.771 7.997 1.00 92.62 398 THR A O 1
ATOM 3184 N N . ALA A 1 399 ? -24.852 17.694 6.899 1.00 91.00 399 ALA A N 1
ATOM 3185 C CA . ALA A 1 399 ? -23.795 18.155 7.802 1.00 91.00 399 ALA A CA 1
ATOM 3186 C C . ALA A 1 399 ? -24.259 18.174 9.273 1.00 91.00 399 ALA A C 1
ATOM 3188 O O . ALA A 1 399 ? -23.536 17.718 10.149 1.00 91.00 399 ALA A O 1
ATOM 3189 N N . SER A 1 400 ? -25.495 18.609 9.551 1.00 91.94 400 SER A N 1
ATOM 3190 C CA . SER A 1 400 ? -26.047 18.619 10.915 1.00 91.94 400 SER A CA 1
ATOM 3191 C C . SER A 1 400 ? -26.190 17.223 11.532 1.00 91.94 400 SER A C 1
ATOM 3193 O O . SER A 1 400 ? -25.963 17.071 12.732 1.00 91.94 400 SER A O 1
ATOM 3195 N N . GLN A 1 401 ? -26.524 16.202 10.734 1.00 91.12 401 GLN A N 1
ATOM 3196 C CA . GLN A 1 401 ? -26.526 14.809 11.192 1.00 91.12 401 GLN A CA 1
ATOM 3197 C C . GLN A 1 401 ? -25.108 14.338 11.517 1.00 91.12 401 GLN A C 1
ATOM 3199 O O . GLN A 1 401 ? -24.904 13.743 12.572 1.00 91.12 401 GLN A O 1
ATOM 3204 N N . VAL A 1 402 ? -24.125 14.682 10.675 1.00 90.81 402 VAL A N 1
ATOM 3205 C CA . VAL A 1 402 ? -22.710 14.390 10.951 1.00 90.81 402 VAL A CA 1
ATOM 3206 C C . VAL A 1 402 ? -22.268 15.029 12.273 1.00 90.81 402 VAL A C 1
ATOM 3208 O O . VAL A 1 402 ? -21.665 14.349 13.097 1.00 90.81 402 VAL A O 1
ATOM 3211 N N . VAL A 1 403 ? -22.629 16.292 12.542 1.00 90.31 403 VAL A N 1
ATOM 3212 C CA . VAL A 1 403 ? -22.316 16.952 13.826 1.00 90.31 403 VAL A CA 1
ATOM 3213 C C . VAL A 1 403 ? -22.954 16.235 15.013 1.00 90.31 403 VAL A C 1
ATOM 3215 O O . VAL A 1 403 ? -22.290 16.011 16.025 1.00 90.31 403 VAL A O 1
ATOM 3218 N N . ALA A 1 404 ? -24.235 15.872 14.910 1.00 90.44 404 ALA A N 1
ATOM 3219 C CA . ALA A 1 404 ? -24.940 15.185 15.988 1.00 90.44 404 ALA A CA 1
ATOM 3220 C C . ALA A 1 404 ? -24.285 13.836 16.316 1.00 90.44 404 ALA A C 1
ATOM 3222 O O . ALA A 1 404 ? -24.011 13.544 17.481 1.00 90.44 404 ALA A O 1
ATOM 3223 N N . MET A 1 405 ? -23.961 13.058 15.286 1.00 89.12 405 MET A N 1
ATOM 3224 C CA . MET A 1 405 ? -23.370 11.733 15.449 1.00 89.12 405 MET A CA 1
ATOM 3225 C C . MET A 1 405 ? -21.910 11.805 15.915 1.00 89.12 405 MET A C 1
ATOM 3227 O O . MET A 1 405 ? -21.510 11.011 16.763 1.00 89.12 405 MET A O 1
ATOM 3231 N N . GLN A 1 406 ? -21.148 12.816 15.483 1.00 88.50 406 GLN A N 1
ATOM 3232 C CA . GLN A 1 406 ? -19.819 13.110 16.028 1.00 88.50 406 GLN A CA 1
ATOM 3233 C C . GLN A 1 406 ? -19.884 13.403 17.534 1.00 88.50 406 GLN A C 1
ATOM 3235 O O . GLN A 1 406 ? -19.085 12.875 18.305 1.00 88.50 406 GLN A O 1
ATOM 3240 N N . SER A 1 407 ? -20.847 14.216 17.981 1.00 90.81 407 SER A N 1
ATOM 3241 C CA . SER A 1 407 ? -21.041 14.478 19.412 1.00 90.81 407 SER A CA 1
ATOM 3242 C C . SER A 1 407 ? -21.443 13.219 20.191 1.00 90.81 407 SER A C 1
ATOM 3244 O O . SER A 1 407 ? -20.917 13.007 21.284 1.00 90.81 407 SER A O 1
ATOM 3246 N N . CYS A 1 408 ? -22.325 12.381 19.635 1.00 90.56 408 CYS A N 1
ATOM 3247 C CA . CYS A 1 408 ? -22.713 11.096 20.228 1.00 90.56 408 CYS A CA 1
ATOM 3248 C C . CYS A 1 408 ? -21.498 10.174 20.415 1.00 90.56 408 CYS A C 1
ATOM 3250 O O . CYS A 1 408 ? -21.239 9.695 21.523 1.00 90.56 408 CYS A O 1
ATOM 3252 N N . MET A 1 409 ? -20.691 9.999 19.365 1.00 89.75 409 MET A N 1
ATOM 3253 C CA . MET A 1 409 ? -19.502 9.156 19.438 1.00 89.75 409 MET A CA 1
ATOM 3254 C C . MET A 1 409 ? -18.484 9.677 20.450 1.00 89.75 409 MET A C 1
ATOM 3256 O O . MET A 1 409 ? -17.968 8.902 21.257 1.00 89.75 409 MET A O 1
ATOM 3260 N N . THR A 1 410 ? -18.217 10.986 20.452 1.00 90.88 410 THR A N 1
ATOM 3261 C CA . THR A 1 410 ? -17.312 11.608 21.426 1.00 90.88 410 THR A CA 1
ATOM 3262 C C . THR A 1 410 ? -17.805 11.392 22.858 1.00 90.88 410 THR A C 1
ATOM 3264 O O . THR A 1 410 ? -17.001 11.077 23.736 1.00 90.88 410 THR A O 1
ATOM 3267 N N . ALA A 1 411 ? -19.112 11.519 23.110 1.00 92.50 411 ALA A N 1
ATOM 3268 C CA . ALA A 1 411 ? -19.688 11.270 24.429 1.00 92.50 411 ALA A CA 1
ATOM 3269 C C . ALA A 1 411 ? -19.509 9.806 24.862 1.00 92.50 411 ALA A C 1
ATOM 3271 O O . ALA A 1 411 ? -19.056 9.550 25.979 1.00 92.50 411 ALA A O 1
ATOM 3272 N N . CYS A 1 412 ? -19.788 8.848 23.971 1.00 92.44 412 CYS A N 1
ATOM 3273 C CA . CYS A 1 412 ? -19.623 7.426 24.265 1.00 92.44 412 CYS A CA 1
ATOM 3274 C C . CYS A 1 412 ? -18.152 7.054 24.520 1.00 92.44 412 CYS A C 1
ATOM 3276 O O . CYS A 1 412 ? -17.849 6.405 25.521 1.00 92.44 412 CYS A O 1
ATOM 3278 N N . LEU A 1 413 ? -17.219 7.547 23.696 1.00 92.56 413 LEU A N 1
ATOM 3279 C CA . LEU A 1 413 ? -15.780 7.374 23.926 1.00 92.56 413 LEU A CA 1
ATOM 3280 C C . LEU A 1 413 ? -15.335 7.958 25.271 1.00 92.56 413 LEU A C 1
ATOM 3282 O O . LEU A 1 413 ? -14.540 7.339 25.975 1.00 92.56 413 LEU A O 1
ATOM 3286 N N . GLY A 1 414 ? -15.868 9.120 25.659 1.00 94.50 414 GLY A N 1
ATOM 3287 C CA . GLY A 1 414 ? -15.587 9.732 26.958 1.00 94.50 414 GLY A CA 1
ATOM 3288 C C . GLY A 1 414 ? -16.022 8.858 28.138 1.00 94.50 414 GLY A C 1
ATOM 3289 O O . GLY A 1 414 ? -15.288 8.755 29.126 1.00 94.50 414 GLY A O 1
ATOM 3290 N N . LEU A 1 415 ? -17.170 8.183 28.019 1.00 93.81 415 LEU A N 1
ATOM 3291 C CA . LEU A 1 415 ? -17.645 7.218 29.014 1.00 93.81 415 LEU A CA 1
ATOM 3292 C C . LEU A 1 415 ? -16.744 5.981 29.068 1.00 93.81 415 LEU A C 1
ATOM 3294 O O . LEU A 1 415 ? -16.279 5.635 30.151 1.00 93.81 415 LEU A O 1
ATOM 3298 N N . ILE A 1 416 ? -16.436 5.367 27.919 1.00 94.12 416 ILE A N 1
ATOM 32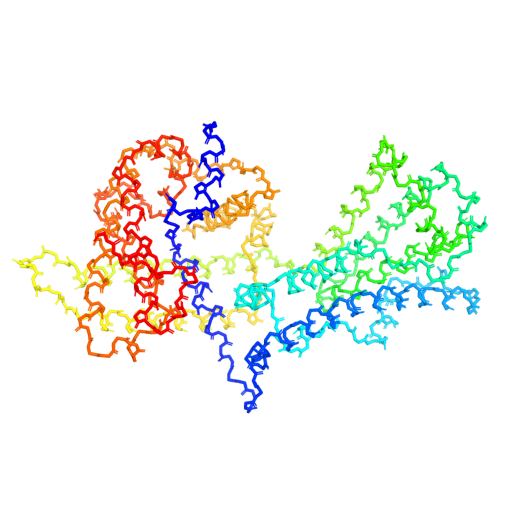99 C CA . ILE A 1 416 ? -15.549 4.192 27.837 1.00 94.12 416 ILE A CA 1
ATOM 3300 C C . ILE A 1 416 ? -14.196 4.503 28.476 1.00 94.12 416 ILE A C 1
ATOM 3302 O O . ILE A 1 416 ? -13.744 3.774 29.354 1.00 94.12 416 ILE A O 1
ATOM 3306 N N . LYS A 1 417 ? -13.588 5.631 28.103 1.00 94.94 417 LYS A N 1
ATOM 3307 C CA . LYS A 1 417 ? -12.330 6.107 28.682 1.00 94.94 417 LYS A CA 1
ATOM 3308 C C . LYS A 1 417 ? -12.409 6.243 30.203 1.00 94.94 417 LYS A C 1
ATOM 3310 O O . LYS A 1 417 ? -11.493 5.828 30.904 1.00 94.94 417 LYS A O 1
ATOM 3315 N N . THR A 1 418 ? -13.489 6.832 30.717 1.00 94.62 418 THR A N 1
ATOM 3316 C CA . THR A 1 418 ? -13.683 7.012 32.165 1.00 94.62 418 THR A CA 1
ATOM 3317 C C . THR A 1 418 ? -13.793 5.666 32.878 1.00 94.62 418 THR A C 1
ATOM 3319 O O . THR A 1 418 ? -13.167 5.485 33.919 1.00 94.62 418 THR A O 1
ATOM 3322 N N . MET A 1 419 ? -14.508 4.702 32.289 1.00 93.75 419 MET A N 1
ATOM 3323 C CA . MET A 1 419 ? -14.580 3.336 32.814 1.00 93.75 419 MET A CA 1
ATOM 3324 C C . MET A 1 419 ? -13.203 2.666 32.809 1.00 93.75 419 MET A C 1
ATOM 3326 O O . MET A 1 419 ? -12.801 2.106 33.823 1.00 93.75 419 MET A O 1
ATOM 3330 N N . MET A 1 420 ? -12.450 2.757 31.707 1.00 94.00 420 MET A N 1
ATOM 3331 C CA . MET A 1 420 ? -11.103 2.178 31.611 1.00 94.00 420 MET A CA 1
ATOM 3332 C C . MET A 1 420 ? -10.153 2.772 32.655 1.00 94.00 420 MET A C 1
ATOM 3334 O O . MET A 1 420 ? -9.434 2.033 33.316 1.00 94.00 420 MET A O 1
ATOM 3338 N N . LYS A 1 421 ? -10.201 4.093 32.861 1.00 93.38 421 LYS A N 1
ATOM 3339 C CA . LYS A 1 421 ? -9.393 4.793 33.870 1.00 93.38 421 LYS A CA 1
ATOM 3340 C C . LYS A 1 421 ? -9.736 4.390 35.309 1.00 93.38 421 LYS A C 1
ATOM 3342 O O . LYS A 1 421 ? -8.912 4.568 36.198 1.00 93.38 421 LYS A O 1
ATOM 3347 N N . SER A 1 422 ? -10.956 3.910 35.546 1.00 91.88 422 SER A N 1
ATOM 3348 C CA . SER A 1 422 ? -11.406 3.483 36.875 1.00 91.88 422 SER A CA 1
ATOM 3349 C C . SER A 1 422 ? -10.950 2.073 37.265 1.00 91.88 422 SER A C 1
ATOM 3351 O O . SER A 1 422 ? -11.142 1.681 38.413 1.00 91.88 422 SER A O 1
ATOM 3353 N N . GLU A 1 423 ? -10.359 1.311 36.338 1.00 92.69 423 GLU A N 1
ATOM 3354 C CA . GLU A 1 423 ? -9.794 -0.005 36.641 1.00 92.69 423 GLU A CA 1
ATOM 3355 C C . GLU A 1 423 ? -8.487 0.124 37.437 1.00 92.69 423 GLU A C 1
ATOM 3357 O O . GLU A 1 423 ? -7.697 1.044 37.237 1.00 92.69 423 GLU A O 1
ATOM 3362 N N . GLU A 1 424 ? -8.255 -0.827 38.339 1.00 85.31 424 GLU A N 1
ATOM 3363 C CA . GLU A 1 424 ? -6.984 -0.974 39.048 1.00 85.31 424 GLU A CA 1
ATOM 3364 C C . GLU A 1 424 ? -5.924 -1.501 38.063 1.00 85.31 424 GLU A C 1
ATOM 3366 O O . GLU A 1 424 ? -6.149 -2.528 37.417 1.00 85.31 424 GLU A O 1
ATOM 3371 N N . ASN A 1 425 ? -4.813 -0.767 37.921 1.00 85.75 425 ASN A N 1
ATOM 3372 C CA . ASN A 1 425 ? -3.732 -0.979 36.942 1.00 85.75 425 ASN A CA 1
ATOM 3373 C C . ASN A 1 425 ? -4.222 -1.128 35.479 1.00 85.75 425 ASN A C 1
ATOM 3375 O O . ASN A 1 425 ? -4.131 -2.217 34.900 1.00 85.75 425 ASN A O 1
ATOM 3379 N N . PRO A 1 426 ? -4.753 -0.061 34.848 1.00 82.12 426 PRO A N 1
ATOM 3380 C CA . PRO A 1 426 ? -5.257 -0.106 33.471 1.00 82.12 426 PRO A CA 1
ATOM 3381 C C . PRO A 1 426 ? -4.249 -0.671 32.458 1.00 82.12 426 PRO A C 1
ATOM 3383 O O . PRO A 1 426 ? -4.644 -1.412 31.558 1.00 82.12 426 PRO A O 1
ATOM 3386 N N . GLU A 1 427 ? -2.961 -0.386 32.634 1.00 81.38 427 GLU A N 1
ATOM 3387 C CA . GLU A 1 427 ? -1.868 -0.848 31.776 1.00 81.38 427 GLU A CA 1
ATOM 3388 C C . GLU A 1 427 ? -1.651 -2.370 31.798 1.00 81.38 427 GLU A C 1
ATOM 3390 O O . GLU A 1 427 ? -1.183 -2.937 30.815 1.00 81.38 427 GLU A O 1
ATOM 3395 N N . GLU A 1 428 ? -2.025 -3.055 32.884 1.00 84.50 428 GLU A N 1
ATOM 3396 C CA . GLU A 1 428 ? -1.953 -4.523 32.980 1.00 84.50 428 GLU A CA 1
ATOM 3397 C C . GLU A 1 428 ? -3.192 -5.199 32.374 1.00 84.50 428 GLU A C 1
ATOM 3399 O O . GLU A 1 428 ? -3.207 -6.405 32.109 1.00 84.50 428 GLU A O 1
ATOM 3404 N N . VAL A 1 429 ? -4.269 -4.432 32.196 1.00 87.12 429 VAL A N 1
ATOM 3405 C CA . VAL A 1 429 ? -5.571 -4.930 31.751 1.00 87.12 429 VAL A CA 1
ATOM 3406 C C . VAL A 1 429 ? -5.775 -4.707 30.263 1.00 87.12 429 VAL A C 1
ATOM 3408 O O . VAL A 1 429 ? -6.305 -5.593 29.590 1.00 87.12 429 VAL A O 1
ATOM 3411 N N . PHE A 1 430 ? -5.410 -3.525 29.776 1.00 91.56 430 PHE A N 1
ATOM 3412 C CA . PHE A 1 430 ? -5.695 -3.068 28.429 1.00 91.56 430 PHE A CA 1
ATOM 3413 C C . PHE A 1 430 ? -4.408 -3.005 27.618 1.00 91.56 430 PHE A C 1
ATOM 3415 O O . PHE A 1 430 ? -3.587 -2.111 27.784 1.00 91.56 430 PHE A O 1
ATOM 3422 N N . ASP A 1 431 ? -4.271 -3.940 26.690 1.00 86.81 431 ASP A N 1
ATOM 3423 C CA . ASP A 1 431 ? -3.262 -3.881 25.645 1.00 86.81 431 ASP A CA 1
ATOM 3424 C C . ASP A 1 431 ? -3.669 -2.820 24.611 1.00 86.81 431 ASP A C 1
ATOM 3426 O O . ASP A 1 431 ? -4.773 -2.873 24.043 1.00 86.81 431 ASP A O 1
ATOM 3430 N N . ALA A 1 432 ? -2.766 -1.860 24.379 1.00 81.50 432 ALA A N 1
ATOM 3431 C CA . ALA A 1 432 ? -2.938 -0.741 23.458 1.00 81.50 432 ALA A CA 1
ATOM 3432 C C . ALA A 1 432 ? -3.366 -1.184 22.051 1.00 81.50 432 ALA A C 1
ATOM 3434 O O . ALA A 1 432 ? -4.140 -0.476 21.402 1.00 81.50 432 ALA A O 1
ATOM 3435 N N . GLN A 1 433 ? -2.925 -2.367 21.605 1.00 78.81 433 GLN A N 1
ATOM 3436 C CA . GLN A 1 433 ? -3.254 -2.926 20.292 1.00 78.81 433 GLN A CA 1
ATOM 3437 C C . GLN A 1 433 ? -4.759 -3.173 20.120 1.00 78.81 433 GLN A C 1
ATOM 3439 O O . GLN A 1 433 ? -5.303 -2.966 19.038 1.00 78.81 433 GLN A O 1
ATOM 3444 N N . TYR A 1 434 ? -5.449 -3.571 21.192 1.00 87.19 434 TYR A N 1
ATOM 3445 C CA . TYR A 1 434 ? -6.874 -3.916 21.157 1.00 87.19 434 TYR A CA 1
ATOM 3446 C C . TYR A 1 434 ? -7.760 -2.854 21.810 1.00 87.19 434 TYR A C 1
ATOM 3448 O O . TYR A 1 434 ? -8.949 -2.772 21.504 1.00 87.19 434 TYR A O 1
ATOM 3456 N N . ALA A 1 435 ? -7.211 -2.051 22.724 1.00 90.81 435 ALA A N 1
ATOM 3457 C CA . ALA A 1 435 ? -7.964 -1.101 23.536 1.00 90.81 435 ALA A CA 1
ATOM 3458 C C . ALA A 1 435 ? -8.648 -0.018 22.697 1.00 90.81 435 ALA A C 1
ATOM 3460 O O . ALA A 1 435 ? -9.831 0.272 22.890 1.00 90.81 435 ALA A O 1
ATOM 3461 N N . LEU A 1 436 ? -7.917 0.551 21.738 1.00 88.56 436 LEU A N 1
ATOM 3462 C CA . LEU A 1 436 ? -8.450 1.583 20.861 1.00 88.56 436 LEU A CA 1
ATOM 3463 C C . LEU A 1 436 ? -9.494 1.025 19.867 1.00 88.56 436 LEU A C 1
ATOM 3465 O O . LEU A 1 436 ? -10.605 1.567 19.849 1.00 88.56 436 LEU A O 1
ATOM 3469 N N . PRO A 1 437 ? -9.230 -0.080 19.131 1.00 87.69 437 PRO A N 1
ATOM 3470 C CA . PRO A 1 437 ? -10.247 -0.740 18.308 1.00 87.69 437 PRO A CA 1
ATOM 3471 C C . PRO A 1 437 ? -11.515 -1.118 19.083 1.00 87.69 437 PRO A C 1
ATOM 3473 O O . PRO A 1 437 ? -12.626 -0.902 18.599 1.00 87.69 437 PRO A O 1
ATOM 3476 N N . PHE A 1 438 ? -11.368 -1.622 20.312 1.00 93.75 438 PHE A N 1
ATOM 3477 C CA . PHE A 1 438 ? -12.489 -1.914 21.204 1.00 93.75 438 PHE A CA 1
ATOM 3478 C C . PHE A 1 438 ? -13.317 -0.661 21.510 1.00 93.75 438 PHE A C 1
ATOM 3480 O O . PHE A 1 438 ? -14.535 -0.659 21.317 1.00 93.75 438 PHE A O 1
ATOM 3487 N N . ALA A 1 439 ? -12.667 0.412 21.972 1.00 93.06 439 ALA A N 1
ATOM 3488 C CA . ALA A 1 439 ? -13.349 1.637 22.366 1.00 93.06 439 ALA A CA 1
ATOM 3489 C C . ALA A 1 439 ? -14.070 2.298 21.182 1.00 93.06 439 ALA A C 1
ATOM 3491 O O . ALA A 1 439 ? -15.228 2.698 21.311 1.00 93.06 439 ALA A O 1
ATOM 3492 N N . GLN A 1 440 ? -13.416 2.380 20.020 1.00 89.94 440 GLN A N 1
ATOM 3493 C CA . GLN A 1 440 ? -14.010 2.953 18.812 1.00 89.94 440 GLN A CA 1
ATOM 3494 C C . GLN A 1 440 ? -15.145 2.086 18.265 1.00 89.94 440 GLN A C 1
ATOM 3496 O O . GLN A 1 440 ? -16.204 2.623 17.941 1.00 89.94 440 GLN A O 1
ATOM 3501 N N . GLY A 1 441 ? -14.963 0.763 18.228 1.00 90.12 441 GLY A N 1
ATOM 3502 C CA . GLY A 1 441 ? -15.977 -0.181 17.770 1.00 90.12 441 GLY A CA 1
ATOM 3503 C C . GLY A 1 441 ? -17.249 -0.127 18.612 1.00 90.12 441 GLY A C 1
ATOM 3504 O O . GLY A 1 441 ? -18.343 0.043 18.077 1.00 90.12 441 GLY A O 1
ATOM 3505 N N . VAL A 1 442 ? -17.121 -0.157 19.942 1.00 91.50 442 VAL A N 1
ATOM 3506 C CA . VAL A 1 442 ? -18.273 -0.014 20.847 1.00 91.50 442 VAL A CA 1
ATOM 3507 C C . VAL A 1 442 ? -18.916 1.370 20.714 1.00 91.50 442 VAL A C 1
ATOM 3509 O O . VAL A 1 442 ? -20.140 1.459 20.634 1.00 91.50 442 VAL A O 1
ATOM 3512 N N . ALA A 1 443 ? -18.128 2.447 20.646 1.00 91.12 443 ALA A N 1
ATOM 3513 C CA . ALA A 1 443 ? -18.672 3.796 20.501 1.00 91.12 443 ALA A CA 1
ATOM 3514 C C . ALA A 1 443 ? -19.388 4.019 19.159 1.00 91.12 443 ALA A C 1
ATOM 3516 O O . ALA A 1 443 ? -20.358 4.774 19.110 1.00 91.12 443 ALA A O 1
ATOM 3517 N N . SER A 1 444 ? -18.968 3.334 18.093 1.00 89.75 444 SER A N 1
ATOM 3518 C CA . SER A 1 444 ? -19.636 3.395 16.788 1.00 89.75 444 SER A CA 1
ATOM 3519 C C . SER A 1 444 ? -21.070 2.860 16.834 1.00 89.75 444 SER A C 1
ATOM 3521 O O . SER A 1 444 ? -21.941 3.384 16.150 1.00 89.75 444 SER A O 1
ATOM 3523 N N . ILE A 1 445 ? -21.370 1.896 17.714 1.00 90.56 445 ILE A N 1
ATOM 3524 C CA . ILE A 1 445 ? -22.733 1.373 17.879 1.00 90.56 445 ILE A CA 1
ATOM 3525 C C . ILE A 1 445 ? -23.678 2.429 18.456 1.00 90.56 445 ILE A C 1
ATOM 3527 O O . ILE A 1 445 ? -24.868 2.414 18.140 1.00 90.56 445 ILE A O 1
ATOM 3531 N N . ALA A 1 446 ? -23.176 3.367 19.267 1.00 87.81 446 ALA A N 1
ATOM 3532 C CA . ALA A 1 446 ? -23.994 4.449 19.817 1.00 87.81 446 ALA A CA 1
ATOM 3533 C C . ALA A 1 446 ? -24.699 5.233 18.702 1.00 87.81 446 ALA A C 1
ATOM 3535 O O . ALA A 1 446 ? -25.888 5.530 18.792 1.00 87.81 446 ALA A O 1
ATOM 3536 N N . ILE A 1 447 ? -23.971 5.469 17.612 1.00 85.44 447 ILE A N 1
ATOM 3537 C CA . ILE A 1 447 ? -24.456 6.130 16.406 1.00 85.44 447 ILE A CA 1
ATOM 3538 C C . ILE A 1 447 ? -25.601 5.330 15.776 1.00 85.44 447 ILE A C 1
ATOM 3540 O O . ILE A 1 447 ? -26.667 5.882 15.500 1.00 85.44 447 ILE A O 1
ATOM 3544 N N . GLU A 1 448 ? -25.399 4.024 15.585 1.00 86.88 448 GLU A N 1
ATOM 3545 C CA . GLU A 1 448 ? -26.397 3.138 14.973 1.00 86.88 448 GLU A CA 1
ATOM 3546 C C . GLU A 1 448 ? -27.685 3.057 15.808 1.00 86.88 448 GLU A C 1
ATOM 3548 O O . GLU A 1 448 ? -28.788 2.925 15.269 1.00 86.88 448 GLU A O 1
ATOM 3553 N N . ARG A 1 449 ? -27.553 3.134 17.140 1.00 86.19 449 ARG A N 1
ATOM 3554 C CA . ARG A 1 449 ? -28.680 3.134 18.081 1.00 86.19 449 ARG A CA 1
ATOM 3555 C C . ARG A 1 449 ? -29.425 4.466 18.085 1.00 86.19 449 ARG A C 1
ATOM 3557 O O . ARG A 1 449 ? -30.655 4.460 18.125 1.00 86.19 449 ARG A O 1
ATOM 3564 N N . GLU A 1 450 ? -28.710 5.586 18.025 1.00 80.69 450 GLU A N 1
ATOM 3565 C CA . GLU A 1 450 ? -29.310 6.924 18.044 1.00 80.69 450 GLU A CA 1
ATOM 3566 C C . GLU A 1 450 ? -30.054 7.245 16.739 1.00 80.69 450 GLU A C 1
ATOM 3568 O O . GLU A 1 450 ? -31.118 7.867 16.754 1.00 80.69 450 GLU A O 1
ATOM 3573 N N . ASP A 1 451 ? -29.586 6.707 15.611 1.00 76.00 451 ASP A N 1
ATOM 3574 C CA . ASP A 1 451 ? -30.211 6.892 14.297 1.00 76.00 451 ASP A CA 1
ATOM 3575 C C . ASP A 1 451 ? -31.548 6.133 14.106 1.00 76.00 451 ASP A C 1
ATOM 3577 O O . ASP A 1 451 ? -32.161 6.174 13.037 1.00 76.00 451 ASP A O 1
ATOM 3581 N N . SER A 1 452 ? -32.070 5.478 15.152 1.00 56.66 452 SER A N 1
ATOM 3582 C CA . SER A 1 452 ? -33.448 4.955 15.213 1.00 56.66 452 SER A CA 1
ATOM 3583 C C . SER A 1 452 ? -33.859 4.076 14.016 1.00 56.66 452 SER A C 1
ATOM 3585 O O . SER A 1 452 ? -35.026 4.050 13.622 1.00 56.66 452 SER A O 1
ATOM 3587 N N . GLY A 1 453 ? -32.910 3.343 13.424 1.00 60.75 453 GLY A N 1
ATOM 3588 C CA . GLY A 1 453 ? -33.187 2.366 12.370 1.00 60.75 453 GLY A CA 1
ATOM 3589 C C . GLY A 1 453 ? -33.116 2.871 10.926 1.00 60.75 453 GLY A C 1
ATOM 3590 O O . GLY A 1 453 ? -33.553 2.136 10.040 1.00 60.75 453 GLY A O 1
ATOM 3591 N N . LYS A 1 454 ? -32.541 4.052 10.636 1.00 70.38 454 LYS A N 1
ATOM 3592 C CA . LYS A 1 454 ? -32.218 4.410 9.232 1.00 70.38 454 LYS A CA 1
ATOM 3593 C C . LYS A 1 454 ? -30.981 3.679 8.698 1.00 70.38 454 LYS A C 1
ATOM 3595 O O . LYS A 1 454 ? -30.697 3.763 7.506 1.00 70.38 454 LYS A O 1
ATOM 3600 N N . GLY A 1 455 ? -30.311 2.906 9.555 1.00 76.69 455 GLY A N 1
ATOM 3601 C CA . GLY A 1 455 ? -29.245 1.986 9.175 1.00 76.69 455 GLY A CA 1
ATOM 3602 C C . GLY A 1 455 ? -27.916 2.670 8.873 1.00 76.69 455 GLY A C 1
ATOM 3603 O O . GLY A 1 455 ? -27.074 2.032 8.248 1.00 76.69 455 GLY A O 1
ATOM 3604 N N . LEU A 1 456 ? -27.731 3.928 9.295 1.00 83.00 456 LEU A N 1
ATOM 3605 C CA . LEU A 1 456 ? -26.456 4.619 9.145 1.00 83.00 456 LEU A CA 1
ATOM 3606 C C . LEU A 1 456 ? -25.398 3.964 10.025 1.00 83.00 456 LEU A C 1
ATOM 3608 O O . LEU A 1 456 ? -25.623 3.726 11.214 1.00 83.00 456 LEU A O 1
ATOM 3612 N N . THR A 1 457 ? -24.247 3.684 9.427 1.00 83.50 457 THR A N 1
ATOM 3613 C CA . THR A 1 457 ? -23.091 3.151 10.144 1.00 83.50 457 THR A CA 1
ATOM 3614 C C . THR A 1 457 ? -22.096 4.261 10.468 1.00 83.50 457 THR A C 1
ATOM 3616 O O . THR A 1 457 ? -22.195 5.381 9.955 1.00 83.50 457 THR A O 1
ATOM 3619 N N . GLY A 1 458 ? -21.125 3.971 11.336 1.00 80.62 458 GLY A N 1
ATOM 3620 C CA . GLY A 1 458 ? -20.053 4.922 11.623 1.00 80.62 458 GLY A CA 1
ATOM 3621 C C . GLY A 1 458 ? -19.263 5.308 10.366 1.00 80.62 458 GLY A C 1
ATOM 3622 O O . GLY A 1 458 ? -18.925 6.470 10.152 1.00 80.62 458 GLY A O 1
ATOM 3623 N N . GLU A 1 459 ? -19.045 4.349 9.479 1.00 79.44 459 GLU A N 1
ATOM 3624 C CA . GLU A 1 459 ? -18.303 4.534 8.242 1.00 79.44 459 GLU A CA 1
ATOM 3625 C C . GLU A 1 459 ? -19.043 5.429 7.229 1.00 79.44 459 GLU A C 1
ATOM 3627 O O . GLU A 1 459 ? -18.421 6.280 6.583 1.00 79.44 459 GLU A O 1
ATOM 3632 N N . ASP A 1 460 ? -20.374 5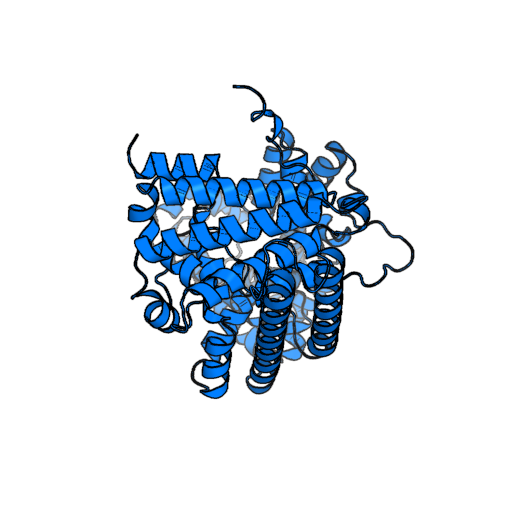.297 7.121 1.00 85.25 460 ASP A N 1
ATOM 3633 C CA . ASP A 1 460 ? -21.199 6.192 6.295 1.00 85.25 460 ASP A CA 1
ATOM 3634 C C . ASP A 1 460 ? -21.020 7.658 6.727 1.00 85.25 460 ASP A C 1
ATOM 3636 O O . ASP A 1 460 ? -20.979 8.570 5.893 1.00 85.25 460 ASP A O 1
ATOM 3640 N N . LEU A 1 461 ? -20.853 7.896 8.032 1.00 84.56 461 LEU A N 1
ATOM 3641 C CA . LEU A 1 461 ? -20.613 9.233 8.567 1.00 84.56 461 LEU A CA 1
ATOM 3642 C C . LEU A 1 461 ? -19.215 9.748 8.329 1.00 84.56 461 LEU A C 1
ATOM 3644 O O . LEU A 1 461 ? -19.071 10.941 8.076 1.00 84.56 461 LEU A O 1
ATOM 3648 N N . THR A 1 462 ? -18.198 8.892 8.395 1.00 83.81 462 THR A N 1
ATOM 3649 C CA . THR A 1 462 ? -16.831 9.304 8.072 1.00 83.81 462 THR A CA 1
ATOM 3650 C C . THR A 1 462 ? -16.774 9.853 6.644 1.00 83.81 462 THR A C 1
ATOM 3652 O O . THR A 1 462 ? -16.237 10.941 6.423 1.00 83.81 462 THR A O 1
ATOM 3655 N N . ILE A 1 463 ? -17.415 9.188 5.676 1.00 82.81 463 ILE A N 1
ATOM 3656 C CA . ILE A 1 463 ? -17.485 9.710 4.302 1.00 82.81 463 ILE A CA 1
ATOM 3657 C C . ILE A 1 463 ? -18.361 10.953 4.207 1.00 82.81 463 ILE A C 1
ATOM 3659 O O . ILE A 1 463 ? -17.979 11.916 3.543 1.00 82.81 463 ILE A O 1
ATOM 3663 N N . ALA A 1 464 ? -19.542 10.955 4.833 1.00 87.56 464 ALA A N 1
ATOM 3664 C CA . ALA A 1 464 ? -20.400 12.133 4.810 1.00 87.56 464 ALA A CA 1
ATOM 3665 C C . ALA A 1 464 ? -19.666 13.347 5.402 1.00 87.56 464 ALA A C 1
ATOM 3667 O O . ALA A 1 464 ? -19.773 14.450 4.873 1.00 87.56 464 ALA A O 1
ATOM 3668 N N . GLY A 1 465 ? -18.847 13.137 6.433 1.00 85.88 465 GLY A N 1
ATOM 3669 C CA . GLY A 1 465 ? -17.944 14.134 6.993 1.00 85.88 465 GLY A CA 1
ATOM 3670 C C . GLY A 1 465 ? -16.920 14.640 5.980 1.00 85.88 465 GLY A C 1
ATOM 3671 O O . GLY A 1 465 ? -16.700 15.847 5.887 1.00 85.88 465 GLY A O 1
ATOM 3672 N N . MET A 1 466 ? -16.338 13.752 5.166 1.00 83.31 466 MET A N 1
ATOM 3673 C CA . MET A 1 466 ? -15.432 14.142 4.076 1.00 83.31 466 MET A CA 1
ATOM 3674 C C . MET A 1 466 ? -16.155 14.998 3.034 1.00 83.31 466 MET A C 1
ATOM 3676 O O . MET A 1 466 ? -15.667 16.063 2.659 1.00 83.31 466 MET A O 1
ATOM 3680 N N . MET A 1 467 ? -17.346 14.574 2.609 1.00 83.31 467 MET A N 1
ATOM 3681 C CA . MET A 1 467 ? -18.150 15.284 1.610 1.00 83.31 467 MET A CA 1
ATOM 3682 C C . MET A 1 467 ? -18.625 16.654 2.105 1.00 83.31 467 MET A C 1
ATOM 3684 O O . MET A 1 467 ? -18.641 17.619 1.343 1.00 83.31 467 MET A O 1
ATOM 3688 N N . HIS A 1 468 ? -18.973 16.755 3.389 1.00 86.50 468 HIS A N 1
ATOM 3689 C CA . HIS A 1 468 ? -19.420 17.994 4.027 1.00 86.50 468 HIS A CA 1
ATOM 3690 C C . HIS A 1 468 ? -18.282 18.792 4.668 1.00 86.50 468 HIS A C 1
ATOM 3692 O O . HIS A 1 468 ? -18.556 19.785 5.344 1.00 86.50 468 HIS A O 1
ATOM 3698 N N . SER A 1 469 ? -17.016 18.417 4.443 1.00 83.69 469 SER A N 1
ATOM 3699 C CA . SER A 1 469 ? -15.857 19.040 5.095 1.00 83.69 469 SER A CA 1
ATOM 3700 C C . SER A 1 469 ? -15.853 20.575 5.009 1.00 83.69 469 SER A C 1
ATOM 3702 O O . SER A 1 469 ? -15.681 21.205 6.053 1.00 83.69 469 SER A O 1
ATOM 3704 N N . PRO A 1 470 ? -16.145 21.220 3.856 1.00 81.88 470 PRO A N 1
ATOM 3705 C CA . PRO A 1 470 ? -16.186 22.684 3.786 1.00 81.88 470 PRO A CA 1
ATOM 3706 C C . PRO A 1 470 ? -17.214 23.322 4.731 1.00 81.88 470 PRO A C 1
ATOM 3708 O O . PRO A 1 470 ? -16.977 24.402 5.264 1.00 81.88 470 PRO A O 1
ATOM 3711 N N . THR A 1 471 ? -18.346 22.649 4.960 1.00 86.31 471 THR A N 1
ATOM 3712 C CA . THR A 1 471 ? -19.397 23.121 5.875 1.00 86.31 471 THR A CA 1
ATOM 3713 C C . THR A 1 471 ? -19.006 22.854 7.327 1.00 86.31 471 THR A C 1
ATOM 3715 O O . THR A 1 471 ? -19.097 23.741 8.172 1.00 86.31 471 THR A O 1
ATOM 3718 N N . LEU A 1 472 ? -18.519 21.645 7.613 1.00 83.88 472 LEU A N 1
ATOM 3719 C CA . LEU A 1 472 ? -18.160 21.202 8.963 1.00 83.88 472 LEU A CA 1
ATOM 3720 C C . LEU A 1 472 ? -16.967 21.968 9.548 1.00 83.88 472 LEU A C 1
ATOM 3722 O O . LEU A 1 472 ? -16.907 22.177 10.755 1.00 83.88 472 LEU A O 1
ATOM 3726 N N . GLN A 1 473 ? -16.053 22.460 8.709 1.00 79.50 473 GLN A N 1
ATOM 3727 C CA . GLN A 1 473 ? -14.925 23.297 9.140 1.00 79.50 473 GLN A CA 1
ATOM 3728 C C . GLN A 1 473 ? -15.346 24.637 9.765 1.00 79.50 473 GLN A C 1
ATOM 3730 O O . GLN A 1 473 ? -14.552 25.242 10.492 1.00 79.50 473 GLN A O 1
ATOM 3735 N N . GLY A 1 474 ? -16.556 25.115 9.461 1.00 82.19 474 GLY A N 1
ATOM 3736 C CA . GLY A 1 474 ? -17.148 26.305 10.074 1.00 82.19 474 GLY A CA 1
ATOM 3737 C C . GLY A 1 474 ? -18.005 26.005 11.306 1.00 82.19 474 GLY A C 1
ATOM 3738 O O . GLY A 1 474 ? -18.421 26.941 11.988 1.00 82.19 474 GLY A O 1
ATOM 3739 N N . ASP A 1 475 ? -18.275 24.731 11.605 1.00 90.56 475 ASP A N 1
ATOM 3740 C CA . ASP A 1 475 ? -19.130 24.327 12.719 1.00 90.56 475 ASP A CA 1
ATOM 3741 C C . ASP A 1 475 ? -18.304 24.132 14.001 1.00 90.56 475 ASP A C 1
ATOM 3743 O O . ASP A 1 475 ? -17.533 23.182 14.152 1.00 90.56 475 ASP A O 1
ATOM 3747 N N . MET A 1 476 ? -18.474 25.050 14.955 1.00 90.12 476 MET A N 1
ATOM 3748 C CA . MET A 1 476 ? -17.737 25.031 16.224 1.00 90.12 476 MET A CA 1
ATOM 3749 C C . MET A 1 476 ? -17.998 23.765 17.044 1.00 90.12 476 MET A C 1
ATOM 3751 O O . MET A 1 476 ? -17.074 23.226 17.652 1.00 90.12 476 MET A O 1
ATOM 3755 N N . LYS A 1 477 ? -19.232 23.251 17.037 1.00 90.12 477 LYS A N 1
ATOM 3756 C CA . LYS A 1 477 ? -19.602 22.067 17.819 1.00 90.12 477 LYS A CA 1
ATOM 3757 C C . LYS A 1 477 ? -18.940 20.816 17.251 1.00 90.12 477 LYS A C 1
ATOM 3759 O O . LYS A 1 477 ? -18.471 19.966 18.015 1.00 90.12 477 LYS A O 1
ATOM 3764 N N . PHE A 1 478 ? -18.880 20.711 15.927 1.00 87.75 478 PHE A N 1
ATOM 3765 C CA . PHE A 1 478 ? -18.154 19.647 15.246 1.00 87.75 478 PHE A CA 1
ATOM 3766 C C . PHE A 1 478 ? -16.661 19.680 15.577 1.00 87.75 478 PHE A C 1
ATOM 3768 O O . PHE A 1 478 ? -16.096 18.659 15.976 1.00 87.75 478 PHE A O 1
ATOM 3775 N N . MET A 1 479 ? -16.039 20.858 15.478 1.00 82.81 479 MET A N 1
ATOM 3776 C CA . MET A 1 479 ? -14.617 21.044 15.775 1.00 82.81 479 MET A CA 1
ATOM 3777 C C . MET A 1 479 ? -14.286 20.691 17.229 1.00 82.81 479 MET A C 1
ATOM 3779 O O . MET A 1 479 ? -13.364 19.916 17.476 1.00 82.81 479 MET A O 1
ATOM 3783 N N . GLU A 1 480 ? -15.071 21.178 18.192 1.00 84.75 480 GLU A N 1
ATOM 3784 C CA . GLU A 1 480 ? -14.898 20.845 19.611 1.00 84.75 480 GLU A CA 1
ATOM 3785 C C . GLU A 1 480 ? -15.074 19.346 19.885 1.00 84.75 480 GLU A C 1
ATOM 3787 O O . GLU A 1 480 ? -14.286 18.750 20.624 1.00 84.75 480 GLU A O 1
ATOM 3792 N N . SER A 1 481 ? -16.093 18.720 19.286 1.00 87.19 481 SER A N 1
ATOM 3793 C CA . SER A 1 481 ? -16.352 17.285 19.455 1.00 87.19 481 SER A CA 1
ATOM 3794 C C . SER A 1 481 ? -15.221 16.439 18.867 1.00 87.19 481 SER A C 1
ATOM 3796 O O . SER A 1 481 ? -14.820 15.453 19.487 1.00 87.19 481 SER A O 1
ATOM 3798 N N . SER A 1 482 ? -14.677 16.849 17.720 1.00 83.38 482 SER A N 1
ATOM 3799 C CA . SER A 1 482 ? -13.548 16.187 17.057 1.00 83.38 482 SER A CA 1
ATOM 3800 C C . SER A 1 482 ? -12.262 16.316 17.876 1.00 83.38 482 SER A C 1
ATOM 3802 O O . SER A 1 482 ? -11.573 15.327 18.112 1.00 83.38 482 SER A O 1
ATOM 3804 N N . MET A 1 483 ? -11.968 17.510 18.406 1.00 79.00 483 MET A N 1
ATOM 3805 C CA . MET A 1 483 ? -10.817 17.719 19.295 1.00 79.00 483 MET A CA 1
ATOM 3806 C C . MET A 1 483 ? -10.910 16.855 20.557 1.00 79.00 483 MET A C 1
ATOM 3808 O O . MET A 1 483 ? -9.938 16.203 20.934 1.00 79.00 483 MET A O 1
ATOM 3812 N N . LYS A 1 484 ? -12.092 16.793 21.181 1.00 88.19 484 LYS A N 1
ATOM 3813 C CA . LYS A 1 484 ? -12.328 15.937 22.353 1.00 88.19 484 LYS A CA 1
ATOM 3814 C C . LYS A 1 484 ? -12.196 14.453 22.028 1.00 88.19 484 LYS A C 1
ATOM 3816 O O . LYS A 1 484 ? -11.615 13.720 22.821 1.00 88.19 484 LYS A O 1
ATOM 3821 N N . GLN A 1 485 ? -12.695 14.005 20.874 1.00 87.06 485 GLN A N 1
ATOM 3822 C CA . GLN A 1 485 ? -12.521 12.620 20.431 1.00 87.06 485 GLN A CA 1
ATOM 3823 C C . GLN A 1 485 ? -11.035 12.252 20.379 1.00 87.06 485 GLN A C 1
ATOM 3825 O O . GLN A 1 485 ? -10.635 11.216 20.896 1.00 87.06 485 GLN A O 1
ATOM 3830 N N . GLN A 1 486 ? -10.217 13.123 19.796 1.00 81.69 486 GLN A N 1
ATOM 3831 C CA . GLN A 1 486 ? -8.784 12.900 19.597 1.00 81.69 486 GLN A CA 1
ATOM 3832 C C . GLN A 1 486 ? -8.016 12.925 20.914 1.00 81.69 486 GLN A C 1
ATOM 3834 O O . GLN A 1 486 ? -7.163 12.072 21.157 1.00 81.69 486 GLN A O 1
ATOM 3839 N N . GLN A 1 487 ? -8.397 13.834 21.812 1.00 85.12 487 GLN A N 1
ATOM 3840 C CA . GLN A 1 487 ? -7.925 13.820 23.188 1.00 85.12 487 GLN A CA 1
ATOM 3841 C C . GLN A 1 487 ? -8.242 12.479 23.869 1.00 85.12 487 GLN A C 1
ATOM 3843 O O . GLN A 1 487 ? -7.359 11.879 24.473 1.00 85.12 487 GLN A O 1
ATOM 3848 N N . TYR A 1 488 ? -9.473 11.970 23.751 1.00 91.44 488 TYR A N 1
ATOM 3849 C CA . TYR A 1 488 ? -9.856 10.696 24.368 1.00 91.44 488 TYR A CA 1
ATOM 3850 C C . TYR A 1 488 ? -9.121 9.504 23.764 1.00 91.44 488 TYR A C 1
ATOM 3852 O O . TYR A 1 488 ? -8.685 8.639 24.515 1.00 91.44 488 TYR A O 1
ATOM 3860 N N . ILE A 1 489 ? -8.936 9.476 22.444 1.00 86.44 489 ILE A N 1
ATOM 3861 C CA . ILE A 1 489 ? -8.128 8.458 21.762 1.00 86.44 489 ILE A CA 1
ATOM 3862 C C . ILE A 1 489 ? -6.693 8.471 22.303 1.00 86.44 489 ILE A C 1
ATOM 3864 O O . ILE A 1 489 ? -6.169 7.421 22.671 1.00 86.44 489 ILE A O 1
ATOM 3868 N N . SER A 1 490 ? -6.077 9.652 22.417 1.00 82.56 490 SER A N 1
ATOM 3869 C CA . SER A 1 490 ? -4.720 9.789 22.956 1.00 82.56 490 SER A CA 1
ATOM 3870 C C . SER A 1 490 ? -4.626 9.330 24.413 1.00 82.56 490 SER A C 1
ATOM 3872 O O . SER A 1 490 ? -3.721 8.575 24.760 1.00 82.56 490 SER A O 1
ATOM 3874 N N . GLU A 1 491 ? -5.580 9.727 25.258 1.00 87.56 491 GLU A N 1
ATOM 3875 C CA . GLU A 1 491 ? -5.630 9.317 26.664 1.00 87.56 491 GLU A CA 1
ATOM 3876 C C . GLU A 1 491 ? -5.826 7.799 26.812 1.00 87.56 491 GLU A C 1
ATOM 3878 O O . GLU A 1 491 ? -5.159 7.187 27.641 1.00 87.56 491 GLU A O 1
ATOM 3883 N N . ILE A 1 492 ? -6.681 7.173 25.991 1.00 89.50 492 ILE A N 1
ATOM 3884 C CA . ILE A 1 492 ? -6.847 5.710 25.966 1.00 89.50 492 ILE A CA 1
ATOM 3885 C C . ILE A 1 492 ? -5.516 5.030 25.639 1.00 89.50 492 ILE A C 1
ATOM 3887 O O . ILE A 1 492 ? -5.102 4.137 26.373 1.00 89.50 492 ILE A O 1
ATOM 3891 N N . MET A 1 493 ? -4.817 5.479 24.595 1.00 85.69 493 MET A N 1
ATOM 3892 C CA . MET A 1 493 ? -3.526 4.901 24.206 1.00 85.69 493 MET A CA 1
ATOM 3893 C C . MET A 1 493 ? -2.464 5.043 25.305 1.00 85.69 493 MET A C 1
ATOM 3895 O O . MET A 1 493 ? -1.743 4.087 25.579 1.00 85.69 493 MET A O 1
ATOM 3899 N N . GLN A 1 494 ? -2.397 6.202 25.970 1.00 85.31 494 GLN A N 1
ATOM 3900 C CA . GLN A 1 494 ? -1.456 6.444 27.071 1.00 85.31 494 GLN A CA 1
ATOM 3901 C C . GLN A 1 494 ? -1.732 5.548 28.288 1.00 85.31 494 GLN A C 1
ATOM 3903 O O . GLN A 1 494 ? -0.791 5.043 28.892 1.00 85.31 494 GLN A O 1
ATOM 3908 N N . MET A 1 495 ? -3.005 5.317 28.634 1.00 88.06 495 MET A N 1
ATOM 3909 C CA . MET A 1 495 ? -3.382 4.432 29.751 1.00 88.06 495 MET A CA 1
ATOM 3910 C C . MET A 1 495 ? -3.013 2.963 29.507 1.00 88.06 495 MET A C 1
ATOM 3912 O O . MET A 1 495 ? -2.870 2.210 30.459 1.00 88.06 495 MET A O 1
ATOM 3916 N N . CYS A 1 496 ? -2.857 2.559 28.247 1.00 85.19 496 CYS A N 1
ATOM 3917 C CA . CYS A 1 496 ? -2.562 1.180 27.854 1.00 85.19 496 CYS A CA 1
ATOM 3918 C C . CYS A 1 496 ? -1.055 0.927 27.643 1.00 85.19 496 CYS A C 1
ATOM 3920 O O . CYS A 1 496 ? -0.678 -0.017 26.954 1.00 85.19 496 CYS A O 1
ATOM 3922 N N . GLY A 1 497 ? -0.184 1.816 28.141 1.00 75.81 497 GLY A N 1
ATOM 3923 C CA . GLY A 1 497 ? 1.269 1.720 27.945 1.00 75.81 497 GLY A CA 1
ATOM 3924 C C . GLY A 1 497 ? 1.753 2.076 26.532 1.00 75.81 497 GLY A C 1
ATOM 3925 O O . GLY A 1 497 ? 2.915 1.838 26.205 1.00 75.81 497 GLY A O 1
ATOM 3926 N N . GLY A 1 498 ? 0.894 2.654 25.683 1.00 64.44 498 GLY A N 1
ATOM 3927 C CA . GLY A 1 498 ? 1.283 3.145 24.362 1.00 64.44 498 GLY A CA 1
ATOM 3928 C C . GLY A 1 498 ? 2.243 4.336 24.451 1.00 64.44 498 GLY A C 1
ATOM 3929 O O . GLY A 1 498 ? 2.151 5.159 25.364 1.00 64.44 498 GLY A O 1
ATOM 3930 N N . ALA A 1 499 ? 3.164 4.450 23.488 1.00 50.38 499 ALA A N 1
ATOM 3931 C CA . ALA A 1 499 ? 4.103 5.568 23.422 1.00 50.38 499 ALA A CA 1
ATOM 3932 C C . ALA A 1 499 ? 3.356 6.917 23.442 1.00 50.38 499 ALA A C 1
ATOM 3934 O O . ALA A 1 499 ? 2.422 7.141 22.668 1.00 50.38 499 ALA A O 1
ATOM 3935 N N . LYS A 1 500 ? 3.773 7.826 24.334 1.00 47.75 500 LYS A N 1
ATOM 3936 C CA . LYS A 1 500 ? 3.232 9.189 24.410 1.00 47.75 500 LYS A CA 1
ATOM 3937 C C . LYS A 1 500 ? 3.472 9.873 23.053 1.00 47.75 500 LYS A C 1
ATOM 3939 O O . LYS A 1 500 ? 4.622 9.904 22.613 1.00 47.75 500 LYS A O 1
ATOM 3944 N N . PRO A 1 501 ? 2.440 10.406 22.371 1.00 41.50 501 PRO A N 1
ATOM 3945 C CA . PRO A 1 501 ? 2.649 11.073 21.094 1.00 41.50 501 PRO A CA 1
ATOM 3946 C C . PRO A 1 501 ? 3.596 12.271 21.285 1.00 41.50 501 PRO A C 1
ATOM 3948 O O . PRO A 1 501 ? 3.443 13.017 22.263 1.00 41.50 501 PRO A O 1
ATOM 3951 N N . PRO A 1 502 ? 4.579 12.467 20.388 1.00 33.75 502 PRO A N 1
ATOM 3952 C CA . PRO A 1 502 ? 5.510 13.583 20.489 1.00 33.75 502 PRO A CA 1
ATOM 3953 C C . PRO A 1 502 ? 4.727 14.903 20.395 1.00 33.75 502 PRO A C 1
ATOM 3955 O O . PRO A 1 502 ? 4.031 15.152 19.415 1.00 33.75 502 PRO A O 1
ATOM 3958 N N . GLY A 1 503 ? 4.788 15.728 21.451 1.00 44.00 503 GLY A N 1
ATOM 3959 C CA . GLY A 1 503 ? 4.141 17.052 21.510 1.00 44.00 503 GLY A CA 1
ATOM 3960 C C . GLY A 1 503 ? 3.066 17.259 22.591 1.00 44.00 503 GLY A C 1
ATOM 3961 O O . GLY A 1 503 ? 2.533 18.361 22.706 1.00 44.00 503 GLY A O 1
ATOM 3962 N N . GLY A 1 504 ? 2.754 16.253 23.417 1.00 38.97 504 GLY A N 1
ATOM 3963 C CA . GLY A 1 504 ? 1.680 16.336 24.424 1.00 38.97 504 GLY A CA 1
ATOM 3964 C C . GLY A 1 504 ? 1.916 17.265 25.630 1.00 38.97 504 GLY A C 1
ATOM 3965 O O . GLY A 1 504 ? 0.958 17.584 26.329 1.00 38.97 504 GLY A O 1
ATOM 3966 N N . ASP A 1 505 ? 3.143 17.734 25.880 1.00 37.88 505 ASP A N 1
ATOM 3967 C CA . ASP A 1 505 ? 3.462 18.545 27.074 1.00 37.88 505 ASP A CA 1
ATOM 3968 C C . ASP A 1 505 ? 3.146 20.047 26.938 1.00 37.88 505 ASP A C 1
ATOM 3970 O O . ASP A 1 505 ? 3.353 20.811 27.877 1.00 37.88 505 ASP A O 1
ATOM 3974 N N . GLN A 1 506 ? 2.581 20.493 25.810 1.00 38.28 506 GLN A N 1
ATOM 3975 C CA . GLN A 1 506 ? 2.154 21.892 25.636 1.00 38.28 506 GLN A CA 1
ATOM 3976 C C . GLN A 1 506 ? 0.712 22.185 26.095 1.00 38.28 506 GLN A C 1
ATOM 3978 O O . GLN A 1 506 ? 0.254 23.315 25.949 1.00 38.28 506 GLN A O 1
ATOM 3983 N N . PHE A 1 507 ? -0.015 21.211 26.656 1.00 37.78 507 PHE A N 1
ATOM 3984 C CA . PHE A 1 507 ? -1.438 21.375 27.006 1.00 37.78 507 PHE A CA 1
ATOM 3985 C C . PHE A 1 507 ? -1.754 21.455 28.505 1.00 37.78 507 PHE A C 1
ATOM 3987 O O . PHE A 1 507 ? -2.923 21.447 28.886 1.00 37.78 507 PHE A O 1
ATOM 3994 N N . THR A 1 508 ? -0.752 21.620 29.367 1.00 30.91 508 THR A N 1
ATOM 3995 C CA . THR A 1 508 ? -0.973 21.905 30.791 1.00 30.91 508 THR A CA 1
ATOM 3996 C C . THR A 1 508 ? -0.324 23.221 31.192 1.00 30.91 508 THR A C 1
ATOM 3998 O O . THR A 1 508 ? 0.741 23.212 31.792 1.00 30.91 508 THR A O 1
ATOM 4001 N N . THR A 1 509 ? -0.973 24.329 30.835 1.00 28.86 509 THR A N 1
ATOM 4002 C CA . THR A 1 509 ? -1.180 25.536 31.662 1.00 28.86 509 THR A CA 1
ATOM 4003 C C . THR A 1 509 ? -1.931 26.575 30.824 1.00 28.86 509 THR A C 1
ATOM 4005 O O . THR A 1 509 ? -1.452 27.024 29.784 1.00 28.86 509 THR A O 1
ATOM 4008 N N . ALA A 1 510 ? -3.131 26.933 31.278 1.00 30.80 510 ALA A N 1
ATOM 4009 C CA . ALA A 1 510 ? -3.685 28.270 31.088 1.00 30.80 510 ALA A CA 1
ATOM 4010 C C . ALA A 1 510 ? -3.409 29.062 32.367 1.00 30.80 510 ALA A C 1
ATOM 4012 O O . ALA A 1 510 ? -3.454 28.419 33.446 1.00 30.80 510 ALA A O 1
#

Foldseek 3Di:
DDPVVVVVVCCVVQNVQLLLPLQALLSLLVLLLVVVPPPPPPPDDDQLLVVCPDPVSLLVLLQQLLVLLLVLVVVLLVVLVVLVVVDPDLLVDALVNQLVVLVVVDDLAGPCVVSNHDPVSNVVVCQVNVDPSSVVSNVSSVCSNVVVPPPQLPPADPVLLVPQDPVNLLVLLVQLLVQLLVNLVVLLPPPLVVLQVRDLSSSLSSSVSSSQNVSCVPPVDRPSSSVSNCVVCVVVLVPDPSSVVSVVSNVVSSVSSVVSSDDQQDLVLLLVVLVLLLVSSVVSLVLLLVLLCQQPVPDDDPPDRNDALLVSLVVNSVSSVVSSVVVVVSCVVPPDDDLVRNVVSCVVNVPPPSSVVSCLSSCSLLVSLVVQQSVVSVVPHPRDDRDPSLCVLQVPQDPVLLLVLLLQLLVQLVVSLVSLVPDDQSQVRDALSNQLSSSSSNSQVSSVVVVPPPRDTSSSSSVNCVVCVVVLVPPPSSVVSSVSSVVSSQSSNVSNVHDRNPPPPVPPDD

Secondary structure (DSSP, 8-state):
--HHHHHHHHHHHH-STTS-----HHHHHHHHHHH---PPPSTT---HHHH--SHHHHHHHHHHHHHHHHHHHHHHHHHHHHHHHT-S-GGG--HHHHHHHHHTT---S-TTGGGT--HHHHHHHHHHT--HHHHHHHHHHHHHHTT-S----TT--HHHHHT--HHHHHHHHHHHHHHHHHHHHHHTTS-HHHHHHS-HHHHHHHHHHHHHHHHHHHH---HHHHHHHHHHTHHHHHT-HHHHHHHHHHHHHHHHHHHHHS----HHHHHHHHHHHHHHHHHHHHHHHHHHHHHH--SS-TT--SS-HHHHHHHHHHHHHHHHHHHHHHHTTS----HHHHHHHHHHHTTSHHHHHHHHHTTHHHHHHHHHHHHHHTTSSPPPPPPHHHHHHHTT--HHHHHHHHHHHHHHHHHHHHHHHTSSSHHHH--HHHHHHHHHHHHHHHHHHHTTTS---HHHHHHHHHHTHHHHTT-HHHHHHHHHHHHHHHHHHHHTTPPPPTTGGGSS--

pLDDT: mean 79.35, std 17.1, range [27.05, 96.81]